Protein 5N22 (pdb70)

Secondary structure (DSSP, 8-state):
-PPPP-EEEEETTEEEEEE-TTS-HHHHHHHHHHHHHHHHHHT----TT-EEEEEEETTSBEEEEEEEEE-SEEEEB---PPPTT--EEEB-SS-EE-SEEEEEEEE-GGGTTSSHHHHHHHHHHHHSSTT----TTSEEEES--HHHHHHHHHHHTSSS-EEE----/---EEEEETTEEEEEE-TTS-HHHHHHHHHHHHHHHHHHT----SS--GGG-EEEEEEETTS-EEEEEEEEE-SEEEEEEPPPPBS---EE-SS-EE--EEEEEEEE-GGGTTSSHHHHHHHHHHHHSSTT----TTSEEEES--HHHHHHHHHHHTSSS-EEE----/-PPPP-EEEEETTEEEEEE-TTS-HHHHHHHHHHHHHHHHHHT-----TT-EEEEEEETTSBEEEEEEEEE-SEEEEB---PPP---EEEB-SS-EE-SEEEEEEEE-GGGTTSSHHHHHHHHHHHHSSTT----TTSEEEES--HHHHHHHHHHTTSSS-EEE----/---EEEEETTEEEEEE-TTS-HHHHHHHHHHHHHHHHHHT----SS--GGG-EEEEEEETTS-EEEEEEEEE-SEEEEEEPPPPBS---EE-SS-EE--EEEEEEEE-GGGTTSSHHHHHHHHHHHHSSTT----TTSEEEES--HHHHHHHHHHHTSSS-EEE---/--SS-EEE-/--S--EEE-/-/-

Structure (mmCIF, N/CA/C/O backbone):
data_5N22
#
_entry.id   5N22
#
_cell.length_a   107.236
_cell.length_b   57.768
_cell.length_c   70.954
_cell.angle_alpha   90.00
_cell.angle_beta   89.97
_cell.angle_gamma   90.00
#
_symmetry.space_group_name_H-M   'P 1 21 1'
#
loop_
_entity.id
_entity.type
_entity.pdbx_description
1 polymer XEco2
2 polymer GLY-ALA-LYS-LYX-ASP-GLN-TYR-PHE-LEU
3 non-polymer '(2~{S})-2-[2-[3-[[(2~{R})-4-[[[(2~{R},3~{S},4~{R},5~{R})-5-(6-aminopurin-9-yl)-4-oxidanyl-3-phosphonooxy-oxolan-2-yl]methoxy-oxidanyl-phosphoryl]oxy-oxidanyl-phosphoryl]oxy-3,3-dimethyl-2-oxidanyl-butanoyl]amino]propanoylamino]ethylsulfanyl]propanoic acid'
4 water water
#
loop_
_atom_site.group_PDB
_atom_site.id
_atom_site.type_symbol
_atom_site.label_atom_id
_atom_site.label_alt_id
_atom_site.label_comp_id
_atom_site.label_asym_id
_atom_site.label_entity_id
_atom_site.label_seq_id
_atom_site.pdbx_PDB_ins_code
_atom_site.Cartn_x
_atom_site.Cartn_y
_atom_site.Cartn_z
_atom_site.occupancy
_atom_site.B_iso_or_equiv
_atom_site.auth_seq_id
_atom_site.auth_comp_id
_atom_site.auth_asym_id
_atom_site.auth_atom_id
_atom_site.pdbx_PDB_model_num
ATOM 1 N N . SER A 1 2 ? 41.201 21.270 38.962 1.00 64.95 521 SER A N 1
ATOM 2 C CA . SER A 1 2 ? 42.321 21.253 38.020 1.00 65.31 521 SER A CA 1
ATOM 3 C C . SER A 1 2 ? 43.613 21.760 38.639 1.00 68.05 521 SER A C 1
ATOM 4 O O . SER A 1 2 ? 43.633 22.443 39.670 1.00 65.95 521 SER A O 1
ATOM 11 N N . MET A 1 3 ? 44.685 21.403 37.945 1.00 66.76 522 MET A N 1
ATOM 12 C CA . MET A 1 3 ? 46.021 21.888 38.242 1.00 69.20 522 MET A CA 1
ATOM 13 C C . MET A 1 3 ? 46.091 23.403 38.079 1.00 69.71 522 MET A C 1
ATOM 14 O O . MET A 1 3 ? 45.642 23.941 37.070 1.00 66.90 522 MET A O 1
ATOM 28 N N . LYS A 1 4 ? 46.687 24.091 39.055 1.00 71.45 523 LYS A N 1
ATOM 29 C CA . LYS A 1 4 ? 46.661 25.551 39.064 1.00 69.08 523 LYS A CA 1
ATOM 30 C C . LYS A 1 4 ? 47.362 26.132 37.838 1.00 68.80 523 LYS A C 1
ATOM 31 O O . LYS A 1 4 ? 48.272 25.531 37.257 1.00 59.39 523 LYS A O 1
ATOM 50 N N . LYS A 1 5 ? 46.953 27.339 37.469 1.00 75.81 524 LYS A N 1
ATOM 51 C CA . LYS A 1 5 ? 47.549 27.996 36.317 1.00 78.03 524 LYS A CA 1
ATOM 52 C C . LYS A 1 5 ? 48.950 28.509 36.642 1.00 70.51 524 LYS A C 1
ATOM 53 O O . LYS A 1 5 ? 49.303 28.793 37.791 1.00 67.21 524 LYS A O 1
ATOM 72 N N . GLU A 1 6 ? 49.726 28.671 35.588 1.00 66.70 525 GLU A N 1
ATOM 73 C CA . GLU A 1 6 ? 51.059 29.217 35.691 1.00 57.11 525 GLU A CA 1
ATOM 74 C C . GLU A 1 6 ? 50.903 30.724 35.720 1.00 58.05 525 GLU A C 1
ATOM 75 O O . GLU A 1 6 ? 50.077 31.287 34.996 1.00 58.83 525 GLU A O 1
ATOM 87 N N . ARG A 1 7 ? 51.672 31.383 36.569 1.00 50.73 526 ARG A N 1
ATOM 88 C CA . ARG A 1 7 ? 51.498 32.816 36.775 1.00 44.93 526 ARG A CA 1
ATOM 89 C C . ARG A 1 7 ? 52.515 33.576 35.915 1.00 38.03 526 ARG A C 1
ATOM 90 O O . ARG A 1 7 ? 5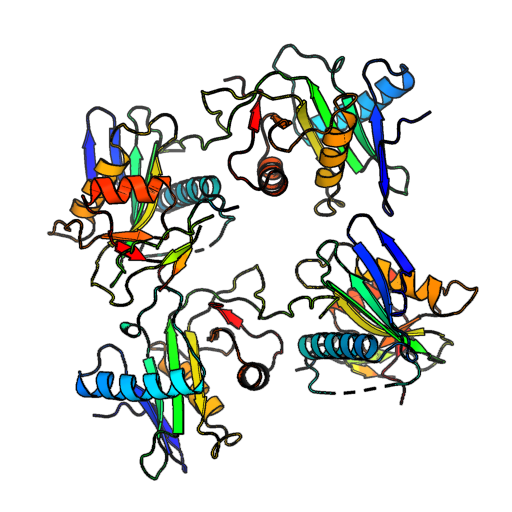3.678 33.746 36.303 1.00 30.52 526 ARG A O 1
ATOM 111 N N . VAL A 1 8 ? 52.072 34.021 34.732 1.00 39.83 527 VAL A N 1
ATOM 112 C CA . VAL A 1 8 ? 52.896 34.785 33.790 1.00 33.24 527 VAL A CA 1
ATOM 113 C C . VAL A 1 8 ? 52.783 36.261 34.112 1.00 32.14 527 VAL A C 1
ATOM 114 O O . VAL A 1 8 ? 51.680 36.806 34.169 1.00 33.37 527 VAL A O 1
ATOM 127 N N . ILE A 1 9 ? 53.920 36.917 34.314 1.00 23.22 528 ILE A N 1
ATOM 128 C CA . ILE A 1 9 ? 53.958 38.338 34.625 1.00 27.21 528 ILE A CA 1
ATOM 129 C C . ILE A 1 9 ? 54.105 39.169 33.375 1.00 33.81 528 ILE A C 1
ATOM 130 O O . ILE A 1 9 ? 53.391 40.151 33.195 1.00 29.90 528 ILE A O 1
ATOM 146 N N . THR A 1 10 ? 55.089 38.821 32.531 1.00 30.65 529 THR A N 1
ATOM 147 C CA . THR A 1 10 ? 55.346 39.522 31.284 1.00 30.26 529 THR A CA 1
ATOM 148 C C . THR A 1 10 ? 55.800 38.471 30.279 1.00 28.77 529 THR A C 1
ATOM 149 O O . THR A 1 10 ? 56.363 37.440 30.659 1.00 27.25 529 THR A O 1
ATOM 160 N N . GLU A 1 11 ? 55.502 38.706 29.005 1.00 28.25 530 GLU A N 1
ATOM 161 C CA . GLU A 1 11 ? 55.848 37.790 27.919 1.00 31.72 530 GLU A CA 1
ATOM 162 C C . GLU A 1 11 ? 56.642 38.529 26.866 1.00 31.10 530 GLU A C 1
ATOM 163 O O . GLU A 1 11 ? 56.407 39.712 26.612 1.00 31.17 530 GLU A O 1
ATOM 175 N N . PHE A 1 12 ? 57.575 37.802 26.242 1.00 28.52 531 PHE A N 1
ATOM 176 C CA . PHE A 1 12 ? 58.487 38.391 25.264 1.00 28.45 531 PHE A CA 1
ATOM 177 C C . PHE A 1 12 ? 58.679 37.441 24.089 1.00 27.12 531 PHE A C 1
ATOM 178 O O . PHE A 1 12 ? 58.308 36.271 24.138 1.00 24.07 531 PHE A O 1
ATOM 195 N N . TRP A 1 13 ? 59.346 37.929 23.045 1.00 25.96 532 TRP A N 1
ATOM 196 C CA . TRP A 1 13 ? 59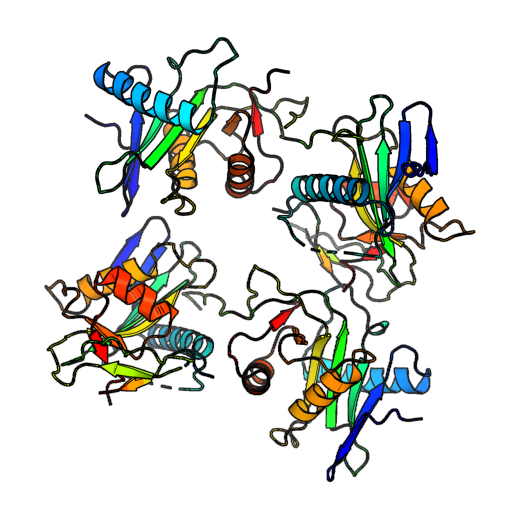.588 37.067 21.898 1.00 31.36 532 TRP A CA 1
ATOM 197 C C . TRP A 1 13 ? 60.528 35.925 22.261 1.00 31.28 532 TRP A C 1
ATOM 198 O O . TRP A 1 13 ? 60.427 34.836 21.690 1.00 26.07 532 TRP A O 1
ATOM 219 N N . ASP A 1 14 ? 61.431 36.151 23.211 1.00 27.61 533 ASP A N 1
ATOM 220 C CA . ASP A 1 14 ? 62.455 35.176 23.578 1.00 23.85 533 ASP A CA 1
ATOM 221 C C . ASP A 1 14 ? 62.192 34.514 24.941 1.00 28.37 533 ASP A C 1
ATOM 222 O O . ASP A 1 14 ? 63.060 33.800 25.463 1.00 27.47 533 ASP A O 1
ATOM 231 N N . GLY A 1 15 ? 61.009 34.669 25.499 1.00 26.54 534 GLY A N 1
ATOM 232 C CA . GLY A 1 15 ? 60.634 33.916 26.681 1.00 30.63 534 GLY A CA 1
ATOM 233 C C . GLY A 1 15 ? 59.587 34.655 27.470 1.00 27.92 534 GLY A C 1
ATOM 234 O O . GLY A 1 15 ? 59.038 35.655 27.022 1.00 27.07 534 GLY A O 1
ATOM 238 N N . LYS A 1 16 ? 59.342 34.163 28.690 1.00 22.63 535 LYS A N 1
ATOM 239 C CA . LYS A 1 16 ? 58.327 34.754 29.555 1.00 29.86 535 LYS A CA 1
ATOM 240 C C . LYS A 1 16 ? 58.810 34.730 30.988 1.00 29.79 535 LYS A C 1
ATOM 241 O O . LYS A 1 16 ? 59.633 33.895 31.368 1.00 24.44 535 LYS A O 1
ATOM 260 N N . ILE A 1 17 ? 58.323 35.677 31.774 1.00 27.59 536 ILE A N 1
ATOM 261 C CA . ILE A 1 17 ? 58.675 35.752 33.170 1.00 26.26 536 ILE A CA 1
ATOM 262 C C . ILE A 1 17 ? 57.476 35.266 33.969 1.00 29.53 536 ILE A C 1
ATOM 263 O O . ILE A 1 17 ? 56.366 35.816 33.849 1.00 29.66 536 ILE A O 1
ATOM 279 N N . ILE A 1 18 ? 57.698 34.222 34.759 1.00 24.11 537 ILE A N 1
ATOM 280 C CA . ILE A 1 18 ? 56.679 33.675 35.652 1.00 30.63 537 ILE A CA 1
ATOM 281 C C . ILE A 1 18 ? 57.092 33.945 37.087 1.00 32.61 537 ILE A C 1
ATOM 282 O O . ILE A 1 18 ? 58.221 34.350 37.376 1.00 22.44 537 ILE A O 1
ATOM 298 N N . MET A 1 19 ? 56.142 33.756 37.992 1.00 31.02 538 MET A N 1
ATOM 299 C CA . MET A 1 19 ? 56.396 33.982 39.403 1.00 32.84 538 MET A CA 1
ATOM 300 C C . MET A 1 19 ? 55.787 32.868 40.236 1.00 40.26 538 MET A C 1
ATOM 301 O O . MET A 1 19 ? 54.649 32.459 40.009 1.00 33.92 538 MET A O 1
ATOM 315 N N . VAL A 1 20 ? 56.560 32.379 41.195 1.00 35.12 539 VAL A N 1
ATOM 316 C CA . VAL A 1 20 ? 56.084 31.434 42.180 1.00 37.50 539 VAL A CA 1
ATOM 317 C C . VAL A 1 20 ? 55.931 32.189 43.498 1.00 46.93 539 VAL A C 1
ATOM 318 O O . VAL A 1 20 ? 56.820 32.956 43.898 1.00 40.82 539 VAL A O 1
ATOM 331 N N . SER A 1 21 ? 54.767 32.044 44.115 1.00 56.36 540 SER A N 1
ATOM 332 C CA . SER A 1 21 ? 54.384 32.682 45.362 1.00 51.72 540 SER A CA 1
ATOM 333 C C . SER A 1 21 ? 54.373 31.647 46.492 1.00 52.42 540 SER A C 1
ATOM 334 O O . SER A 1 21 ? 54.284 30.440 46.240 1.00 45.91 540 SER A O 1
ATOM 342 N N . PRO A 1 22 ? 54.436 32.079 47.753 1.00 55.76 541 PRO A N 1
ATOM 343 C CA . PRO A 1 22 ? 54.525 31.100 48.856 1.00 56.25 541 PRO A CA 1
ATOM 344 C C . PRO A 1 22 ? 53.353 30.117 48.943 1.00 59.07 541 PRO A C 1
ATOM 345 O O . PRO A 1 22 ? 53.532 28.978 49.391 1.00 56.84 541 PRO A O 1
ATOM 356 N N . ASP A 1 23 ? 52.158 30.526 48.549 1.00 53.39 542 ASP A N 1
ATOM 357 C CA . ASP A 1 23 ? 50.974 29.684 48.672 1.00 60.68 542 ASP A CA 1
ATOM 358 C C . ASP A 1 23 ? 50.711 28.784 47.466 1.00 61.77 542 ASP A C 1
ATOM 359 O O . ASP A 1 23 ? 49.638 28.174 47.394 1.00 62.07 542 ASP A O 1
ATOM 368 N N . ASP A 1 24 ? 51.676 28.618 46.571 1.00 58.33 543 ASP A N 1
ATOM 369 C CA . ASP A 1 24 ? 51.473 27.833 45.349 1.00 57.19 543 ASP A CA 1
ATOM 370 C C . ASP A 1 24 ? 51.607 26.342 45.629 1.00 51.33 543 ASP A C 1
ATOM 371 O O . ASP A 1 24 ? 52.123 25.928 46.667 1.00 54.74 543 ASP A O 1
ATOM 380 N N . PRO A 1 25 ? 51.199 25.509 44.685 1.00 45.34 544 PRO A N 1
ATOM 381 C CA . PRO A 1 25 ? 51.342 24.061 44.858 1.00 50.12 544 PRO A CA 1
ATOM 382 C C . PRO A 1 25 ? 52.746 23.598 45.213 1.00 49.21 544 PRO A C 1
ATOM 383 O O . PRO A 1 25 ? 53.742 24.248 44.877 1.00 46.40 544 PRO A O 1
ATOM 394 N N . LYS A 1 26 ? 52.841 22.408 45.813 1.00 51.51 545 LYS A N 1
ATOM 395 C CA . LYS A 1 26 ? 54.127 21.956 46.317 1.00 50.10 545 LYS A CA 1
ATOM 396 C C . LYS A 1 26 ? 55.113 21.672 45.193 1.00 50.56 545 LYS A C 1
ATOM 397 O O . LYS A 1 26 ? 56.319 21.855 45.384 1.00 49.77 545 LYS A O 1
ATOM 416 N N . TYR A 1 27 ? 54.646 21.213 44.025 1.00 51.53 546 TYR A N 1
ATOM 417 C CA . TYR A 1 27 ? 55.583 20.976 42.926 1.00 47.34 546 TYR A CA 1
ATOM 418 C C . TYR A 1 27 ? 56.170 22.285 42.404 1.00 45.34 546 TYR A C 1
ATOM 419 O O . TYR A 1 27 ? 57.285 22.295 41.870 1.00 40.09 546 TYR A O 1
ATOM 437 N N . ALA A 1 28 ? 55.435 23.383 42.528 1.00 41.55 547 ALA A N 1
ATOM 438 C CA . ALA A 1 28 ? 55.969 24.672 42.120 1.00 46.52 547 ALA A CA 1
ATOM 439 C C . ALA A 1 28 ? 57.004 25.165 43.129 1.00 44.88 547 ALA A C 1
ATOM 440 O O . ALA A 1 28 ? 58.132 25.502 42.756 1.00 36.88 547 ALA A O 1
ATOM 447 N N . LEU A 1 29 ? 56.639 25.195 44.415 1.00 41.25 548 LEU A N 1
ATOM 448 C CA . LEU A 1 29 ? 57.580 25.566 45.469 1.00 44.21 548 LEU A CA 1
ATOM 449 C C . LEU A 1 29 ? 58.817 24.686 45.430 1.00 42.69 548 LEU A C 1
ATOM 450 O O . LEU A 1 29 ? 59.926 25.149 45.705 1.00 43.13 548 LEU A O 1
ATOM 466 N N . LYS A 1 30 ? 58.662 23.430 45.034 1.00 41.88 549 LYS A N 1
ATOM 467 C CA . LYS A 1 30 ? 59.817 22.548 44.961 1.00 42.90 549 LYS A CA 1
ATOM 468 C C . LYS A 1 30 ? 60.696 22.915 43.766 1.00 44.09 549 LYS A C 1
ATOM 469 O O . LYS A 1 30 ? 61.931 22.838 43.842 1.00 37.70 549 LYS A O 1
ATOM 488 N N . LYS A 1 31 ? 60.078 23.338 42.654 1.00 40.13 550 LYS A N 1
ATOM 489 C CA . LYS A 1 31 ? 60.856 23.856 41.531 1.00 42.12 550 LYS A CA 1
ATOM 490 C C . LYS A 1 31 ? 61.620 25.121 41.925 1.00 37.21 550 LYS A C 1
ATOM 491 O O . LYS A 1 31 ? 62.807 25.259 41.606 1.00 36.83 550 LYS A O 1
ATOM 510 N N . ALA A 1 32 ? 60.969 26.023 42.668 1.00 32.18 551 ALA A N 1
ATOM 511 C CA . ALA A 1 32 ? 61.620 27.248 43.135 1.00 33.36 551 ALA A CA 1
ATOM 512 C C . ALA A 1 32 ? 62.818 26.953 44.032 1.00 42.91 551 ALA A C 1
ATOM 513 O O . ALA A 1 32 ? 63.857 27.634 43.950 1.00 35.79 551 ALA A O 1
ATOM 520 N N . GLU A 1 33 ? 62.679 25.959 44.912 1.00 42.47 552 GLU A N 1
ATOM 521 C CA . GLU A 1 33 ? 63.772 25.532 45.776 1.00 41.88 552 GLU A CA 1
ATOM 522 C C . GLU A 1 33 ? 64.920 25.013 44.932 1.00 37.37 552 GLU A C 1
ATOM 523 O O . GLU A 1 33 ? 66.079 25.345 45.172 1.00 43.08 552 GLU A O 1
ATOM 535 N N . GLU A 1 34 ? 64.607 24.175 43.938 1.00 30.50 553 GLU A N 1
ATOM 536 C CA . GLU A 1 34 ? 65.644 23.634 43.067 1.00 36.14 553 GLU A CA 1
ATOM 537 C C . GLU A 1 34 ? 66.448 24.757 42.429 1.00 38.21 553 GLU A C 1
ATOM 538 O O . GLU A 1 34 ? 67.687 24.700 42.366 1.00 37.66 553 GLU A O 1
ATOM 550 N N . VAL A 1 35 ? 65.755 25.784 41.945 1.00 35.43 554 VAL A N 1
ATOM 551 C CA . VAL A 1 35 ? 66.432 26.879 41.266 1.00 39.60 554 VAL A CA 1
ATOM 552 C C . VAL A 1 35 ? 67.280 27.668 42.261 1.00 30.73 554 VAL A C 1
ATOM 553 O O . VAL A 1 35 ? 68.416 28.037 41.958 1.00 29.93 554 VAL A O 1
ATOM 566 N N . ARG A 1 36 ? 66.754 27.937 43.462 1.00 27.93 555 ARG A N 1
ATOM 567 C CA . ARG A 1 36 ? 67.545 28.647 44.463 1.00 35.91 555 ARG A CA 1
ATOM 568 C C . ARG A 1 36 ? 68.803 27.879 44.824 1.00 38.24 555 ARG A C 1
ATOM 569 O O . ARG A 1 36 ? 69.869 28.475 45.014 1.00 35.19 555 ARG A O 1
ATOM 590 N N . GLU A 1 37 ? 68.707 26.557 44.925 1.00 36.53 556 GLU A N 1
ATOM 591 C CA . GLU A 1 37 ? 69.905 25.774 45.193 1.00 39.29 556 GLU A CA 1
ATOM 592 C C . GLU A 1 37 ? 70.910 25.894 44.075 1.00 35.44 556 GLU A C 1
ATOM 593 O O . GLU A 1 37 ? 72.105 26.045 44.326 1.00 32.48 556 GLU A O 1
ATOM 605 N N . LEU A 1 38 ? 70.455 25.858 42.831 1.00 30.28 557 LEU A N 1
ATOM 606 C CA . LEU A 1 38 ? 71.388 26.051 41.725 1.00 31.12 557 LEU A CA 1
ATOM 607 C C . LEU A 1 38 ? 72.100 27.394 41.838 1.00 31.95 557 LEU A C 1
ATOM 608 O O . LEU A 1 38 ? 73.328 27.478 41.710 1.00 33.46 557 LEU A O 1
ATOM 624 N N . VAL A 1 39 ? 71.348 28.455 42.126 1.00 32.41 558 VAL A N 1
ATOM 625 C CA . VAL A 1 39 ? 71.911 29.805 42.135 1.00 32.61 558 VAL A CA 1
ATOM 626 C C . VAL A 1 39 ? 72.928 29.969 43.266 1.00 34.24 558 VAL A C 1
ATOM 627 O O . VAL A 1 39 ? 74.023 30.530 43.076 1.00 31.11 558 VAL A O 1
ATOM 640 N N . ASP A 1 40 ? 72.569 29.507 44.465 1.00 32.74 559 ASP A N 1
ATOM 641 C CA . ASP A 1 40 ? 73.496 29.565 45.605 1.00 37.58 559 ASP A CA 1
ATOM 642 C C . ASP A 1 40 ? 74.762 28.776 45.332 1.00 38.91 559 ASP A C 1
ATOM 643 O O . ASP A 1 40 ? 75.859 29.204 45.695 1.00 40.05 559 ASP A O 1
ATOM 652 N N . SER A 1 41 ? 74.629 27.617 44.698 1.00 39.30 560 SER A N 1
ATOM 653 C CA . SER A 1 41 ? 75.803 26.844 44.326 1.00 40.80 560 SER A CA 1
ATOM 654 C C . SER A 1 41 ? 76.707 27.630 43.388 1.00 38.84 560 SER A C 1
ATOM 655 O O . SER A 1 41 ? 77.924 27.673 43.589 1.00 38.90 560 SER A O 1
ATOM 663 N N . GLU A 1 42 ? 76.137 28.286 42.371 1.00 30.57 561 GLU A N 1
ATOM 664 C CA . GLU A 1 42 ? 76.981 29.098 41.504 1.00 37.09 561 GLU A CA 1
ATOM 665 C C . GLU A 1 42 ? 77.578 30.271 42.281 1.00 37.10 561 GLU A C 1
ATOM 666 O O . GLU A 1 42 ? 78.709 30.681 42.012 1.00 36.26 561 GLU A O 1
ATOM 678 N N . LEU A 1 43 ? 76.875 30.790 43.281 1.00 32.79 562 LEU A N 1
ATOM 679 C CA . LEU A 1 43 ? 77.456 31.870 44.067 1.00 37.21 562 LEU A CA 1
ATOM 680 C C . LEU A 1 43 ? 78.497 31.353 45.051 1.00 43.65 562 LEU A C 1
ATOM 681 O O . LEU A 1 43 ? 79.293 32.140 45.562 1.00 48.14 562 LEU A O 1
ATOM 697 N N . GLY A 1 44 ? 78.582 30.042 45.234 1.00 44.31 563 GLY A N 1
ATOM 698 C CA . GLY A 1 44 ? 79.461 29.447 46.221 1.00 47.31 563 GLY A CA 1
ATOM 699 C C . GLY A 1 44 ? 78.954 29.383 47.642 1.00 49.32 563 GLY A C 1
ATOM 700 O O . GLY A 1 44 ? 79.763 29.415 48.572 1.00 55.12 563 GLY A O 1
ATOM 704 N N . PHE A 1 45 ? 77.641 29.309 47.841 1.00 46.44 564 PHE A N 1
ATOM 705 C CA . PHE A 1 45 ? 77.048 29.061 49.154 1.00 56.68 564 PHE A CA 1
ATOM 706 C C . PHE A 1 45 ? 76.735 27.573 49.307 1.00 64.77 564 PHE A C 1
ATOM 707 O O . PHE A 1 45 ? 76.156 26.963 48.401 1.00 62.46 564 PHE A O 1
ATOM 724 N N . GLN A 1 46 ? 77.114 26.999 50.454 1.00 78.87 565 GLN A N 1
ATOM 725 C CA . GLN A 1 46 ? 76.713 25.638 50.819 1.00 84.86 565 GLN A CA 1
ATOM 726 C C . GLN A 1 46 ? 75.190 25.511 50.868 1.00 90.07 565 GLN A C 1
ATOM 727 O O . GLN A 1 46 ? 74.582 25.062 49.892 1.00 93.51 565 GLN A O 1
ATOM 741 N N . GLN A 1 47 ? 74.564 25.888 51.983 1.00 93.75 566 GLN A N 1
ATOM 742 C CA . GLN A 1 47 ? 73.108 25.766 52.144 1.00 87.53 566 GLN A CA 1
ATOM 743 C C . GLN A 1 47 ? 72.611 26.728 53.232 1.00 91.35 566 GLN A C 1
ATOM 744 O O . GLN A 1 47 ? 71.892 26.348 54.159 1.00 91.67 566 GLN A O 1
ATOM 758 N N . PRO A 1 53 ? 61.028 32.351 53.426 1.00 91.81 572 PRO A N 1
ATOM 759 C CA . PRO A 1 53 ? 60.004 31.352 53.725 1.00 93.39 572 PRO A CA 1
ATOM 760 C C . PRO A 1 53 ? 58.644 31.841 53.206 1.00 80.25 572 PRO A C 1
ATOM 761 O O . PRO A 1 53 ? 58.456 31.959 52.008 1.00 73.85 572 PRO A O 1
ATOM 772 N N . SER A 1 54 ? 57.740 32.205 54.108 1.00 92.17 573 SER A N 1
ATOM 773 C CA . SER A 1 54 ? 56.368 32.521 53.754 1.00 93.62 573 SER A CA 1
ATOM 774 C C . SER A 1 54 ? 56.229 33.840 53.031 1.00 85.34 573 SER A C 1
ATOM 775 O O . SER A 1 54 ? 55.095 34.259 52.760 1.00 85.89 573 SER A O 1
ATOM 783 N N . GLN A 1 55 ? 57.334 34.530 52.765 1.00 79.13 574 GLN A N 1
ATOM 784 C CA . GLN A 1 55 ? 57.258 35.828 52.125 1.00 77.38 574 GLN A CA 1
ATOM 785 C C . GLN A 1 55 ? 58.081 36.014 50.845 1.00 61.53 574 GLN A C 1
ATOM 786 O O . GLN A 1 55 ? 57.922 37.053 50.196 1.00 54.04 574 GLN A O 1
ATOM 800 N N . THR A 1 56 ? 58.930 35.067 50.444 1.00 59.16 575 THR A N 1
ATOM 801 C CA . THR A 1 56 ? 59.690 35.299 49.225 1.00 56.03 575 THR A CA 1
ATOM 802 C C . THR A 1 56 ? 58.879 34.914 47.996 1.00 45.26 575 THR A C 1
ATOM 803 O O . THR A 1 56 ? 58.033 34.015 48.028 1.00 44.57 575 THR A O 1
ATOM 814 N N . ARG A 1 57 ? 59.110 35.658 46.924 1.00 44.38 576 ARG A N 1
ATOM 815 C CA . ARG A 1 57 ? 58.595 35.348 45.594 1.00 43.59 576 ARG A CA 1
ATOM 816 C C . ARG A 1 57 ? 59.751 35.035 44.651 1.00 35.99 576 ARG A C 1
ATOM 817 O O . ARG A 1 57 ? 60.772 35.733 44.655 1.00 34.52 576 ARG A O 1
ATOM 838 N N . THR A 1 58 ? 59.620 33.960 43.893 1.00 28.14 577 THR A N 1
ATOM 839 C CA . THR A 1 58 ? 60.643 33.549 42.957 1.00 33.70 577 THR A CA 1
ATOM 840 C C . THR A 1 58 ? 60.143 33.813 41.543 1.00 30.38 577 THR A C 1
ATOM 841 O O . THR A 1 58 ? 59.177 33.179 41.071 1.00 28.67 577 THR A O 1
ATOM 852 N N . TYR A 1 59 ? 60.803 34.759 40.901 1.00 25.33 578 TYR A N 1
ATOM 853 C CA . TYR A 1 59 ? 60.584 35.071 39.505 1.00 23.79 578 TYR A CA 1
ATOM 854 C C . TYR A 1 59 ? 61.553 34.289 38.636 1.00 24.50 578 TYR A C 1
ATOM 855 O O . TYR A 1 59 ? 62.744 34.226 38.906 1.00 20.79 578 TYR A O 1
ATOM 873 N N . MET A 1 60 ? 61.051 33.742 37.556 1.00 20.35 579 MET A N 1
ATOM 874 C CA . MET A 1 60 ? 61.864 32.934 36.663 1.00 22.75 579 MET A CA 1
ATOM 875 C C . MET A 1 60 ? 61.675 33.403 35.228 1.00 27.45 579 MET A C 1
ATOM 876 O O . MET A 1 60 ? 60.545 33.582 34.778 1.00 25.06 579 MET A O 1
ATOM 890 N N . PHE A 1 61 ? 62.774 33.620 34.519 1.00 26.90 580 PHE A N 1
ATOM 891 C CA . PHE A 1 61 ? 62.724 33.872 33.084 1.00 24.61 580 PHE A CA 1
ATOM 892 C C . PHE A 1 61 ? 62.826 32.530 32.371 1.00 23.76 580 PHE A C 1
ATOM 893 O O . PHE A 1 61 ? 63.841 31.826 32.490 1.00 23.66 580 PHE A O 1
ATOM 910 N N . VAL A 1 62 ? 61.788 32.165 31.640 1.00 20.77 581 VAL A N 1
ATOM 911 C CA . VAL A 1 62 ? 61.700 30.853 31.000 1.00 28.82 581 VAL A CA 1
ATOM 912 C C . VAL A 1 62 ? 61.907 31.022 29.501 1.00 31.63 581 VAL A C 1
ATOM 913 O O . VAL A 1 62 ? 61.172 31.762 28.858 1.00 25.72 581 VAL A O 1
ATOM 926 N N . SER A 1 63 ? 62.867 30.302 28.943 1.00 28.32 582 SER A N 1
ATOM 927 C CA . SER A 1 63 ? 63.200 30.409 27.526 1.00 31.62 582 SER A CA 1
ATOM 928 C C . SER A 1 63 ? 62.113 29.755 26.675 1.00 34.26 582 SER A C 1
ATOM 929 O O . SER A 1 63 ? 61.257 29.039 27.159 1.00 32.19 582 SER A O 1
ATOM 937 N N . ASN A 1 64 ? 62.156 29.973 25.374 1.00 38.02 583 ASN A N 1
ATOM 938 C CA . ASN A 1 64 ? 61.116 29.327 24.569 1.00 47.81 583 ASN A CA 1
ATOM 939 C C . ASN A 1 64 ? 61.297 27.813 24.532 1.00 46.33 583 ASN A C 1
ATOM 940 O O . ASN A 1 64 ? 60.357 27.095 24.189 1.00 43.49 583 ASN A O 1
ATOM 951 N N . GLU A 1 65 ? 62.472 27.318 24.905 1.00 38.15 584 GLU A N 1
ATOM 952 C CA . GLU A 1 65 ? 62.689 25.896 25.053 1.00 42.71 584 GLU A CA 1
ATOM 953 C C . GLU A 1 65 ? 62.280 25.386 26.432 1.00 38.93 584 GLU A C 1
ATOM 954 O O . GLU A 1 65 ? 62.633 24.259 26.800 1.00 42.72 584 GLU A O 1
ATOM 966 N N . LYS A 1 66 ? 61.567 26.194 27.206 1.00 32.34 585 LYS A N 1
ATOM 967 C CA . LYS A 1 66 ? 61.037 25.791 28.498 1.00 35.53 585 LYS A CA 1
ATOM 968 C C . LYS A 1 66 ? 62.145 25.535 29.517 1.00 38.02 585 LYS A C 1
ATOM 969 O O . LYS A 1 66 ? 61.978 24.735 30.440 1.00 32.90 585 LYS A O 1
ATOM 988 N N . LYS A 1 67 ? 63.262 26.242 29.397 1.00 32.20 586 LYS A N 1
ATOM 989 C CA . LYS A 1 67 ? 64.329 26.171 30.382 1.00 33.69 586 LYS A CA 1
ATOM 990 C C . LYS A 1 67 ? 64.356 27.453 31.206 1.00 30.73 586 LYS A C 1
ATOM 991 O O . LYS A 1 67 ? 64.180 28.554 30.677 1.00 33.99 586 LYS A O 1
ATOM 1010 N N . ILE A 1 68 ? 64.625 27.314 32.496 1.00 30.11 587 ILE A N 1
ATOM 1011 C CA . ILE A 1 68 ? 64.745 28.469 33.391 1.00 33.24 587 ILE A CA 1
ATOM 1012 C C . ILE A 1 68 ? 66.154 29.032 33.222 1.00 32.55 587 ILE A C 1
ATOM 1013 O O . ILE A 1 68 ? 67.127 28.454 33.703 1.00 35.82 587 ILE A O 1
ATOM 1029 N N . VAL A 1 69 ? 66.272 30.140 32.499 1.00 26.13 588 VAL A N 1
ATOM 1030 C CA . VAL A 1 69 ? 67.558 30.755 32.208 1.00 31.93 588 VAL A CA 1
ATOM 1031 C C . VAL A 1 69 ? 67.764 32.024 33.021 1.00 29.53 588 VAL A C 1
ATOM 1032 O O . VAL A 1 69 ? 68.835 32.643 32.944 1.00 24.34 588 VAL A O 1
ATOM 1045 N N . GLY A 1 70 ? 66.798 32.387 33.851 1.00 30.42 589 GLY A N 1
ATOM 1046 C CA . GLY A 1 70 ? 66.939 33.531 34.734 1.00 22.51 589 GLY A CA 1
ATOM 1047 C C . GLY A 1 70 ? 66.109 33.324 35.975 1.00 25.50 589 GLY A C 1
ATOM 1048 O O . GLY A 1 70 ? 65.065 32.664 35.951 1.00 21.55 589 GLY A O 1
ATOM 1052 N N . CYS A 1 71 ? 66.595 33.863 37.073 1.00 21.45 590 CYS A N 1
ATOM 1053 C CA . CYS A 1 71 ? 65.887 33.752 38.331 1.00 22.03 590 CYS A CA 1
ATOM 1054 C C . CYS A 1 71 ? 66.148 34.998 39.143 1.00 23.94 590 CYS A C 1
ATOM 1055 O O . CYS A 1 71 ? 67.244 35.546 39.077 1.00 27.87 590 CYS A O 1
ATOM 1063 N N . LEU A 1 72 ? 65.125 35.453 39.875 1.00 25.39 591 LEU A N 1
ATOM 1064 C CA . LEU A 1 72 ? 65.225 36.567 40.804 1.00 22.91 591 LEU A CA 1
ATOM 1065 C C . LEU A 1 72 ? 64.387 36.244 42.041 1.00 26.90 591 LEU A C 1
ATOM 1066 O O . LEU A 1 72 ? 63.171 36.098 41.946 1.00 30.39 591 LEU A O 1
ATOM 1082 N N . ILE A 1 73 ? 65.005 36.202 43.203 1.00 27.55 592 ILE A N 1
ATOM 1083 C CA . ILE A 1 73 ? 64.288 35.913 44.429 1.00 26.12 592 ILE A CA 1
ATOM 1084 C C . ILE A 1 73 ? 64.099 37.221 45.158 1.00 26.84 592 ILE A C 1
ATOM 1085 O O . ILE A 1 73 ? 65.062 37.918 45.478 1.00 28.45 592 ILE A O 1
ATOM 1101 N N . ALA A 1 74 ? 62.852 37.576 45.389 1.00 27.37 593 ALA A N 1
ATOM 1102 C CA . ALA A 1 74 ? 62.529 38.835 46.000 1.00 28.82 593 ALA A CA 1
ATOM 1103 C C . ALA A 1 74 ? 61.797 38.587 47.322 1.00 34.45 593 ALA A C 1
ATOM 1104 O O . ALA A 1 74 ? 61.069 37.592 47.475 1.00 29.98 593 ALA A O 1
ATOM 1111 N N . GLU A 1 75 ? 61.966 39.522 48.257 1.00 34.00 594 GLU A N 1
ATOM 1112 C CA . GLU A 1 75 ? 61.415 39.433 49.615 1.00 38.47 594 GLU A CA 1
ATOM 1113 C C . GLU A 1 75 ? 61.103 40.825 50.148 1.00 35.85 594 GLU A C 1
ATOM 1114 O O . GLU A 1 75 ? 61.796 41.785 49.799 1.00 30.37 594 GLU A O 1
ATOM 1126 N N . PRO A 1 76 ? 60.122 40.965 51.032 1.00 30.73 595 PRO A N 1
ATOM 1127 C CA . PRO A 1 76 ? 59.864 42.296 51.594 1.00 35.56 595 PRO A CA 1
ATOM 1128 C C . PRO A 1 76 ? 60.964 42.715 52.556 1.00 31.84 595 PRO A C 1
ATOM 1129 O O . PRO A 1 76 ? 61.565 41.892 53.245 1.00 33.41 595 PRO A O 1
ATOM 1140 N N . ILE A 1 77 ? 61.246 44.017 52.547 1.00 32.06 596 ILE A N 1
ATOM 1141 C CA . ILE A 1 77 ? 62.208 44.665 53.420 1.00 34.08 596 ILE A CA 1
ATOM 1142 C C . ILE A 1 77 ? 61.591 45.999 53.826 1.00 36.94 596 ILE A C 1
ATOM 1143 O O . ILE A 1 77 ? 60.548 46.406 53.311 1.00 34.60 596 ILE A O 1
ATOM 1159 N N . ARG A 1 78 ? 62.208 46.662 54.795 1.00 41.23 597 ARG A N 1
ATOM 1160 C CA . ARG A 1 78 ? 61.726 47.968 55.219 1.00 45.08 597 ARG A CA 1
ATOM 1161 C C . ARG A 1 78 ? 62.727 49.086 55.002 1.00 41.33 597 ARG A C 1
ATOM 1162 O O . ARG A 1 78 ? 62.337 50.254 54.869 1.00 45.12 597 ARG A O 1
ATOM 1183 N N . GLU A 1 79 ? 64.006 48.766 54.990 1.00 39.61 598 GLU A N 1
ATOM 1184 C CA . GLU A 1 79 ? 65.035 49.776 54.861 1.00 38.27 598 GLU A CA 1
ATOM 1185 C C . GLU A 1 79 ? 66.204 49.132 54.147 1.00 37.41 598 GLU A C 1
ATOM 1186 O O . GLU A 1 79 ? 66.310 47.905 54.056 1.00 31.97 598 GLU A O 1
ATOM 1198 N N . ALA A 1 80 ? 67.077 49.980 53.646 1.00 37.88 599 ALA A N 1
ATOM 1199 C CA . ALA A 1 80 ? 68.299 49.553 53.000 1.00 37.02 599 ALA A CA 1
ATOM 1200 C C . ALA A 1 80 ? 69.261 50.729 53.075 1.00 32.50 599 ALA A C 1
ATOM 1201 O O . ALA A 1 80 ? 68.879 51.815 53.508 1.00 38.95 599 ALA A O 1
ATOM 1208 N N . TYR A 1 81 ? 70.508 50.524 52.618 1.00 32.27 600 TYR A N 1
ATOM 1209 C CA . TYR A 1 81 ? 71.599 51.460 52.840 1.00 35.69 600 TYR A CA 1
ATOM 1210 C C . TYR A 1 81 ? 72.320 51.715 51.527 1.00 41.42 600 TYR A C 1
ATOM 1211 O O . TYR A 1 81 ? 72.602 50.780 50.770 1.00 34.54 600 TYR A O 1
ATOM 1229 N N . ARG A 1 82 ? 72.646 52.984 51.287 1.00 43.51 601 ARG A N 1
ATOM 1230 C CA . ARG A 1 82 ? 73.406 53.388 50.109 1.00 44.82 601 ARG A CA 1
ATOM 1231 C C . ARG A 1 82 ? 74.814 52.820 50.177 1.00 45.87 601 ARG A C 1
ATOM 1232 O O . ARG A 1 82 ? 75.484 52.951 51.196 1.00 47.19 601 ARG A O 1
ATOM 1253 N N . VAL A 1 83 ? 75.276 52.207 49.100 1.00 47.63 602 VAL A N 1
ATOM 1254 C CA . VAL A 1 83 ? 76.672 51.793 49.019 1.00 47.74 602 VAL A CA 1
ATOM 1255 C C . VAL A 1 83 ? 77.528 53.015 48.697 1.00 51.94 602 VAL A C 1
ATOM 1256 O O . VAL A 1 83 ? 77.177 53.832 47.828 1.00 46.08 602 VAL A O 1
ATOM 1269 N N . LEU A 1 84 ? 78.679 53.124 49.374 1.00 54.29 603 LEU A N 1
ATOM 1270 C CA . LEU A 1 84 ? 79.550 54.286 49.274 1.00 57.03 603 LEU A CA 1
ATOM 1271 C C . LEU A 1 84 ? 80.925 53.943 48.717 1.00 48.42 603 LEU A C 1
ATOM 1272 O O . LEU A 1 84 ? 81.362 52.790 48.693 1.00 52.01 603 LEU A O 1
ATOM 1288 N N . ALA A 1 85 ? 81.583 54.976 48.219 1.00 48.06 604 ALA A N 1
ATOM 1289 C CA . ALA A 1 85 ? 82.918 54.816 47.668 1.00 55.12 604 ALA A CA 1
ATOM 1290 C C . ALA A 1 85 ? 83.946 54.676 48.784 1.00 53.82 604 ALA A C 1
ATOM 1291 O O . ALA A 1 85 ? 83.844 55.308 49.842 1.00 51.44 604 ALA A O 1
ATOM 1298 N N . GLU A 1 86 ? 84.902 53.804 48.571 1.00 51.21 605 GLU A N 1
ATOM 1299 C CA . GLU A 1 86 ? 85.944 53.654 49.559 1.00 60.10 605 GLU A CA 1
ATOM 1300 C C . GLU A 1 86 ? 87.225 54.305 49.055 1.00 54.28 605 GLU A C 1
ATOM 1301 O O . GLU A 1 86 ? 87.625 54.052 47.908 1.00 44.34 605 GLU A O 1
ATOM 1313 N N . PRO A 1 87 ? 87.889 55.135 49.851 1.00 47.04 606 PRO A N 1
ATOM 1314 C CA . PRO A 1 87 ? 89.180 55.679 49.439 1.00 43.45 606 PRO A CA 1
ATOM 1315 C C . PRO A 1 87 ? 90.127 54.565 49.020 1.00 45.39 606 PRO A C 1
ATOM 1316 O O . PRO A 1 87 ? 90.387 53.634 49.792 1.00 47.25 606 PRO A O 1
ATOM 1327 N N . PRO A 1 88 ? 90.648 54.601 47.796 1.00 43.35 607 PRO A N 1
ATOM 1328 C CA . PRO A 1 88 ? 91.598 53.567 47.380 1.00 48.45 607 PRO A CA 1
ATOM 1329 C C . PRO A 1 88 ? 92.837 53.592 48.261 1.00 49.38 607 PRO A C 1
ATOM 1330 O O . PRO A 1 88 ? 93.170 54.615 48.856 1.00 46.80 607 PRO A O 1
ATOM 1341 N N . SER A 1 89 ? 93.481 52.432 48.395 1.00 53.11 608 SER A N 1
ATOM 1342 C CA . SER A 1 89 ? 94.789 52.350 49.037 1.00 52.20 608 SER A CA 1
ATOM 1343 C C . SER A 1 89 ? 95.884 52.704 48.046 1.00 50.03 608 SER A C 1
ATOM 1344 O O . SER A 1 89 ? 95.810 52.347 46.871 1.00 50.91 608 SER A O 1
ATOM 1352 N N . LEU A 1 90 ? 96.914 53.406 48.528 1.00 51.24 609 LEU A N 1
ATOM 1353 C CA . LEU A 1 90 ? 97.959 53.915 47.637 1.00 57.90 609 LEU A CA 1
ATOM 1354 C C . LEU A 1 90 ? 98.756 52.814 46.933 1.00 70.40 609 LEU A C 1
ATOM 1355 O O . LEU A 1 90 ? 99.040 52.916 45.735 1.00 69.17 609 LEU A O 1
ATOM 1371 N N . HIS A 1 91 ? 99.198 51.798 47.667 1.00 77.58 610 HIS A N 1
ATOM 1372 C CA . HIS A 1 91 ? 99.967 50.712 47.063 1.00 83.21 610 HIS A CA 1
ATOM 1373 C C . HIS A 1 91 ? 99.156 49.446 47.275 1.00 89.17 610 HIS A C 1
ATOM 1374 O O . HIS A 1 91 ? 99.660 48.450 47.803 1.00 93.79 610 HIS A O 1
ATOM 1388 N N . SER A 1 92 ? 97.880 49.518 46.882 1.00 92.53 611 SER A N 1
ATOM 1389 C CA . SER A 1 92 ? 96.885 48.457 47.057 1.00 94.29 611 SER A CA 1
ATOM 1390 C C . SER A 1 92 ? 97.107 47.669 48.352 1.00 98.38 611 SER A C 1
ATOM 1391 O O . SER A 1 92 ? 97.024 48.219 49.457 1.00 95.25 611 SER A O 1
ATOM 1399 N N . ARG A 1 102 ? 86.872 41.030 50.405 1.00 67.63 621 ARG A N 1
ATOM 1400 C CA . ARG A 1 102 ? 86.402 42.164 49.617 1.00 66.56 621 ARG A CA 1
ATOM 1401 C C . ARG A 1 102 ? 85.182 42.849 50.268 1.00 60.18 621 ARG A C 1
ATOM 1402 O O . ARG A 1 102 ? 84.063 42.352 50.186 1.00 54.16 621 ARG A O 1
ATOM 1422 N N . ALA A 1 103 ? 85.408 43.983 50.929 1.00 62.92 622 ALA A N 1
ATOM 1423 C CA . ALA A 1 103 ? 84.397 44.588 51.784 1.00 56.75 622 ALA A CA 1
ATOM 1424 C C . ALA A 1 103 ? 84.134 46.036 51.387 1.00 53.64 622 ALA A C 1
ATOM 1425 O O . ALA A 1 103 ? 85.057 46.814 51.154 1.00 50.80 622 ALA A O 1
ATOM 1432 N N . TRP A 1 104 ? 82.861 46.384 51.306 1.00 49.44 623 TRP A N 1
ATOM 1433 C CA . TRP A 1 104 ? 82.412 47.729 51.007 1.00 52.54 623 TRP A CA 1
ATOM 1434 C C . TRP A 1 104 ? 81.766 48.339 52.243 1.00 54.09 623 TRP A C 1
ATOM 1435 O O . TRP A 1 104 ? 81.292 47.629 53.141 1.00 50.89 623 TRP A O 1
ATOM 1456 N N . ARG A 1 105 ? 81.730 49.669 52.259 1.00 55.97 624 ARG A N 1
ATOM 1457 C CA . ARG A 1 105 ? 81.132 50.430 53.343 1.00 59.20 624 ARG A CA 1
ATOM 1458 C C . ARG A 1 105 ? 79.929 51.171 52.795 1.00 57.12 624 ARG A C 1
ATOM 1459 O O . ARG A 1 105 ? 79.976 51.711 51.691 1.00 58.13 624 ARG A O 1
ATOM 1480 N N . CYS A 1 106 ? 78.850 51.150 53.563 1.00 55.29 625 CYS A N 1
ATOM 1481 C CA . CYS A 1 106 ? 77.583 51.771 53.224 1.00 51.69 625 CYS A CA 1
ATOM 1482 C C . CYS A 1 106 ? 77.274 52.938 54.143 1.00 53.37 625 CYS A C 1
ATOM 1483 O O . CYS A 1 106 ? 77.802 53.047 55.250 1.00 54.94 625 CYS A O 1
ATOM 1491 N N . SER A 1 107 ? 76.339 53.765 53.697 1.00 50.76 626 SER A N 1
ATOM 1492 C CA . SER A 1 107 ? 75.812 54.809 54.554 1.00 55.98 626 SER A CA 1
ATOM 1493 C C . SER A 1 107 ? 75.195 54.241 55.817 1.00 57.00 626 SER A C 1
ATOM 1494 O O . SER A 1 107 ? 74.558 53.179 55.811 1.00 48.20 626 SER A O 1
ATOM 1502 N N . THR A 1 108 ? 75.362 54.996 56.900 1.00 60.23 627 THR A N 1
ATOM 1503 C CA . THR A 1 108 ? 74.756 54.662 58.175 1.00 62.73 627 THR A CA 1
ATOM 1504 C C . THR A 1 108 ? 73.302 55.124 58.253 1.00 65.96 627 THR A C 1
ATOM 1505 O O . THR A 1 108 ? 72.555 54.637 59.104 1.00 65.54 627 THR A O 1
ATOM 1516 N N . GLU A 1 109 ? 72.864 56.024 57.356 1.00 69.15 628 GLU A N 1
ATOM 1517 C CA . GLU A 1 109 ? 71.470 56.466 57.346 1.00 74.17 628 GLU A CA 1
ATOM 1518 C C . GLU A 1 109 ? 70.636 55.474 56.551 1.00 65.21 628 GLU A C 1
ATOM 1519 O O . GLU A 1 109 ? 70.789 55.410 55.326 1.00 61.42 628 GLU A O 1
ATOM 1531 N N . PRO A 1 110 ? 69.757 54.690 57.163 1.00 58.45 629 PRO A N 1
ATOM 1532 C CA . PRO A 1 110 ? 68.913 53.823 56.345 1.00 56.11 629 PRO A CA 1
ATOM 1533 C C . PRO A 1 110 ? 67.915 54.662 55.570 1.00 58.44 629 PRO A C 1
ATOM 1534 O O . PRO A 1 110 ? 67.500 55.734 56.019 1.00 60.02 629 PRO A O 1
ATOM 1545 N N . GLU A 1 111 ? 67.526 54.156 54.395 1.00 54.36 630 GLU A N 1
ATOM 1546 C CA . GLU A 1 111 ? 66.450 54.728 53.606 1.00 46.11 630 GLU A CA 1
ATOM 1547 C C . GLU A 1 111 ? 65.326 53.709 53.460 1.00 44.43 630 GLU A C 1
ATOM 1548 O O . GLU A 1 111 ? 65.571 52.501 53.490 1.00 42.90 630 GLU A O 1
ATOM 1560 N N . PRO A 1 112 ? 64.077 54.162 53.351 1.00 47.08 631 PRO A N 1
ATOM 1561 C CA . PRO A 1 112 ? 62.963 53.212 53.270 1.00 45.65 631 PRO A CA 1
ATOM 1562 C C . PRO A 1 112 ? 62.999 52.482 51.942 1.00 42.14 631 PRO A C 1
ATOM 1563 O O . PRO A 1 112 ? 63.386 53.040 50.916 1.00 41.21 631 PRO A O 1
ATOM 1574 N N . ALA A 1 113 ? 62.656 51.204 51.985 1.00 39.72 632 ALA A N 1
ATOM 1575 C CA . ALA A 1 113 ? 62.616 50.397 50.791 1.00 35.41 632 ALA A CA 1
ATOM 1576 C C . ALA A 1 113 ? 61.600 49.303 51.021 1.00 41.63 632 ALA A C 1
ATOM 1577 O O . ALA A 1 113 ? 61.284 48.941 52.158 1.00 43.81 632 ALA A O 1
ATOM 1584 N N . ILE A 1 114 ? 61.131 48.748 49.917 1.00 34.67 633 ILE A N 1
ATOM 1585 C CA . ILE A 1 114 ? 59.986 47.854 49.918 1.00 41.85 633 ILE A CA 1
ATOM 1586 C C . ILE A 1 114 ? 60.379 46.435 49.526 1.00 32.27 633 ILE A C 1
ATOM 1587 O O . ILE A 1 114 ? 59.873 45.468 50.099 1.00 32.35 633 ILE A O 1
ATOM 1603 N N . CYS A 1 115 ? 61.260 46.300 48.527 1.00 30.91 634 CYS A N 1
ATOM 1604 C CA . CYS A 1 115 ? 61.541 45.033 47.877 1.00 36.47 634 CYS A CA 1
ATOM 1605 C C . CYS A 1 115 ? 63.031 44.764 47.926 1.00 32.06 634 CYS A C 1
ATOM 1606 O O . CYS A 1 115 ? 63.831 45.594 47.487 1.00 31.77 634 CYS A O 1
ATOM 1614 N N . GLY A 1 116 ? 63.403 43.598 48.461 1.00 31.84 635 GLY A N 1
ATOM 1615 C CA . GLY A 1 116 ? 64.779 43.197 48.530 1.00 27.52 635 GLY A CA 1
ATOM 1616 C C . GLY A 1 116 ? 65.039 42.147 47.473 1.00 27.61 635 GLY A C 1
ATOM 1617 O O . GLY A 1 116 ? 64.396 41.106 47.453 1.00 30.79 635 GLY A O 1
ATOM 1621 N N . ILE A 1 117 ? 65.994 42.427 46.601 1.00 23.75 636 ILE A N 1
ATOM 1622 C CA . ILE A 1 117 ? 66.423 41.449 45.614 1.00 29.82 636 ILE A CA 1
ATOM 1623 C C . ILE A 1 117 ? 67.504 40.608 46.290 1.00 28.23 636 ILE A C 1
ATOM 1624 O O . ILE A 1 117 ? 68.632 41.056 46.505 1.00 27.32 636 ILE A O 1
ATOM 1640 N N . SER A 1 118 ? 67.114 39.412 46.712 1.00 26.08 637 SER A N 1
ATOM 1641 C CA . SER A 1 118 ? 67.964 38.535 47.505 1.00 30.86 637 SER A CA 1
ATOM 1642 C C . SER A 1 118 ? 68.961 37.785 46.631 1.00 28.34 637 SER A C 1
ATOM 1643 O O . SER A 1 118 ? 70.120 37.608 47.014 1.00 29.47 637 SER A O 1
ATOM 1651 N N . ARG A 1 119 ? 68.507 37.328 45.477 1.00 22.19 638 ARG A N 1
ATOM 1652 C CA . ARG A 1 119 ? 69.312 36.627 44.495 1.00 25.74 638 ARG A CA 1
ATOM 1653 C C . ARG A 1 119 ? 68.860 37.073 43.122 1.00 23.94 638 ARG A C 1
ATOM 1654 O O . ARG A 1 119 ? 67.681 37.363 42.907 1.00 20.80 638 ARG A O 1
ATOM 1675 N N . ILE A 1 120 ? 69.802 37.153 42.203 1.00 23.43 639 ILE A N 1
ATOM 1676 C CA . ILE A 1 120 ? 69.449 37.408 40.815 1.00 21.38 639 ILE A CA 1
ATOM 1677 C C . ILE A 1 120 ? 70.492 36.693 40.000 1.00 21.30 639 ILE A C 1
ATOM 1678 O O . ILE A 1 120 ? 71.685 36.767 40.317 1.00 20.96 639 ILE A O 1
ATOM 1694 N N . TRP A 1 121 ? 70.035 35.929 39.019 1.00 20.04 640 TRP A N 1
ATOM 1695 C CA . TRP A 1 121 ? 70.918 35.062 38.265 1.00 25.16 640 TRP A CA 1
ATOM 1696 C C . TRP A 1 121 ? 70.407 34.903 36.835 1.00 23.38 640 TRP A C 1
ATOM 1697 O O . TRP A 1 121 ? 69.197 34.758 36.609 1.00 24.12 640 TRP A O 1
ATOM 1718 N N . VAL A 1 122 ? 71.344 34.874 35.893 1.00 21.83 641 VAL A N 1
ATOM 1719 C CA . VAL A 1 122 ? 71.087 34.567 34.488 1.00 23.50 641 VAL A CA 1
ATOM 1720 C C . VAL A 1 122 ? 72.108 33.540 34.002 1.00 28.84 641 VAL A C 1
ATOM 1721 O O . VAL A 1 122 ? 73.300 33.618 34.325 1.00 21.83 641 VAL A O 1
ATOM 1734 N N . PHE A 1 123 ? 71.624 32.546 33.270 1.00 23.99 642 PHE A N 1
ATOM 1735 C CA . PHE A 1 123 ? 72.486 31.521 32.669 1.00 27.93 642 PHE A CA 1
ATOM 1736 C C . PHE A 1 123 ? 73.652 32.178 31.934 1.00 30.94 642 PHE A C 1
ATOM 1737 O O . PHE A 1 123 ? 73.454 33.049 31.079 1.00 26.98 642 PHE A O 1
ATOM 1754 N N . ALA A 1 124 ? 74.881 31.731 32.258 1.00 28.24 643 ALA A N 1
ATOM 1755 C CA . ALA A 1 124 ? 76.077 32.417 31.780 1.00 36.18 643 ALA A CA 1
ATOM 1756 C C . ALA A 1 124 ? 76.062 32.612 30.252 1.00 28.48 643 ALA A C 1
ATOM 1757 O O . ALA A 1 124 ? 76.441 33.665 29.740 1.00 32.54 643 ALA A O 1
ATOM 1764 N N . LEU A 1 125 ? 75.637 31.617 29.508 1.00 30.52 644 LEU A N 1
ATOM 1765 C CA . LEU A 1 125 ? 75.667 31.796 28.060 1.00 32.10 644 LEU A CA 1
ATOM 1766 C C . LEU A 1 125 ? 74.585 32.739 27.542 1.00 33.37 644 LEU A C 1
ATOM 1767 O O . LEU A 1 125 ? 74.567 33.010 26.344 1.00 39.66 644 LEU A O 1
ATOM 1783 N N . MET A 1 126 ? 73.690 33.262 28.390 1.00 33.63 645 MET A N 1
ATOM 1784 C CA . MET A 1 126 ? 72.659 34.195 27.942 1.00 28.43 645 MET A CA 1
ATOM 1785 C C . MET A 1 126 ? 72.740 35.554 28.622 1.00 29.56 645 MET A C 1
ATOM 1786 O O . MET A 1 126 ? 71.765 36.307 28.624 1.00 23.76 645 MET A O 1
ATOM 1800 N N . ARG A 1 127 ? 73.888 35.886 29.200 1.00 29.75 646 ARG A N 1
ATOM 1801 C CA . ARG A 1 127 ? 74.023 37.157 29.874 1.00 26.13 646 ARG A CA 1
ATOM 1802 C C . ARG A 1 127 ? 74.192 38.254 28.843 1.00 28.74 646 ARG A C 1
ATOM 1803 O O . ARG A 1 127 ? 74.475 37.994 27.680 1.00 31.09 646 ARG A O 1
ATOM 1824 N N . ARG A 1 128 ? 73.968 39.492 29.277 1.00 25.09 647 ARG A N 1
ATOM 1825 C CA . ARG A 1 128 ? 74.025 40.673 28.405 1.00 28.18 647 ARG A CA 1
ATOM 1826 C C . ARG A 1 128 ? 72.965 40.618 27.297 1.00 31.74 647 ARG A C 1
ATOM 1827 O O . ARG A 1 128 ? 73.150 41.190 26.209 1.00 35.78 647 ARG A O 1
ATOM 1848 N N . LYS A 1 129 ? 71.832 39.988 27.592 1.00 29.00 648 LYS A N 1
ATOM 1849 C CA . LYS A 1 129 ? 70.634 40.006 26.754 1.00 26.84 648 LYS A CA 1
ATOM 1850 C C . LYS A 1 129 ? 69.407 40.576 27.493 1.00 27.08 648 LYS A C 1
ATOM 1851 O O . LYS A 1 129 ? 68.268 40.248 27.162 1.00 23.92 648 LYS A O 1
ATOM 1870 N N . ALA A 1 130 ? 69.639 41.421 28.506 1.00 24.90 649 ALA A N 1
ATOM 1871 C CA . ALA A 1 130 ? 68.625 42.136 29.274 1.00 27.78 649 ALA A CA 1
ATOM 1872 C C . ALA A 1 130 ? 67.638 41.200 29.972 1.00 23.67 649 ALA A C 1
ATOM 1873 O O . ALA A 1 130 ? 66.539 41.619 30.347 1.00 23.11 649 ALA A O 1
ATOM 1880 N N . ILE A 1 131 ? 68.031 39.958 30.249 1.00 26.05 650 ILE A N 1
ATOM 1881 C CA . ILE A 1 131 ? 67.164 39.099 31.054 1.00 22.68 650 ILE A CA 1
ATOM 1882 C C . ILE A 1 131 ? 67.067 39.629 32.494 1.00 20.28 650 ILE A C 1
ATOM 1883 O O . ILE A 1 131 ? 65.974 39.777 33.044 1.00 17.81 650 ILE A O 1
ATOM 1899 N N . ALA A 1 132 ? 68.193 39.955 33.114 1.00 22.24 651 ALA A N 1
ATOM 1900 C CA . ALA A 1 132 ? 68.153 40.479 34.480 1.00 15.57 651 ALA A CA 1
ATOM 1901 C C . ALA A 1 132 ? 67.376 41.779 34.563 1.00 22.76 651 ALA A C 1
ATOM 1902 O O . ALA A 1 132 ? 66.524 41.927 35.440 1.00 19.72 651 ALA A O 1
ATOM 1909 N N . SER A 1 133 ? 67.611 42.708 33.619 1.00 20.42 652 SER A N 1
ATOM 1910 C CA . SER A 1 133 ? 66.878 43.970 33.605 1.00 20.75 652 SER A CA 1
ATOM 1911 C C . SER A 1 133 ? 65.383 43.753 33.480 1.00 25.67 652 SER A C 1
ATOM 1912 O O . SER A 1 133 ? 64.584 44.434 34.145 1.00 21.97 652 SER A O 1
ATOM 1920 N N . ARG A 1 134 ? 64.977 42.832 32.618 1.00 22.50 653 ARG A N 1
ATOM 1921 C CA . ARG A 1 134 ? 63.542 42.609 32.473 1.00 21.06 653 ARG A CA 1
ATOM 1922 C C . ARG A 1 134 ? 62.981 41.917 33.711 1.00 24.72 653 ARG A C 1
ATOM 1923 O O . ARG A 1 134 ? 61.828 42.132 34.079 1.00 20.11 653 ARG A O 1
ATOM 1944 N N . MET A 1 135 ? 63.772 41.086 34.376 1.00 21.28 654 MET A N 1
ATOM 1945 C CA . MET A 1 135 ? 63.265 40.470 35.597 1.00 21.77 654 MET A CA 1
ATOM 1946 C C . MET A 1 135 ? 63.069 41.518 36.674 1.00 21.54 654 MET A C 1
ATOM 1947 O O . MET A 1 135 ? 62.042 41.516 37.357 1.00 25.61 654 MET A O 1
ATOM 1961 N N . VAL A 1 136 ? 64.001 42.458 36.802 1.00 24.81 655 VAL A N 1
ATOM 1962 C CA . VAL A 1 136 ? 63.817 43.515 37.786 1.00 22.10 655 VAL A CA 1
ATOM 1963 C C . VAL A 1 136 ? 62.622 44.386 37.408 1.00 30.55 655 VAL A C 1
ATOM 1964 O O . VAL A 1 136 ? 61.874 44.802 38.285 1.00 17.92 655 VAL A O 1
ATOM 1977 N N . ASP A 1 137 ? 62.406 44.659 36.104 1.00 25.54 656 ASP A N 1
ATOM 1978 C CA . ASP A 1 137 ? 61.187 45.363 35.693 1.00 23.43 656 ASP A CA 1
ATOM 1979 C C . ASP A 1 137 ? 59.947 44.615 36.130 1.00 27.16 656 ASP A C 1
ATOM 1980 O O . ASP A 1 137 ? 58.984 45.219 36.625 1.00 22.58 656 ASP A O 1
ATOM 1989 N N . ALA A 1 138 ? 59.920 43.300 35.886 1.00 21.03 657 ALA A N 1
ATOM 1990 C CA . ALA A 1 138 ? 58.760 42.511 36.279 1.00 22.03 657 ALA A CA 1
ATOM 1991 C C . ALA A 1 138 ? 58.527 42.555 37.782 1.00 23.52 657 ALA A C 1
ATOM 1992 O O . ALA A 1 138 ? 57.388 42.655 38.224 1.00 20.02 657 ALA A O 1
ATOM 1999 N N . VAL A 1 139 ? 59.588 42.451 38.588 1.00 21.97 658 VAL A N 1
ATOM 2000 C CA . VAL A 1 139 ? 59.428 42.561 40.043 1.00 22.32 658 VAL A CA 1
ATOM 2001 C C . VAL A 1 139 ? 58.818 43.913 40.417 1.00 25.55 658 VAL A C 1
ATOM 2002 O O . VAL A 1 139 ? 57.890 43.996 41.240 1.00 25.83 658 VAL A O 1
ATOM 2015 N N . ARG A 1 140 ? 59.360 44.995 39.851 1.00 24.72 659 ARG A N 1
ATOM 2016 C CA . ARG A 1 140 ? 58.866 46.329 40.181 1.00 28.56 659 ARG A CA 1
ATOM 2017 C C . ARG A 1 140 ? 57.404 46.483 39.851 1.00 25.82 659 ARG A C 1
ATOM 2018 O O . ARG A 1 140 ? 56.720 47.298 40.479 1.00 28.97 659 ARG A O 1
ATOM 2039 N N . SER A 1 141 ? 56.947 45.806 38.791 1.00 27.36 660 SER A N 1
ATOM 2040 C CA . SER A 1 141 ? 55.576 45.923 38.295 1.00 33.19 660 SER A CA 1
ATOM 2041 C C . SER A 1 141 ? 54.583 45.038 39.039 1.00 32.80 660 SER A C 1
ATOM 2042 O O . SER A 1 141 ? 53.384 45.158 38.817 1.00 30.50 660 SER A O 1
ATOM 2050 N N . SER A 1 142 ? 55.044 44.062 39.793 1.00 27.23 661 SER A N 1
ATOM 2051 C CA . SER A 1 142 ? 54.152 43.045 40.327 1.00 30.82 661 SER A CA 1
ATOM 2052 C C . SER A 1 142 ? 54.340 42.775 41.821 1.00 32.76 661 SER A C 1
ATOM 2053 O O . SER A 1 142 ? 53.573 41.996 42.392 1.00 34.99 661 SER A O 1
ATOM 2061 N N . PHE A 1 143 ? 55.338 43.360 42.463 1.00 26.88 662 PHE A N 1
ATOM 2062 C CA . PHE A 1 143 ? 55.623 42.982 43.851 1.00 37.84 662 PHE A CA 1
ATOM 2063 C C . PHE A 1 143 ? 54.552 43.515 44.779 1.00 34.92 662 PHE A C 1
ATOM 2064 O O . PHE A 1 143 ? 54.130 42.826 45.701 1.00 34.90 662 PHE A O 1
ATOM 2081 N N . MET A 1 144 ? 54.115 44.741 44.532 1.00 37.82 663 MET A N 1
ATOM 2082 C CA . MET A 1 144 ? 53.153 45.459 45.354 1.00 47.88 663 MET A CA 1
ATOM 2083 C C . MET A 1 144 ? 51.908 45.715 44.514 1.00 43.51 663 MET A C 1
ATOM 2084 O O . MET A 1 144 ? 51.931 46.520 43.569 1.00 38.65 663 MET A O 1
ATOM 2098 N N . TYR A 1 145 ? 50.822 45.068 44.894 1.00 48.74 664 TYR A N 1
ATOM 2099 C CA . TYR A 1 145 ? 49.565 45.197 44.173 1.00 58.56 664 TYR A CA 1
ATOM 2100 C C . TYR A 1 145 ? 49.221 46.667 43.930 1.00 54.43 664 TYR A C 1
ATOM 2101 O O . TYR A 1 145 ? 49.349 47.509 44.823 1.00 55.53 664 TYR A O 1
ATOM 2119 N N . GLY A 1 146 ? 48.867 46.974 42.685 1.00 47.84 665 GLY A N 1
ATOM 2120 C CA . GLY A 1 146 ? 48.389 48.274 42.257 1.00 48.27 665 GLY A CA 1
ATOM 2121 C C . GLY A 1 146 ? 49.429 49.354 42.095 1.00 47.11 665 GLY A C 1
ATOM 2122 O O . GLY A 1 146 ? 49.068 50.486 41.759 1.00 43.85 665 GLY A O 1
ATOM 2126 N N . SER A 1 147 ? 50.711 49.019 42.185 1.00 51.61 666 SER A N 1
ATOM 2127 C CA . SER A 1 147 ? 51.760 50.024 42.168 1.00 50.63 666 SER A CA 1
ATOM 2128 C C . SER A 1 147 ? 52.932 49.528 41.340 1.00 45.91 666 SER A C 1
ATOM 2129 O O . SER A 1 147 ? 53.112 48.325 41.127 1.00 38.01 666 SER A O 1
ATOM 2137 N N . VAL A 1 148 ? 53.747 50.483 40.898 1.00 40.35 667 VAL A N 1
ATOM 2138 C CA . VAL A 1 148 ? 55.013 50.200 40.249 1.00 37.47 667 VAL A CA 1
ATOM 2139 C C . VAL A 1 148 ? 56.115 50.822 41.092 1.00 40.34 667 VAL A C 1
ATOM 2140 O O . VAL A 1 148 ? 56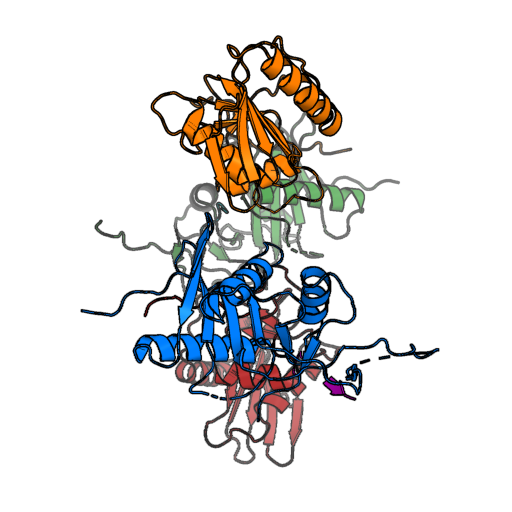.183 52.053 41.231 1.00 38.03 667 VAL A O 1
ATOM 2153 N N . LEU A 1 149 ? 56.968 49.966 41.656 1.00 38.33 668 LEU A N 1
ATOM 2154 C CA . LEU A 1 149 ? 58.069 50.410 42.505 1.00 33.46 668 LEU A CA 1
ATOM 2155 C C . LEU A 1 149 ? 59.091 51.167 41.694 1.00 34.59 668 LEU A C 1
ATOM 2156 O O . LEU A 1 149 ? 59.461 50.744 40.606 1.00 33.92 668 LEU A O 1
ATOM 2172 N N . THR A 1 150 ? 59.615 52.244 42.270 1.00 36.91 669 THR A N 1
ATOM 2173 C CA . THR A 1 150 ? 60.728 52.969 41.671 1.00 42.46 669 THR A CA 1
ATOM 2174 C C . THR A 1 150 ? 62.052 52.261 41.948 1.00 40.07 669 THR A C 1
ATOM 2175 O O . THR A 1 150 ? 62.153 51.388 42.821 1.00 39.63 669 THR A O 1
ATOM 2186 N N . THR A 1 151 ? 63.098 52.698 41.248 1.00 37.23 670 THR A N 1
ATOM 2187 C CA . THR A 1 151 ? 64.416 52.130 41.518 1.00 45.50 670 THR A CA 1
ATOM 2188 C C . THR A 1 151 ? 64.972 52.506 42.888 1.00 44.51 670 THR A C 1
ATOM 2189 O O . THR A 1 151 ? 65.975 51.916 43.302 1.00 41.74 670 THR A O 1
ATOM 2200 N N . GLU A 1 152 ? 64.375 53.469 43.585 1.00 41.36 671 GLU A N 1
ATOM 2201 C CA . GLU A 1 152 ? 64.760 53.802 44.953 1.00 46.15 671 GLU A CA 1
ATOM 2202 C C . GLU A 1 152 ? 63.946 53.035 45.991 1.00 47.41 671 GLU A C 1
ATOM 2203 O O . GLU A 1 152 ? 64.147 53.228 47.199 1.00 49.66 671 GLU A O 1
ATOM 2215 N N . GLU A 1 153 ? 63.029 52.174 45.563 1.00 32.83 672 GLU A N 1
ATOM 2216 C CA . GLU A 1 153 ? 62.302 51.330 46.479 1.00 38.11 672 GLU A CA 1
ATOM 2217 C C . GLU A 1 153 ? 62.785 49.891 46.416 1.00 34.86 672 GLU A C 1
ATOM 2218 O O . GLU A 1 153 ? 62.242 49.042 47.127 1.00 31.84 672 GLU A O 1
ATOM 2230 N N . ILE A 1 154 ? 63.817 49.601 45.623 1.00 30.52 673 ILE A N 1
ATOM 2231 C CA . ILE A 1 154 ? 64.383 48.263 45.584 1.00 33.50 673 ILE A CA 1
ATOM 2232 C C . ILE A 1 154 ? 65.814 48.344 46.117 1.00 35.03 673 ILE A C 1
ATOM 2233 O O . ILE A 1 154 ? 66.464 49.389 46.068 1.00 27.04 673 ILE A O 1
ATOM 2249 N N . ALA A 1 155 ? 66.295 47.232 46.656 1.00 33.53 674 ALA A N 1
ATOM 2250 C CA . ALA A 1 155 ? 67.657 47.141 47.150 1.00 28.65 674 ALA A CA 1
ATOM 2251 C C . ALA A 1 155 ? 68.133 45.744 46.815 1.00 27.03 674 ALA A C 1
ATOM 2252 O O . ALA A 1 155 ? 67.319 44.840 46.585 1.00 26.85 674 ALA A O 1
ATOM 2259 N N . PHE A 1 156 ? 69.453 45.572 46.800 1.00 30.21 675 PHE A N 1
ATOM 2260 C CA . PHE A 1 156 ? 70.097 44.317 46.430 1.00 34.78 675 PHE A CA 1
ATOM 2261 C C . PHE A 1 156 ? 70.879 43.769 47.617 1.00 31.25 675 PHE A C 1
ATOM 2262 O O . PHE A 1 156 ? 71.556 44.528 48.311 1.00 26.91 675 PHE A O 1
ATOM 2279 N N . SER A 1 157 ? 70.837 42.464 47.843 1.00 27.28 676 SER A N 1
ATOM 2280 C CA . SER A 1 157 ? 71.602 41.933 48.971 1.00 31.46 676 SER A CA 1
ATOM 2281 C C . SER A 1 157 ? 73.045 41.707 48.557 1.00 35.50 676 SER A C 1
ATOM 2282 O O . SER A 1 157 ? 73.322 41.251 47.434 1.00 29.50 676 SER A O 1
ATOM 2290 N N . ASP A 1 158 ? 73.966 42.116 49.439 1.00 30.93 677 ASP A N 1
ATOM 2291 C CA . ASP A 1 158 ? 75.414 41.911 49.283 1.00 33.17 677 ASP A CA 1
ATOM 2292 C C . ASP A 1 158 ? 75.823 41.569 47.857 1.00 29.24 677 ASP A C 1
ATOM 2293 O O . ASP A 1 158 ? 76.080 40.399 47.569 1.00 29.27 677 ASP A O 1
ATOM 2302 N N . PRO A 1 159 ? 75.899 42.520 46.938 1.00 32.87 678 PRO A N 1
ATOM 2303 C CA . PRO A 1 159 ? 76.148 42.158 45.543 1.00 28.50 678 PRO A CA 1
ATOM 2304 C C . PRO A 1 159 ? 77.503 41.527 45.253 1.00 34.53 678 PRO A C 1
ATOM 2305 O O . PRO A 1 159 ? 78.533 41.891 45.815 1.00 29.98 678 PRO A O 1
ATOM 2316 N N . THR A 1 160 ? 77.481 40.553 44.379 1.00 26.82 679 THR A N 1
ATOM 2317 C CA . THR A 1 160 ? 78.704 40.105 43.745 1.00 29.46 679 THR A CA 1
ATOM 2318 C C . THR A 1 160 ? 79.281 41.234 42.887 1.00 30.89 679 THR A C 1
ATOM 2319 O O . THR A 1 160 ? 78.611 42.242 42.645 1.00 28.47 679 THR A O 1
ATOM 2330 N N . PRO A 1 161 ? 80.505 41.110 42.376 1.00 30.57 680 PRO A N 1
ATOM 2331 C CA . PRO A 1 161 ? 80.965 42.135 41.416 1.00 27.76 680 PRO A CA 1
ATOM 2332 C C . PRO A 1 161 ? 80.065 42.247 40.199 1.00 28.95 680 PRO A C 1
ATOM 2333 O O . PRO A 1 161 ? 79.751 43.375 39.799 1.00 28.83 680 PRO A O 1
ATOM 2344 N N . ASP A 1 162 ? 79.672 41.119 39.572 1.00 29.04 681 ASP A N 1
ATOM 2345 C CA . ASP A 1 162 ? 78.681 41.150 38.477 1.00 27.66 681 ASP A CA 1
ATOM 2346 C C . ASP A 1 162 ? 77.430 41.956 38.891 1.00 29.20 681 ASP A C 1
ATOM 2347 O O . ASP A 1 162 ? 76.912 42.788 38.133 1.00 28.33 681 ASP A O 1
ATOM 2356 N N . GLY A 1 163 ? 76.915 41.681 40.097 1.00 26.72 682 GLY A N 1
ATOM 2357 C CA . GLY A 1 163 ? 75.690 42.313 40.559 1.00 28.88 682 GLY A CA 1
ATOM 2358 C C . GLY A 1 163 ? 75.834 43.810 40.781 1.00 30.49 682 GLY A C 1
ATOM 2359 O O . GLY A 1 163 ? 74.899 44.591 40.543 1.00 23.19 682 GLY A O 1
ATOM 2363 N N . LYS A 1 164 ? 76.995 44.232 41.261 1.00 29.40 683 LYS A N 1
ATOM 2364 C CA . LYS A 1 164 ? 77.217 45.651 41.467 1.00 30.35 683 LYS A CA 1
ATOM 2365 C C . LYS A 1 164 ? 77.243 46.360 40.123 1.00 27.40 683 LYS A C 1
ATOM 2366 O O . LYS A 1 164 ? 76.682 47.445 39.974 1.00 29.06 683 LYS A O 1
ATOM 2385 N N . LEU A 1 165 ? 77.871 45.752 39.125 1.00 30.50 684 LEU A N 1
ATOM 2386 C CA . LEU A 1 165 ? 77.871 46.360 37.793 1.00 35.84 684 LEU A CA 1
ATOM 2387 C C . LEU A 1 165 ? 76.466 46.409 37.223 1.00 34.08 684 LEU A C 1
ATOM 2388 O O . LEU A 1 165 ? 76.083 47.383 36.563 1.00 31.23 684 LEU A O 1
ATOM 2404 N N . PHE A 1 166 ? 75.693 45.350 37.445 1.00 28.56 685 PHE A N 1
ATOM 2405 C CA . PHE A 1 166 ? 74.338 45.343 36.916 1.00 31.07 685 PHE A CA 1
ATOM 2406 C C . PHE A 1 166 ? 73.489 46.377 37.638 1.00 30.47 685 PHE A C 1
ATOM 2407 O O . PHE A 1 166 ? 72.834 47.201 37.005 1.00 34.42 685 PHE A O 1
ATOM 2424 N N . ALA A 1 167 ? 73.552 46.390 38.970 1.00 29.10 686 ALA A N 1
ATOM 2425 C CA . ALA A 1 167 ? 72.673 47.235 39.755 1.00 30.16 686 ALA A CA 1
ATOM 2426 C C . ALA A 1 167 ? 72.938 48.712 39.498 1.00 30.22 686 ALA A C 1
ATOM 2427 O O . ALA A 1 167 ? 72.006 49.517 39.476 1.00 32.16 686 ALA A O 1
ATOM 2434 N N . SER A 1 168 ? 74.203 49.097 39.377 1.00 30.09 687 SER A N 1
ATOM 2435 C CA . SER A 1 168 ? 74.502 50.509 39.172 1.00 34.68 687 SER A CA 1
ATOM 2436 C C . SER A 1 168 ? 74.029 50.942 37.797 1.00 32.31 687 SER A C 1
ATOM 2437 O O . SER A 1 168 ? 73.405 51.994 37.657 1.00 32.17 687 SER A O 1
ATOM 2445 N N . THR A 1 169 ? 74.205 50.092 36.799 1.00 33.31 688 THR A N 1
ATOM 2446 C CA . THR A 1 169 ? 73.668 50.424 35.489 1.00 28.63 688 THR A CA 1
ATOM 2447 C C . THR A 1 169 ? 72.147 50.503 35.531 1.00 36.41 688 THR A C 1
ATOM 2448 O O . THR A 1 169 ? 71.556 51.400 34.925 1.00 29.05 688 THR A O 1
ATOM 2459 N N . TYR A 1 170 ? 71.489 49.530 36.180 1.00 33.82 689 TYR A N 1
ATOM 2460 C CA . TYR A 1 170 ? 70.022 49.466 36.133 1.00 29.87 689 TYR A CA 1
ATOM 2461 C C . TYR A 1 170 ? 69.401 50.633 36.884 1.00 35.23 689 TYR A C 1
ATOM 2462 O O . TYR A 1 170 ? 68.453 51.264 36.406 1.00 34.26 689 TYR A O 1
ATOM 2480 N N . CYS A 1 171 ? 69.902 50.910 38.086 1.00 33.80 690 CYS A N 1
ATOM 2481 C CA . CYS A 1 171 ? 69.395 52.009 38.889 1.00 35.53 690 CYS A CA 1
ATOM 2482 C C . CYS A 1 171 ? 69.973 53.353 38.475 1.00 38.78 690 CYS A C 1
ATOM 2483 O O . CYS A 1 171 ? 69.559 54.376 39.029 1.00 39.24 690 CYS A O 1
ATOM 2491 N N . LYS A 1 172 ? 70.943 53.347 37.559 1.00 38.36 691 LYS A N 1
ATOM 2492 C CA . LYS A 1 172 ? 71.543 54.537 36.970 1.00 42.55 691 LYS A CA 1
ATOM 2493 C C . LYS A 1 172 ? 72.339 55.363 37.979 1.00 42.62 691 LYS A C 1
ATOM 2494 O O . LYS A 1 172 ? 72.593 56.542 37.756 1.00 40.53 691 LYS A O 1
ATOM 2513 N N . VAL A 1 173 ? 72.743 54.777 39.101 1.00 38.39 692 VAL A N 1
ATOM 2514 C CA . VAL A 1 173 ? 73.589 55.484 40.061 1.00 36.61 692 VAL A CA 1
ATOM 2515 C C . VAL A 1 173 ? 74.590 54.519 40.656 1.00 40.19 692 VAL A C 1
ATOM 2516 O O . VAL A 1 173 ? 74.341 53.306 40.760 1.00 41.61 692 VAL A O 1
ATOM 2529 N N . PRO A 1 174 ? 75.758 55.033 41.062 1.00 39.85 693 PRO A N 1
ATOM 2530 C CA . PRO A 1 174 ? 76.738 54.156 41.726 1.00 34.26 693 PRO A CA 1
ATOM 2531 C C . PRO A 1 174 ? 76.334 53.780 43.131 1.00 36.32 693 PRO A C 1
ATOM 2532 O O . PRO A 1 174 ? 76.739 52.719 43.619 1.00 39.41 693 PRO A O 1
ATOM 2543 N N . ASP A 1 175 ? 75.599 54.646 43.824 1.00 38.43 694 ASP A N 1
ATOM 2544 C CA . ASP A 1 175 ? 75.224 54.401 45.217 1.00 35.46 694 ASP A CA 1
ATOM 2545 C C . ASP A 1 175 ? 73.784 53.889 45.310 1.00 45.44 694 ASP A C 1
ATOM 2546 O O . ASP A 1 175 ? 72.900 54.524 45.890 1.00 40.42 694 ASP A O 1
ATOM 2555 N N . PHE A 1 176 ? 73.560 52.690 44.765 1.00 41.48 695 PHE A N 1
ATOM 2556 C CA . PHE A 1 176 ? 72.251 52.071 44.865 1.00 36.84 695 PHE A CA 1
ATOM 2557 C C . PHE A 1 176 ? 72.085 51.440 46.253 1.00 38.03 695 PHE A C 1
ATOM 2558 O O . PHE A 1 176 ? 73.009 51.393 47.066 1.00 35.98 695 PHE A O 1
ATOM 2575 N N . LEU A 1 177 ? 70.887 50.946 46.529 1.00 30.53 696 LEU A N 1
ATOM 2576 C CA . LEU A 1 177 ? 70.559 50.455 47.856 1.00 38.90 696 LEU A CA 1
ATOM 2577 C C . LEU A 1 177 ? 70.949 49.000 48.020 1.00 37.58 696 LEU A C 1
ATOM 2578 O O . LEU A 1 177 ? 70.725 48.163 47.137 1.00 31.01 696 LEU A O 1
ATOM 2594 N N . VAL A 1 178 ? 71.471 48.701 49.196 1.00 36.96 697 VAL A N 1
ATOM 2595 C CA . VAL A 1 178 ? 71.976 47.378 49.533 1.00 35.11 697 VAL A CA 1
ATOM 2596 C C . VAL A 1 178 ? 71.463 47.022 50.921 1.00 34.74 697 VAL A C 1
ATOM 2597 O O . VAL A 1 178 ? 71.158 47.896 51.729 1.00 33.48 697 VAL A O 1
ATOM 2610 N N . TYR A 1 179 ? 71.369 45.715 51.181 1.00 31.69 698 TYR A N 1
ATOM 2611 C CA . TYR A 1 179 ? 71.039 45.167 52.491 1.00 33.25 698 TYR A CA 1
ATOM 2612 C C . TYR A 1 179 ? 71.762 43.827 52.595 1.00 34.57 698 TYR A C 1
A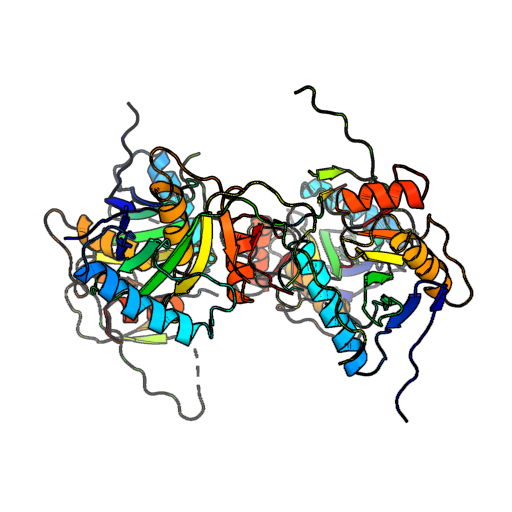TOM 2613 O O . TYR A 1 179 ? 72.278 43.303 51.600 1.00 30.82 698 TYR A O 1
ATOM 2631 N N . ASN A 1 180 ? 71.833 43.272 53.804 1.00 38.05 699 ASN A N 1
ATOM 2632 C CA . ASN A 1 180 ? 72.593 42.028 53.976 1.00 44.61 699 ASN A CA 1
ATOM 2633 C C . ASN A 1 180 ? 71.688 40.809 53.821 1.00 47.75 699 ASN A C 1
ATOM 2634 O O . ASN A 1 180 ? 71.977 39.913 53.024 1.00 49.35 699 ASN A O 1
ATOM 2645 N N . PHE A 1 181 ? 70.639 40.734 54.659 1.00 57.80 700 PHE A N 1
ATOM 2646 C CA . PHE A 1 181 ? 69.614 39.683 54.645 1.00 73.14 700 PHE A CA 1
ATOM 2647 C C . PHE A 1 181 ? 68.586 39.920 55.750 1.00 71.70 700 PHE A C 1
ATOM 2648 O O . PHE A 1 181 ? 68.908 40.545 56.769 1.00 69.47 700 PHE A O 1
ATOM 2665 N N . VAL A 1 182 ? 67.337 39.529 55.504 1.00 69.92 701 VAL A N 1
ATOM 2666 C CA . VAL A 1 182 ? 66.265 39.651 56.489 1.00 83.26 701 VAL A CA 1
ATOM 2667 C C . VAL A 1 182 ? 66.420 38.504 57.492 1.00 90.65 701 VAL A C 1
ATOM 2668 O O . VAL A 1 182 ? 66.301 37.330 57.119 1.00 85.85 701 VAL A O 1
ATOM 2681 N N . SER A 1 183 ? 66.678 38.831 58.763 1.00 91.37 702 SER A N 1
ATOM 2682 C CA . SER A 1 183 ? 66.717 37.799 59.812 1.00 80.49 702 SER A CA 1
ATOM 2683 C C . SER A 1 183 ? 65.540 37.976 60.772 1.00 84.17 702 SER A C 1
ATOM 2684 O O . SER A 1 183 ? 64.383 38.074 60.350 1.00 88.41 702 SER A O 1
ATOM 2692 N N . LYS B 1 5 ? 52.573 57.397 7.361 1.00 66.56 524 LYS B N 1
ATOM 2693 C CA . LYS B 1 5 ? 52.215 56.114 7.943 1.00 67.72 524 LYS B CA 1
ATOM 2694 C C . LYS B 1 5 ? 53.356 55.108 7.782 1.00 73.57 524 LYS B C 1
ATOM 2695 O O . LYS B 1 5 ? 54.263 55.295 6.963 1.00 69.39 524 LYS B O 1
ATOM 2713 N N . GLU B 1 6 ? 53.275 54.021 8.548 1.00 69.51 525 GLU B N 1
ATOM 2714 C CA . GLU B 1 6 ? 54.317 53.011 8.610 1.00 61.51 525 GLU B CA 1
ATOM 2715 C C . GLU B 1 6 ? 53.765 51.608 8.439 1.00 55.64 525 GLU B C 1
ATOM 2716 O O . GLU B 1 6 ? 52.635 51.303 8.842 1.00 52.85 525 GLU B O 1
ATOM 2728 N N . ARG B 1 7 ? 54.574 50.773 7.797 1.00 45.89 526 ARG B N 1
ATOM 2729 C CA . ARG B 1 7 ? 54.295 49.355 7.646 1.00 38.59 526 ARG B CA 1
ATOM 2730 C C . ARG B 1 7 ? 55.093 48.602 8.729 1.00 45.37 526 ARG B C 1
ATOM 2731 O O . ARG B 1 7 ? 56.268 48.273 8.525 1.00 31.24 526 ARG B O 1
ATOM 2752 N N . VAL B 1 8 ? 54.435 48.287 9.867 1.00 37.28 527 VAL B N 1
ATOM 2753 C CA . VAL B 1 8 ? 55.072 47.590 10.981 1.00 31.31 527 VAL B CA 1
ATOM 2754 C C . VAL B 1 8 ? 54.938 46.097 10.753 1.00 30.53 527 VAL B C 1
ATOM 2755 O O . VAL B 1 8 ? 53.840 45.579 10.528 1.00 29.32 527 VAL B O 1
ATOM 2768 N N . ILE B 1 9 ? 56.067 45.400 10.764 1.00 24.67 528 ILE B N 1
ATOM 2769 C CA . ILE B 1 9 ? 56.030 43.954 10.542 1.00 33.08 528 ILE B CA 1
ATOM 2770 C C . ILE B 1 9 ? 55.906 43.193 11.851 1.00 30.47 528 ILE B C 1
ATOM 2771 O O . ILE B 1 9 ? 55.116 42.249 11.957 1.00 29.30 528 ILE B O 1
ATOM 2787 N N . THR B 1 10 ? 56.739 43.537 12.826 1.00 28.03 529 THR B N 1
ATOM 2788 C CA . THR B 1 10 ? 56.736 42.877 14.123 1.00 27.53 529 THR B CA 1
ATOM 2789 C C . THR B 1 10 ? 57.154 43.911 15.134 1.00 26.26 529 THR B C 1
ATOM 2790 O O . THR B 1 10 ? 57.876 44.835 14.780 1.00 24.58 529 THR B O 1
ATOM 2801 N N . GLU B 1 11 ? 56.651 43.784 16.376 1.00 29.79 530 GLU B N 1
ATOM 2802 C CA . GLU B 1 11 ? 56.977 44.691 17.473 1.00 29.34 530 GLU B CA 1
ATOM 2803 C C . GLU B 1 11 ? 57.466 43.892 18.657 1.00 19.87 530 GLU B C 1
ATOM 2804 O O . GLU B 1 11 ? 56.982 42.792 18.920 1.00 27.42 530 GLU B O 1
ATOM 2816 N N . PHE B 1 12 ? 58.415 44.474 19.375 1.00 23.12 531 PHE B N 1
ATOM 2817 C CA . PHE B 1 12 ? 59.091 43.822 20.481 1.00 20.14 531 PHE B CA 1
ATOM 2818 C C . PHE B 1 12 ? 59.171 44.802 21.622 1.00 28.70 531 PHE B C 1
ATOM 2819 O O . PHE B 1 12 ? 58.961 45.999 21.446 1.00 24.70 531 PHE B O 1
ATOM 2836 N N . TRP B 1 13 ? 59.616 44.278 22.777 1.00 25.05 532 TRP B N 1
ATOM 2837 C CA . TRP B 1 13 ? 59.806 45.112 23.951 1.00 26.52 532 TRP B CA 1
ATOM 2838 C C . TRP B 1 13 ? 60.854 46.186 23.711 1.00 28.96 532 TRP B C 1
ATOM 2839 O O . TRP B 1 13 ? 60.782 47.266 24.308 1.00 30.19 532 TRP B O 1
ATOM 2860 N N . ASP B 1 14 ? 61.817 45.927 22.831 1.00 24.76 533 ASP B N 1
ATOM 2861 C CA . ASP B 1 14 ? 62.948 46.809 22.627 1.00 30.46 533 ASP B CA 1
ATOM 2862 C C . ASP B 1 14 ? 62.941 47.509 21.271 1.00 25.94 533 ASP B C 1
ATOM 2863 O O . ASP B 1 14 ? 63.977 48.046 20.882 1.00 27.37 533 ASP B O 1
ATOM 2872 N N . GLY B 1 15 ? 61.836 47.479 20.536 1.00 30.41 534 GLY B N 1
ATOM 2873 C CA . GLY B 1 15 ? 61.709 48.206 19.285 1.00 24.58 534 GLY B CA 1
ATOM 2874 C C . GLY B 1 15 ? 60.745 47.513 18.340 1.00 27.25 534 GLY B C 1
ATOM 2875 O O . GLY B 1 15 ? 60.002 46.626 18.713 1.00 24.44 534 GLY B O 1
ATOM 2879 N N . LYS B 1 16 ? 60.765 47.948 17.086 1.00 26.93 535 LYS B N 1
ATOM 2880 C CA . LYS B 1 16 ? 59.886 47.381 16.097 1.00 27.15 535 LYS B CA 1
ATOM 2881 C C . LYS B 1 16 ? 60.618 47.298 14.766 1.00 26.08 535 LYS B C 1
ATOM 2882 O O . LYS B 1 16 ? 61.594 47.998 14.510 1.00 22.70 535 LYS B O 1
ATOM 2901 N N . ILE B 1 17 ? 60.140 46.412 13.925 1.00 23.10 536 ILE B N 1
ATOM 2902 C CA . ILE B 1 17 ? 60.655 46.290 12.575 1.00 24.65 536 ILE B CA 1
ATOM 2903 C C . ILE B 1 17 ? 59.605 46.826 11.597 1.00 25.97 536 ILE B C 1
ATOM 2904 O O . ILE B 1 17 ? 58.474 46.336 11.544 1.00 28.94 536 ILE B O 1
ATOM 2920 N N . ILE B 1 18 ? 60.004 47.801 10.811 1.00 27.26 537 ILE B N 1
ATOM 2921 C CA . ILE B 1 18 ? 59.199 48.362 9.750 1.00 29.92 537 ILE B CA 1
ATOM 2922 C C . ILE B 1 18 ? 59.840 48.016 8.416 1.00 32.60 537 ILE B C 1
ATOM 2923 O O . ILE B 1 18 ? 61.008 47.611 8.321 1.00 25.87 537 ILE B O 1
ATOM 2939 N N . MET B 1 19 ? 59.062 48.190 7.365 1.00 35.53 538 MET B N 1
ATOM 2940 C CA . MET B 1 19 ? 59.519 47.868 6.025 1.00 31.28 538 MET B CA 1
ATOM 2941 C C . MET B 1 19 ? 59.033 48.924 5.054 1.00 38.97 538 MET B C 1
ATOM 2942 O O . MET B 1 19 ? 57.844 49.254 5.085 1.00 30.77 538 MET B O 1
ATOM 2956 N N . VAL B 1 20 ? 59.931 49.387 4.165 1.00 40.63 539 VAL B N 1
ATOM 2957 C CA . VAL B 1 20 ? 59.602 50.273 3.046 1.00 34.61 539 VAL B CA 1
ATOM 2958 C C . VAL B 1 20 ? 59.628 49.457 1.758 1.00 46.69 539 VAL B C 1
ATOM 2959 O O . VAL B 1 20 ? 60.606 48.746 1.469 1.00 40.59 539 VAL B O 1
ATOM 2972 N N . SER B 1 21 ? 58.565 49.565 0.984 1.00 52.44 540 SER B N 1
ATOM 2973 C CA . SER B 1 21 ? 58.346 48.813 -0.241 1.00 54.62 540 SER B CA 1
ATOM 2974 C C . SER B 1 21 ? 58.622 49.690 -1.451 1.00 52.90 540 SER B C 1
ATOM 2975 O O . SER B 1 21 ? 58.667 50.916 -1.338 1.00 49.58 540 SER B O 1
ATOM 2983 N N . PRO B 1 22 ? 58.869 49.101 -2.625 1.00 56.12 541 PRO B N 1
ATOM 2984 C CA . PRO B 1 22 ? 59.218 49.959 -3.773 1.00 59.56 541 PRO B CA 1
ATOM 2985 C C . PRO B 1 22 ? 58.105 50.921 -4.157 1.00 59.93 541 PRO B C 1
ATOM 2986 O O . PRO B 1 22 ? 58.376 52.091 -4.460 1.00 56.78 541 PRO B O 1
ATOM 2997 N N . ASP B 1 23 ? 56.848 50.472 -4.072 1.00 61.83 542 ASP B N 1
ATOM 2998 C CA . ASP B 1 23 ? 55.684 51.249 -4.472 1.00 67.58 542 ASP B CA 1
ATOM 2999 C C . ASP B 1 23 ? 55.125 52.120 -3.343 1.00 63.97 542 ASP B C 1
ATOM 3000 O O . ASP B 1 23 ? 54.010 52.627 -3.466 1.00 67.79 542 ASP B O 1
ATOM 3009 N N . ASP B 1 24 ? 55.877 52.333 -2.268 1.00 58.87 543 ASP B N 1
ATOM 3010 C CA . ASP B 1 24 ? 55.421 53.191 -1.185 1.00 55.54 543 ASP B CA 1
ATOM 3011 C C . ASP B 1 24 ? 55.564 54.629 -1.620 1.00 56.92 543 ASP B C 1
ATOM 3012 O O . ASP B 1 24 ? 56.135 54.906 -2.672 1.00 53.84 543 ASP B O 1
ATOM 3021 N N . PRO B 1 25 ? 54.988 55.561 -0.863 1.00 61.40 544 PRO B N 1
ATOM 3022 C CA . PRO B 1 25 ? 55.161 56.979 -1.180 1.00 64.80 544 PRO B CA 1
ATOM 3023 C C . PRO B 1 25 ? 56.623 57.380 -1.230 1.00 60.90 544 PRO B C 1
ATOM 3024 O O . PRO B 1 25 ? 57.506 56.654 -0.785 1.00 58.28 544 PRO B O 1
ATOM 3035 N N . LYS B 1 26 ? 56.855 58.558 -1.823 1.00 69.16 545 LYS B N 1
ATOM 3036 C CA . LYS B 1 26 ? 58.196 59.110 -1.986 1.00 69.79 545 LYS B CA 1
ATOM 3037 C C . LYS B 1 26 ? 58.826 59.477 -0.650 1.00 63.02 545 LYS B C 1
ATOM 3038 O O . LYS B 1 26 ? 60.051 59.408 -0.508 1.00 65.12 545 LYS B O 1
ATOM 3057 N N . TYR B 1 27 ? 58.036 59.905 0.330 1.00 55.68 546 TYR B N 1
ATOM 3058 C CA . TYR B 1 27 ? 58.657 60.294 1.595 1.00 64.78 546 TYR B CA 1
ATOM 3059 C C . TYR B 1 27 ? 59.252 59.083 2.293 1.00 58.63 546 TYR B C 1
ATOM 3060 O O . TYR B 1 27 ? 60.277 59.195 2.977 1.00 49.51 546 TYR B O 1
ATOM 3078 N N . ALA B 1 28 ? 58.654 57.914 2.078 1.00 58.23 547 ALA B N 1
ATOM 3079 C CA . ALA B 1 28 ? 59.196 56.680 2.630 1.00 59.36 547 ALA B CA 1
ATOM 3080 C C . ALA B 1 28 ? 60.453 56.276 1.874 1.00 54.70 547 ALA B C 1
ATOM 3081 O O . ALA B 1 28 ? 61.509 56.025 2.477 1.00 49.65 547 ALA B O 1
ATOM 3088 N N . LEU B 1 29 ? 60.345 56.235 0.542 1.00 51.65 548 LEU B N 1
ATOM 3089 C CA . LEU B 1 29 ? 61.462 55.879 -0.319 1.00 50.80 548 LEU B CA 1
ATOM 3090 C C . LEU B 1 29 ? 62.672 56.776 -0.079 1.00 53.53 548 LEU B C 1
ATOM 3091 O O . LEU B 1 29 ? 63.816 56.317 -0.194 1.00 54.45 548 LEU B O 1
ATOM 3107 N N . LYS B 1 30 ? 62.459 58.042 0.272 1.00 51.70 549 LYS B N 1
ATOM 3108 C CA . LYS B 1 30 ? 63.611 58.886 0.565 1.00 57.62 549 LYS B CA 1
ATOM 3109 C C . LYS B 1 30 ? 64.219 58.578 1.921 1.00 53.36 549 LYS B C 1
ATOM 3110 O O . LYS B 1 30 ? 65.431 58.737 2.110 1.00 61.15 549 LYS B O 1
ATOM 3129 N N . LYS B 1 31 ? 63.405 58.218 2.906 1.00 56.75 550 LYS B N 1
ATOM 3130 C CA . LYS B 1 31 ? 63.995 57.810 4.175 1.00 57.69 550 LYS B CA 1
ATOM 3131 C C . LYS B 1 31 ? 64.804 56.535 3.989 1.00 47.50 550 LYS B C 1
ATOM 3132 O O . LYS B 1 31 ? 65.874 56.373 4.577 1.00 36.47 550 LYS B O 1
ATOM 3151 N N . ALA B 1 32 ? 64.300 55.617 3.168 1.00 47.56 551 ALA B N 1
ATOM 3152 C CA . ALA B 1 32 ? 65.061 54.415 2.866 1.00 52.84 551 ALA B CA 1
ATOM 3153 C C . ALA B 1 32 ? 66.429 54.764 2.277 1.00 56.28 551 ALA B C 1
ATOM 3154 O O . ALA B 1 32 ? 67.438 54.151 2.650 1.00 42.78 551 ALA B O 1
ATOM 3161 N N . GLU B 1 33 ? 66.495 55.785 1.401 1.00 56.68 552 GLU B N 1
ATOM 3162 C CA . GLU B 1 33 ? 67.779 56.186 0.817 1.00 53.41 552 GLU B CA 1
ATOM 3163 C C . GLU B 1 33 ? 68.766 56.641 1.877 1.00 49.45 552 GLU B C 1
ATOM 3164 O O . GLU B 1 33 ? 69.939 56.243 1.854 1.00 49.06 552 GLU B O 1
ATOM 3176 N N . GLU B 1 34 ? 68.335 57.504 2.797 1.00 49.55 553 GLU B N 1
ATOM 3177 C CA . GLU B 1 34 ? 69.266 57.937 3.832 1.00 45.64 553 GLU B CA 1
ATOM 3178 C C . GLU B 1 34 ? 69.828 56.731 4.557 1.00 48.95 553 GLU B C 1
ATOM 3179 O O . GLU B 1 34 ? 71.035 56.647 4.813 1.00 41.84 553 GLU B O 1
ATOM 3191 N N . VAL B 1 35 ? 68.968 55.769 4.887 1.00 41.75 554 VAL B N 1
ATOM 3192 C CA . VAL B 1 35 ? 69.471 54.631 5.629 1.00 46.75 554 VAL B CA 1
ATOM 3193 C C . VAL B 1 35 ? 70.422 53.817 4.764 1.00 39.75 554 VAL B C 1
ATOM 3194 O O . VAL B 1 35 ? 71.492 53.415 5.215 1.00 33.76 554 VAL B O 1
ATOM 3207 N N . ARG B 1 36 ? 70.040 53.587 3.505 1.00 38.57 555 ARG B N 1
ATOM 3208 C CA . ARG B 1 36 ? 70.844 52.805 2.582 1.00 42.11 555 ARG B CA 1
ATOM 3209 C C . ARG B 1 36 ? 72.191 53.466 2.329 1.00 41.15 555 ARG B C 1
ATOM 3210 O O . ARG B 1 36 ? 73.224 52.788 2.323 1.00 41.18 555 ARG B O 1
ATOM 3231 N N . GLU B 1 37 ? 72.215 54.797 2.187 1.00 41.81 556 GLU B N 1
ATOM 3232 C CA . GLU B 1 37 ? 73.488 55.481 1.983 1.00 41.52 556 GLU B CA 1
ATOM 3233 C C . GLU B 1 37 ? 74.382 55.317 3.195 1.00 37.82 556 GLU B C 1
ATOM 3234 O O . GLU B 1 37 ? 75.594 55.097 3.075 1.00 38.48 556 GLU B O 1
ATOM 3246 N N . LEU B 1 38 ? 73.796 55.405 4.382 1.00 38.70 557 LEU B N 1
ATOM 3247 C CA . LEU B 1 38 ? 74.560 55.215 5.599 1.00 35.05 557 LEU B CA 1
ATOM 3248 C C . LEU B 1 38 ? 75.097 53.795 5.679 1.00 39.35 557 LEU B C 1
ATOM 3249 O O . LEU B 1 38 ? 76.267 53.568 6.038 1.00 38.21 557 LEU B O 1
ATOM 3265 N N . VAL B 1 39 ? 74.230 52.817 5.393 1.00 37.20 558 VAL B N 1
ATOM 3266 C CA . VAL B 1 39 ? 74.628 51.412 5.506 1.00 41.40 558 VAL B CA 1
ATOM 3267 C C . VAL B 1 39 ? 75.737 51.100 4.513 1.00 36.60 558 VAL B C 1
ATOM 3268 O O . VAL B 1 39 ? 76.725 50.445 4.852 1.00 30.92 558 VAL B O 1
ATOM 3281 N N . ASP B 1 40 ? 75.563 51.521 3.257 1.00 38.63 559 ASP B N 1
ATOM 3282 C CA . ASP B 1 40 ? 76.555 51.205 2.244 1.00 38.25 559 ASP B CA 1
ATOM 3283 C C . ASP B 1 40 ? 77.885 51.826 2.616 1.00 39.20 559 ASP B C 1
ATOM 3284 O O . ASP B 1 40 ? 78.937 51.182 2.502 1.00 38.72 559 ASP B O 1
ATOM 3293 N N . SER B 1 41 ? 77.854 53.066 3.115 1.00 37.24 560 SER B N 1
ATOM 3294 C CA . SER B 1 41 ? 79.090 53.676 3.588 1.00 33.51 560 SER B CA 1
ATOM 3295 C C . SER B 1 41 ? 79.685 52.903 4.759 1.00 38.57 560 SER B C 1
ATOM 3296 O O . SER B 1 41 ? 80.897 52.699 4.815 1.00 37.26 560 SER B O 1
ATOM 3304 N N . GLU B 1 42 ? 78.857 52.474 5.719 1.00 43.10 561 GLU B N 1
ATOM 3305 C CA . GLU B 1 42 ? 79.367 51.651 6.809 1.00 36.31 561 GLU B CA 1
ATOM 3306 C C . GLU B 1 42 ? 79.880 50.312 6.316 1.00 38.56 561 GLU B C 1
ATOM 3307 O O . GLU B 1 42 ? 80.862 49.781 6.840 1.00 37.73 561 GLU B O 1
ATOM 3319 N N . LEU B 1 43 ? 79.211 49.718 5.334 1.00 40.16 562 LEU B N 1
ATOM 3320 C CA . LEU B 1 43 ? 79.722 48.450 4.830 1.00 35.80 562 LEU B CA 1
ATOM 3321 C C . LEU B 1 43 ? 80.853 48.595 3.817 1.00 38.87 562 LEU B C 1
ATOM 3322 O O . LEU B 1 43 ? 81.492 47.584 3.510 1.00 32.61 562 LEU B O 1
ATOM 3338 N N . GLY B 1 44 ? 81.095 49.788 3.266 1.00 33.36 563 GLY B N 1
ATOM 3339 C CA . GLY B 1 44 ? 82.000 49.829 2.137 1.00 39.79 563 GLY B CA 1
ATOM 3340 C C . GLY B 1 44 ? 81.367 49.157 0.928 1.00 39.23 563 GLY B C 1
ATOM 3341 O O . GLY B 1 44 ? 82.080 48.570 0.101 1.00 42.46 563 GLY B O 1
ATOM 3345 N N . PHE B 1 45 ? 80.037 49.221 0.817 1.00 39.12 564 PHE B N 1
ATOM 3346 C CA . PHE B 1 45 ? 79.295 48.540 -0.236 1.00 37.11 564 PHE B CA 1
ATOM 3347 C C . PHE B 1 45 ? 79.255 49.434 -1.471 1.00 35.71 564 PHE B C 1
ATOM 3348 O O . PHE B 1 45 ? 78.915 50.619 -1.398 1.00 38.09 564 PHE B O 1
ATOM 3365 N N . GLN B 1 46 ? 79.628 48.870 -2.598 1.00 36.26 565 GLN B N 1
ATOM 3366 C CA . GLN B 1 46 ? 79.480 49.560 -3.865 1.00 49.16 565 GLN B CA 1
ATOM 3367 C C . GLN B 1 46 ? 78.787 48.622 -4.833 1.00 40.37 565 GLN B C 1
ATOM 3368 O O . GLN B 1 46 ? 79.232 47.485 -5.033 1.00 36.18 565 GLN B O 1
ATOM 3382 N N . GLN B 1 47 ? 77.784 49.141 -5.509 1.00 43.50 566 GLN B N 1
ATOM 3383 C CA . GLN B 1 47 ? 77.007 48.348 -6.446 1.00 52.67 566 GLN B CA 1
ATOM 3384 C C . GLN B 1 47 ? 77.778 48.298 -7.754 1.00 48.27 566 GLN B C 1
ATOM 3385 O O . GLN B 1 47 ? 78.055 49.344 -8.346 1.00 42.86 566 GLN B O 1
ATOM 3399 N N . VAL B 1 48 ? 78.150 47.089 -8.165 1.00 54.54 567 VAL B N 1
ATOM 3400 C CA . VAL B 1 48 ? 78.876 46.863 -9.413 1.00 65.65 567 VAL B CA 1
ATOM 3401 C C . VAL B 1 48 ? 77.967 46.325 -10.511 1.00 55.76 567 VAL B C 1
ATOM 3402 O O . VAL B 1 48 ? 78.085 46.737 -11.661 1.00 50.73 567 VAL B O 1
ATOM 3415 N N . SER B 1 49 ? 77.081 45.387 -10.189 1.00 60.54 568 SER B N 1
ATOM 3416 C CA . SER B 1 49 ? 76.169 44.856 -11.186 1.00 55.79 568 SER B CA 1
ATOM 3417 C C . SER B 1 49 ? 75.082 45.887 -11.490 1.00 53.01 568 SER B C 1
ATOM 3418 O O . SER B 1 49 ? 74.855 46.820 -10.718 1.00 50.96 568 SER B O 1
ATOM 3426 N N . LEU B 1 50 ? 74.416 45.722 -12.642 1.00 54.22 569 LEU B N 1
ATOM 3427 C CA . LEU B 1 50 ? 73.398 46.679 -13.117 1.00 50.02 569 LEU B CA 1
ATOM 3428 C C . LEU B 1 50 ? 72.097 46.447 -12.351 1.00 43.81 569 LEU B C 1
ATOM 3429 O O . LEU B 1 50 ? 71.163 45.784 -12.800 1.00 41.59 569 LEU B O 1
ATOM 3445 N N . ARG B 1 51 ? 72.059 46.984 -11.148 1.00 40.76 570 ARG B N 1
ATOM 3446 C CA . ARG B 1 51 ? 70.873 46.946 -10.318 1.00 40.67 570 ARG B CA 1
ATOM 3447 C C . ARG B 1 51 ? 70.655 48.355 -9.799 1.00 40.22 570 ARG B C 1
ATOM 3448 O O . ARG B 1 51 ? 71.574 49.168 -9.779 1.00 41.44 570 ARG B O 1
ATOM 3469 N N . CYS B 1 52 ? 69.433 48.644 -9.394 1.00 37.01 571 CYS B N 1
ATOM 3470 C CA . CYS B 1 52 ? 69.111 49.909 -8.760 1.00 37.70 571 CYS B CA 1
ATOM 3471 C C . CYS B 1 52 ? 68.258 49.574 -7.553 1.00 44.61 571 CYS B C 1
ATOM 3472 O O . CYS B 1 52 ? 67.666 48.492 -7.482 1.00 40.84 571 CYS B O 1
ATOM 3480 N N . PRO B 1 53 ? 68.157 50.450 -6.627 1.00 42.59 572 PRO B N 1
ATOM 3481 C CA . PRO B 1 53 ? 67.394 50.106 -5.424 1.00 52.29 572 PRO B CA 1
ATOM 3482 C C . PRO B 1 53 ? 65.882 50.093 -5.624 1.00 45.72 572 PRO B C 1
ATOM 3483 O O . PRO B 1 53 ? 65.152 49.973 -4.633 1.00 42.03 572 PRO B O 1
ATOM 3494 N N . SER B 1 54 ? 65.395 50.144 -6.877 1.00 43.95 573 SER B N 1
ATOM 3495 C CA . SER B 1 54 ? 63.956 50.294 -7.106 1.00 52.66 573 SER B CA 1
ATOM 3496 C C . SER B 1 54 ? 63.177 49.006 -6.857 1.00 45.50 573 SER B C 1
ATOM 3497 O O . SER B 1 54 ? 61.970 49.067 -6.665 1.00 48.66 573 SER B O 1
ATOM 3505 N N . GLN B 1 55 ? 63.815 47.850 -6.759 1.00 47.38 574 GLN B N 1
ATOM 3506 C CA . GLN B 1 55 ? 63.035 46.641 -6.485 1.00 58.27 574 GLN B CA 1
ATOM 3507 C C . GLN B 1 55 ? 63.392 46.065 -5.119 1.00 48.10 574 GLN B C 1
ATOM 3508 O O . GLN B 1 55 ? 62.795 45.069 -4.696 1.00 44.80 574 GLN B O 1
ATOM 3522 N N . THR B 1 56 ? 64.273 46.729 -4.385 1.00 34.07 575 THR B N 1
ATOM 3523 C CA . THR B 1 56 ? 64.611 46.316 -3.032 1.00 45.64 575 THR B CA 1
ATOM 3524 C C . THR B 1 56 ? 63.511 46.723 -2.049 1.00 46.36 575 THR B C 1
ATOM 3525 O O . THR B 1 56 ? 62.773 47.688 -2.272 1.00 43.67 575 THR B O 1
ATOM 3536 N N . ARG B 1 57 ? 63.382 45.938 -0.972 1.00 41.42 576 ARG B N 1
ATOM 3537 C CA . ARG B 1 57 ? 62.576 46.293 0.183 1.00 38.32 576 ARG B CA 1
ATOM 3538 C C . ARG B 1 57 ? 63.553 46.607 1.315 1.00 34.48 576 ARG B C 1
ATOM 3539 O O . ARG B 1 57 ? 64.542 45.905 1.499 1.00 33.67 576 ARG B O 1
ATOM 3560 N N . THR B 1 58 ? 63.318 47.669 2.046 1.00 30.00 577 THR B N 1
ATOM 3561 C CA . THR B 1 58 ? 64.202 48.062 3.121 1.00 29.86 577 THR B CA 1
ATOM 3562 C C . THR B 1 58 ? 63.495 47.798 4.451 1.00 32.05 577 THR B C 1
ATOM 3563 O O . THR B 1 58 ? 62.463 48.417 4.757 1.00 26.57 577 THR B O 1
ATOM 3574 N N . TYR B 1 59 ? 64.028 46.850 5.212 1.00 32.65 578 TYR B N 1
ATOM 3575 C CA . TYR B 1 59 ? 63.585 46.583 6.581 1.00 20.53 578 TYR B CA 1
ATOM 3576 C C . TYR B 1 59 ? 64.460 47.342 7.548 1.00 26.00 578 TYR B C 1
ATOM 3577 O O . TYR B 1 59 ? 65.680 47.420 7.356 1.00 24.01 578 TYR B O 1
ATOM 3595 N N . MET B 1 60 ? 63.836 47.913 8.587 1.00 20.70 579 MET B N 1
ATOM 3596 C CA . MET B 1 60 ? 64.530 48.709 9.585 1.00 22.39 579 MET B CA 1
ATOM 3597 C C . MET B 1 60 ? 64.086 48.306 10.978 1.00 29.43 579 MET B C 1
ATOM 3598 O O . MET B 1 60 ? 62.885 48.231 11.262 1.00 23.39 579 MET B O 1
ATOM 3612 N N . PHE B 1 61 ? 65.056 48.063 11.838 1.00 22.13 580 PHE B N 1
ATOM 3613 C CA . PHE B 1 61 ? 64.799 47.886 13.252 1.00 22.36 580 PHE B CA 1
ATOM 3614 C C . PHE B 1 61 ? 64.849 49.265 13.907 1.00 26.26 580 PHE B C 1
ATOM 3615 O O . PHE B 1 61 ? 65.899 49.944 13.888 1.00 21.45 580 PHE B O 1
ATOM 3632 N N . VAL B 1 62 ? 63.708 49.686 14.466 1.00 28.35 581 VAL B N 1
ATOM 3633 C CA . VAL B 1 62 ? 63.558 50.991 15.101 1.00 25.33 581 VAL B CA 1
ATOM 3634 C C . VAL B 1 62 ? 63.576 50.798 16.611 1.00 30.04 581 VAL B C 1
ATOM 3635 O O . VAL B 1 62 ? 62.722 50.084 17.160 1.00 25.10 581 VAL B O 1
ATOM 3648 N N . SER B 1 63 ? 64.515 51.459 17.291 1.00 26.40 582 SER B N 1
ATOM 3649 C CA . SER B 1 63 ? 64.627 51.350 18.736 1.00 36.81 582 SER B CA 1
ATOM 3650 C C . SER B 1 63 ? 63.489 52.112 19.408 1.00 37.42 582 SER B C 1
ATOM 3651 O O . SER B 1 63 ? 62.736 52.850 18.773 1.00 27.86 582 SER B O 1
ATOM 3659 N N . ASN B 1 64 ? 63.378 51.930 20.710 1.00 33.99 583 ASN B N 1
ATOM 3660 C CA . ASN B 1 64 ? 62.359 52.650 21.447 1.00 41.37 583 ASN B CA 1
ATOM 3661 C C . ASN B 1 64 ? 62.643 54.146 21.509 1.00 46.73 583 ASN B C 1
ATOM 3662 O O . ASN B 1 64 ? 61.724 54.927 21.754 1.00 45.32 583 ASN B O 1
ATOM 3673 N N . GLU B 1 65 ? 63.878 54.566 21.280 1.00 47.25 584 GLU B N 1
ATOM 3674 C CA . GLU B 1 65 ? 64.177 55.980 21.136 1.00 42.35 584 GLU B CA 1
ATOM 3675 C C . GLU B 1 65 ? 63.966 56.470 19.732 1.00 38.45 584 GLU B C 1
ATOM 3676 O O . GLU B 1 65 ? 64.436 57.558 19.404 1.00 40.88 584 GLU B O 1
ATOM 3688 N N . LYS B 1 66 ? 63.301 55.678 18.889 1.00 38.71 585 LYS B N 1
ATOM 3689 C CA . LYS B 1 66 ? 62.924 56.073 17.525 1.00 44.18 585 LYS B CA 1
ATOM 3690 C C . LYS B 1 66 ? 64.131 56.269 16.610 1.00 44.94 585 LYS B C 1
ATOM 3691 O O . LYS B 1 66 ? 64.059 57.027 15.626 1.00 41.49 585 LYS B O 1
ATOM 3710 N N . LYS B 1 67 ? 65.200 55.525 16.878 1.00 38.88 586 LYS B N 1
ATOM 3711 C CA . LYS B 1 67 ? 66.422 55.535 16.082 1.00 42.50 586 LYS B CA 1
ATOM 3712 C C . LYS B 1 67 ? 66.529 54.245 15.264 1.00 39.92 586 LYS B C 1
ATOM 3713 O O . LYS B 1 67 ? 66.202 53.154 15.755 1.00 34.96 586 LYS B O 1
ATOM 3732 N N . ILE B 1 68 ? 67.025 54.355 14.033 1.00 35.10 587 ILE B N 1
ATOM 3733 C CA . ILE B 1 68 ? 67.171 53.198 13.156 1.00 33.49 587 ILE B CA 1
ATOM 3734 C C . ILE B 1 68 ? 68.510 52.530 13.456 1.00 36.55 587 ILE B C 1
ATOM 3735 O O . ILE B 1 68 ? 69.568 52.962 12.990 1.00 33.86 587 ILE B O 1
ATOM 3751 N N . VAL B 1 69 ? 68.446 51.421 14.200 1.00 23.41 588 VAL B N 1
ATOM 3752 C CA . VAL B 1 69 ? 69.613 50.720 14.701 1.00 24.82 588 VAL B CA 1
ATOM 3753 C C . VAL B 1 69 ? 69.867 49.419 13.956 1.00 29.77 588 VAL B C 1
ATOM 3754 O O . VAL B 1 69 ? 70.813 48.683 14.291 1.00 25.38 588 VAL B O 1
ATOM 3767 N N . GLY B 1 70 ? 69.060 49.119 12.955 1.00 29.02 589 GLY B N 1
ATOM 3768 C CA . GLY B 1 70 ? 69.235 47.926 12.173 1.00 22.69 589 GLY B CA 1
ATOM 3769 C C . GLY B 1 70 ? 68.635 48.161 10.827 1.00 26.21 589 GLY B C 1
ATOM 3770 O O . GLY B 1 70 ? 67.590 48.822 10.681 1.00 24.67 589 GLY B O 1
ATOM 3774 N N . CYS B 1 71 ? 69.296 47.610 9.838 1.00 22.72 590 CYS B N 1
ATOM 3775 C CA . CYS B 1 71 ? 68.816 47.703 8.472 1.00 20.46 590 CYS B CA 1
ATOM 3776 C C . CYS B 1 71 ? 69.148 46.421 7.730 1.00 21.22 590 CYS B C 1
ATOM 3777 O O . CYS B 1 71 ? 70.252 45.871 7.864 1.00 21.46 590 CYS B O 1
ATOM 3785 N N . LEU B 1 72 ? 68.187 45.986 6.912 1.00 17.52 591 LEU B N 1
ATOM 3786 C CA . LEU B 1 72 ? 68.300 44.824 6.059 1.00 21.63 591 LEU B CA 1
ATOM 3787 C C . LEU B 1 72 ? 67.665 45.195 4.718 1.00 28.98 591 LEU B C 1
ATOM 3788 O O . LEU B 1 72 ? 66.496 45.601 4.661 1.00 23.38 591 LEU B O 1
ATOM 3804 N N . ILE B 1 73 ? 68.454 45.129 3.653 1.00 20.55 592 ILE B N 1
ATOM 3805 C CA . ILE B 1 73 ? 67.968 45.431 2.305 1.00 27.86 592 ILE B CA 1
ATOM 3806 C C . ILE B 1 73 ? 67.825 44.113 1.567 1.00 25.63 592 ILE B C 1
ATOM 3807 O O . ILE B 1 73 ? 68.805 43.384 1.383 1.00 25.95 592 ILE B O 1
ATOM 3823 N N . ALA B 1 74 ? 66.623 43.826 1.115 1.00 18.56 593 ALA B N 1
ATOM 3824 C CA . ALA B 1 74 ? 66.316 42.569 0.439 1.00 29.57 593 ALA B CA 1
ATOM 3825 C C . ALA B 1 74 ? 65.807 42.841 -0.971 1.00 36.80 593 ALA B C 1
ATOM 3826 O O . ALA B 1 74 ? 65.225 43.893 -1.239 1.00 33.77 593 ALA B O 1
ATOM 3833 N N . GLU B 1 75 ? 66.043 41.883 -1.864 1.00 32.27 594 GLU B N 1
ATOM 3834 C CA . GLU B 1 75 ? 65.685 42.001 -3.282 1.00 36.35 594 GLU B CA 1
ATOM 3835 C C . GLU B 1 75 ? 65.306 40.625 -3.804 1.00 27.62 594 GLU B C 1
ATOM 3836 O O . GLU B 1 75 ? 65.832 39.614 -3.326 1.00 31.20 594 GLU B O 1
ATOM 3848 N N . PRO B 1 76 ? 64.422 40.546 -4.780 1.00 32.04 595 PRO B N 1
ATOM 3849 C CA . PRO B 1 76 ? 64.056 39.231 -5.317 1.00 39.53 595 PRO B CA 1
ATOM 3850 C C . PRO B 1 76 ? 65.189 38.634 -6.136 1.00 37.83 595 PRO B C 1
ATOM 3851 O O . PRO B 1 76 ? 65.970 39.344 -6.768 1.00 31.45 595 PRO B O 1
ATOM 3862 N N . ILE B 1 77 ? 65.310 37.316 -6.054 1.00 34.86 596 ILE B N 1
ATOM 3863 C CA . ILE B 1 77 ? 66.279 36.547 -6.818 1.00 45.84 596 ILE B CA 1
ATOM 3864 C C . ILE B 1 77 ? 65.582 35.264 -7.230 1.00 42.89 596 ILE B C 1
ATOM 3865 O O . ILE B 1 77 ? 64.532 34.907 -6.697 1.00 40.07 596 ILE B O 1
ATOM 3881 N N . ARG B 1 78 ? 66.225 34.532 -8.135 1.00 50.86 597 ARG B N 1
ATOM 3882 C CA . ARG B 1 78 ? 65.715 33.256 -8.611 1.00 43.93 597 ARG B CA 1
ATOM 3883 C C . ARG B 1 78 ? 66.562 32.080 -8.189 1.00 43.08 597 ARG B C 1
ATOM 3884 O O . ARG B 1 78 ? 66.044 30.973 -8.111 1.00 42.71 597 ARG B O 1
ATOM 3905 N N . GLU B 1 79 ? 67.857 32.282 -7.948 1.00 39.26 598 GLU B N 1
ATOM 3906 C CA . GLU B 1 79 ? 68.725 31.172 -7.614 1.00 44.21 598 GLU B CA 1
ATOM 3907 C C . GLU B 1 79 ? 69.898 31.662 -6.773 1.00 43.89 598 GLU B C 1
ATOM 3908 O O . GLU B 1 79 ? 70.228 32.846 -6.765 1.00 36.41 598 GLU B O 1
ATOM 3920 N N . ALA B 1 80 ? 70.567 30.723 -6.109 1.00 46.41 599 ALA B N 1
ATOM 3921 C CA . ALA B 1 80 ? 71.740 31.038 -5.303 1.00 44.96 599 ALA B CA 1
ATOM 3922 C C . ALA B 1 80 ? 72.600 29.787 -5.184 1.00 42.92 599 ALA B C 1
ATOM 3923 O O . ALA B 1 80 ? 72.256 28.717 -5.687 1.00 42.38 599 ALA B O 1
ATOM 3930 N N . TYR B 1 81 ? 73.718 29.928 -4.490 1.00 41.82 600 TYR B N 1
ATOM 3931 C CA . TYR B 1 81 ? 74.778 28.933 -4.540 1.00 40.50 600 TYR B CA 1
ATOM 3932 C C . TYR B 1 81 ? 75.305 28.643 -3.156 1.00 40.39 600 TYR B C 1
ATOM 3933 O O . TYR B 1 81 ? 75.402 29.552 -2.326 1.00 35.35 600 TYR B O 1
ATOM 3951 N N . ARG B 1 82 ? 75.640 27.380 -2.900 1.00 40.64 601 ARG B N 1
ATOM 3952 C CA . ARG B 1 82 ? 76.254 27.057 -1.624 1.00 39.39 601 ARG B CA 1
ATOM 3953 C C . ARG B 1 82 ? 77.573 27.800 -1.532 1.00 43.85 601 ARG B C 1
ATOM 3954 O O . ARG B 1 82 ? 78.353 27.826 -2.486 1.00 48.28 601 ARG B O 1
ATOM 3975 N N . VAL B 1 83 ? 77.799 28.466 -0.402 1.00 37.77 602 VAL B N 1
ATOM 3976 C CA . VAL B 1 83 ? 79.074 29.131 -0.202 1.00 42.99 602 VAL B CA 1
ATOM 3977 C C . VAL B 1 83 ? 80.116 28.059 0.094 1.00 46.54 602 VAL B C 1
ATOM 3978 O O . VAL B 1 83 ? 79.858 27.104 0.835 1.00 41.71 602 VAL B O 1
ATOM 3991 N N . LEU B 1 84 ? 81.258 28.151 -0.562 1.00 52.25 603 LEU B N 1
ATOM 3992 C CA . LEU B 1 84 ? 82.297 27.158 -0.369 1.00 50.26 603 LEU B CA 1
ATOM 3993 C C . LEU B 1 84 ? 83.617 27.883 -0.169 1.00 46.08 603 LEU B C 1
ATOM 3994 O O . LEU B 1 84 ? 83.760 29.063 -0.503 1.00 44.87 603 LEU B O 1
ATOM 4010 N N . ALA B 1 85 ? 84.584 27.175 0.395 1.00 59.41 604 ALA B N 1
ATOM 4011 C CA . ALA B 1 85 ? 85.874 27.797 0.674 1.00 67.43 604 ALA B CA 1
ATOM 4012 C C . ALA B 1 85 ? 86.647 28.064 -0.620 1.00 59.39 604 ALA B C 1
ATOM 4013 O O . ALA B 1 85 ? 86.709 27.211 -1.505 1.00 57.35 604 ALA B O 1
ATOM 4020 N N . GLU B 1 86 ? 87.301 29.254 -0.694 1.00 58.20 605 GLU B N 1
ATOM 4021 C CA . GLU B 1 86 ? 88.147 29.628 -1.832 1.00 59.51 605 GLU B CA 1
ATOM 4022 C C . GLU B 1 86 ? 89.582 29.175 -1.564 1.00 51.66 605 GLU B C 1
ATOM 4023 O O . GLU B 1 86 ? 90.132 29.503 -0.504 1.00 44.85 605 GLU B O 1
ATOM 4035 N N . PRO B 1 87 ? 90.202 28.428 -2.485 1.00 41.51 606 PRO B N 1
ATOM 4036 C CA . PRO B 1 87 ? 91.593 27.971 -2.283 1.00 43.75 606 PRO B CA 1
ATOM 4037 C C . PRO B 1 87 ? 92.532 29.133 -2.027 1.00 35.49 606 PRO B C 1
ATOM 4038 O O . PRO B 1 87 ? 92.646 30.044 -2.854 1.00 41.15 606 PRO B O 1
ATOM 4049 N N . PRO B 1 88 ? 93.185 29.162 -0.885 1.00 35.59 607 PRO B N 1
ATOM 4050 C CA . PRO B 1 88 ? 94.179 30.208 -0.643 1.00 38.85 607 PRO B CA 1
ATOM 4051 C C . PRO B 1 88 ? 95.381 30.090 -1.573 1.00 45.26 607 PRO B C 1
ATOM 4052 O O . PRO B 1 88 ? 95.761 29.002 -2.026 1.00 35.36 607 PRO B O 1
ATOM 4063 N N . SER B 1 89 ? 96.022 31.231 -1.794 1.00 44.43 608 SER B N 1
ATOM 4064 C CA . SER B 1 89 ? 97.292 31.242 -2.489 1.00 41.44 608 SER B CA 1
ATOM 4065 C C . SER B 1 89 ? 98.356 30.641 -1.601 1.00 41.18 608 SER B C 1
ATOM 4066 O O . SER B 1 89 ? 98.325 30.798 -0.379 1.00 41.21 608 SER B O 1
ATOM 4074 N N . LEU B 1 90 ? 99.269 29.886 -2.221 1.00 38.99 609 LEU B N 1
ATOM 4075 C CA . LEU B 1 90 ? 100.363 29.309 -1.459 1.00 40.82 609 LEU B CA 1
ATOM 4076 C C . LEU B 1 90 ? 101.202 30.404 -0.813 1.00 39.74 609 LEU B C 1
ATOM 4077 O O . LEU B 1 90 ? 101.692 30.242 0.309 1.00 36.96 609 LEU B O 1
ATOM 4093 N N . HIS B 1 91 ? 101.434 31.486 -1.552 1.00 41.67 610 HIS B N 1
ATOM 4094 C CA . HIS B 1 91 ? 102.313 32.586 -1.175 1.00 51.07 610 HIS B CA 1
ATOM 4095 C C . HIS B 1 91 ? 101.531 33.891 -1.118 1.00 59.81 610 HIS B C 1
ATOM 4096 O O . HIS B 1 91 ? 100.717 34.173 -2.006 1.00 54.59 610 HIS B O 1
ATOM 4110 N N . SER B 1 92 ? 101.833 34.719 -0.124 1.00 65.99 611 SER B N 1
ATOM 4111 C CA . SER B 1 92 ? 101.268 36.067 -0.082 1.00 71.46 611 SER B CA 1
ATOM 4112 C C . SER B 1 92 ? 101.902 36.829 1.065 1.00 68.22 611 SER B C 1
ATOM 4113 O O . SER B 1 92 ? 103.105 36.707 1.295 1.00 66.10 611 SER B O 1
ATOM 4121 N N . TRP B 1 104 ? 83.082 34.007 -0.142 1.00 80.41 623 TRP B N 1
ATOM 4122 C CA . TRP B 1 104 ? 84.342 33.903 -0.883 1.00 85.47 623 TRP B CA 1
ATOM 4123 C C . TRP B 1 104 ? 84.118 33.421 -2.313 1.00 82.43 623 TRP B C 1
ATOM 4124 O O . TRP B 1 104 ? 84.368 34.139 -3.286 1.00 84.14 623 TRP B O 1
ATOM 4144 N N . ARG B 1 105 ? 83.687 32.163 -2.400 1.00 76.38 624 ARG B N 1
ATOM 4145 C CA . ARG B 1 105 ? 83.422 31.452 -3.641 1.00 72.31 624 ARG B CA 1
ATOM 4146 C C . ARG B 1 105 ? 82.044 30.786 -3.630 1.00 72.28 624 ARG B C 1
ATOM 4147 O O . ARG B 1 105 ? 81.533 30.407 -2.573 1.00 64.97 624 ARG B O 1
ATOM 4168 N N . CYS B 1 106 ? 81.440 30.661 -4.819 1.00 77.43 625 CYS B N 1
ATOM 4169 C CA . CYS B 1 106 ? 80.144 30.023 -5.002 1.00 74.86 625 CYS B CA 1
ATOM 4170 C C . CYS B 1 106 ? 80.317 28.603 -5.526 1.00 79.11 625 CYS B C 1
ATOM 4171 O O . CYS B 1 106 ? 81.273 28.299 -6.241 1.00 89.68 625 CYS B O 1
ATOM 4179 N N . SER B 1 107 ? 79.356 27.745 -5.193 1.00 72.88 626 SER B N 1
ATOM 4180 C CA . SER B 1 107 ? 79.215 26.459 -5.860 1.00 71.51 626 SER B CA 1
ATOM 4181 C C . SER B 1 107 ? 78.746 26.706 -7.294 1.00 73.11 626 SER B C 1
ATOM 4182 O O . SER B 1 107 ? 78.068 27.692 -7.585 1.00 75.41 626 SER B O 1
ATOM 4190 N N . THR B 1 108 ? 79.163 25.847 -8.214 1.00 79.77 627 THR B N 1
ATOM 4191 C CA . THR B 1 108 ? 78.721 26.043 -9.586 1.00 71.94 627 THR B CA 1
ATOM 4192 C C . THR B 1 108 ? 77.322 25.492 -9.827 1.00 71.96 627 THR B C 1
ATOM 4193 O O . THR B 1 108 ? 76.729 25.807 -10.863 1.00 72.51 627 THR B O 1
ATOM 4204 N N . GLU B 1 109 ? 76.799 24.656 -8.917 1.00 73.44 628 GLU B N 1
ATOM 4205 C CA . GLU B 1 109 ? 75.439 24.134 -9.024 1.00 73.22 628 GLU B CA 1
ATOM 4206 C C . GLU B 1 109 ? 74.454 25.102 -8.376 1.00 72.10 628 GLU B C 1
ATOM 4207 O O . GLU B 1 109 ? 74.365 25.136 -7.140 1.00 70.58 628 GLU B O 1
ATOM 4219 N N . PRO B 1 110 ? 73.659 25.846 -9.146 1.00 66.97 629 PRO B N 1
ATOM 4220 C CA . PRO B 1 110 ? 72.691 26.765 -8.538 1.00 61.96 629 PRO B CA 1
ATOM 4221 C C . PRO B 1 110 ? 71.541 26.004 -7.918 1.00 67.45 629 PRO B C 1
ATOM 4222 O O . PRO B 1 110 ? 71.198 24.899 -8.347 1.00 68.61 629 PRO B O 1
ATOM 4233 N N . GLU B 1 111 ? 70.945 26.614 -6.894 1.00 63.00 630 GLU B N 1
ATOM 4234 C CA . GLU B 1 111 ? 69.750 26.123 -6.232 1.00 54.87 630 GLU B CA 1
ATOM 4235 C C . GLU B 1 111 ? 68.651 27.179 -6.285 1.00 56.93 630 GLU B C 1
ATOM 4236 O O . GLU B 1 111 ? 68.928 28.378 -6.417 1.00 52.41 630 GLU B O 1
ATOM 4248 N N . PRO B 1 112 ? 67.393 26.766 -6.225 1.00 55.81 631 PRO B N 1
ATOM 4249 C CA . PRO B 1 112 ? 66.320 27.755 -6.262 1.00 52.32 631 PRO B CA 1
ATOM 4250 C C . PRO B 1 112 ? 66.407 28.634 -5.033 1.00 48.82 631 PRO B C 1
ATOM 4251 O O . PRO B 1 112 ? 66.725 28.172 -3.930 1.00 52.46 631 PRO B O 1
ATOM 4262 N N . ALA B 1 113 ? 66.127 29.916 -5.227 1.00 45.34 632 ALA B N 1
ATOM 4263 C CA . ALA B 1 113 ? 66.097 30.837 -4.103 1.00 47.12 632 ALA B CA 1
ATOM 4264 C C . ALA B 1 113 ? 65.127 31.947 -4.432 1.00 44.13 632 ALA B C 1
ATOM 4265 O O . ALA B 1 113 ? 64.879 32.259 -5.605 1.00 40.24 632 ALA B O 1
ATOM 4272 N N . ILE B 1 114 ? 64.619 32.579 -3.384 1.00 28.67 633 ILE B N 1
ATOM 4273 C CA . ILE B 1 114 ? 63.542 33.563 -3.514 1.00 40.76 633 ILE B CA 1
ATOM 4274 C C . ILE B 1 114 ? 63.996 34.964 -3.130 1.00 36.80 633 ILE B C 1
ATOM 4275 O O . ILE B 1 114 ? 63.703 35.930 -3.829 1.00 33.59 633 ILE B O 1
ATOM 4291 N N . CYS B 1 115 ? 64.679 35.098 -1.996 1.00 35.99 634 CYS B N 1
ATOM 4292 C CA . CYS B 1 115 ? 64.936 36.392 -1.381 1.00 30.62 634 CYS B CA 1
ATOM 4293 C C . CYS B 1 115 ? 66.433 36.565 -1.168 1.00 30.12 634 CYS B C 1
ATOM 4294 O O . CYS B 1 115 ? 67.062 35.720 -0.524 1.00 27.99 634 CYS B O 1
ATOM 4302 N N . GLY B 1 116 ? 66.987 37.642 -1.726 1.00 31.66 635 GLY B N 1
ATOM 4303 C CA . GLY B 1 116 ? 68.396 37.970 -1.582 1.00 33.27 635 GLY B CA 1
ATOM 4304 C C . GLY B 1 116 ? 68.613 39.084 -0.574 1.00 31.82 635 GLY B C 1
ATOM 4305 O O . GLY B 1 116 ? 68.059 40.181 -0.700 1.00 25.33 635 GLY B O 1
ATOM 4309 N N . ILE B 1 117 ? 69.407 38.789 0.439 1.00 27.31 636 ILE B N 1
ATOM 4310 C CA . ILE B 1 117 ? 69.762 39.779 1.437 1.00 28.24 636 ILE B CA 1
ATOM 4311 C C . ILE B 1 117 ? 70.979 40.502 0.888 1.00 26.50 636 ILE B C 1
ATOM 4312 O O . ILE B 1 117 ? 72.096 39.985 0.903 1.00 25.84 636 ILE B O 1
ATOM 4328 N N . SER B 1 118 ? 70.740 41.694 0.387 1.00 26.70 637 SER B N 1
ATOM 4329 C CA . SER B 1 118 ? 71.765 42.474 -0.288 1.00 30.96 637 SER B CA 1
ATOM 4330 C C . SER B 1 118 ? 72.678 43.191 0.692 1.00 31.16 637 SER B C 1
ATOM 4331 O O . SER B 1 118 ? 73.890 43.279 0.457 1.00 27.37 637 SER B O 1
ATOM 4339 N N . ARG B 1 119 ? 72.114 43.770 1.755 1.00 28.83 638 ARG B N 1
ATOM 4340 C CA . ARG B 1 119 ? 72.912 44.325 2.843 1.00 28.04 638 ARG B CA 1
ATOM 4341 C C . ARG B 1 119 ? 72.215 44.056 4.162 1.00 27.22 638 ARG B C 1
ATOM 4342 O O . ARG B 1 119 ? 70.984 44.018 4.238 1.00 17.93 638 ARG B O 1
ATOM 4363 N N . ILE B 1 120 ? 73.018 43.871 5.201 1.00 18.13 639 ILE B N 1
ATOM 4364 C CA . ILE B 1 120 ? 72.482 43.752 6.546 1.00 22.42 639 ILE B CA 1
ATOM 4365 C C . ILE B 1 120 ? 73.483 44.373 7.505 1.00 21.97 639 ILE B C 1
ATOM 4366 O O . ILE B 1 120 ? 74.699 44.173 7.380 1.00 21.25 639 ILE B O 1
ATOM 4382 N N . TRP B 1 121 ? 72.961 45.212 8.401 1.00 23.54 640 TRP B N 1
ATOM 4383 C CA . TRP B 1 121 ? 73.780 46.046 9.248 1.00 26.36 640 TRP B CA 1
ATOM 4384 C C . TRP B 1 121 ? 73.050 46.308 10.551 1.00 27.93 640 TRP B C 1
ATOM 4385 O O . TRP B 1 121 ? 71.835 46.547 10.570 1.00 25.46 640 TRP B O 1
ATOM 4406 N N . VAL B 1 122 ? 73.807 46.272 11.623 1.00 24.53 641 VAL B N 1
ATOM 4407 C CA . VAL B 1 122 ? 73.318 46.609 12.948 1.00 24.86 641 VAL B CA 1
ATOM 4408 C C . VAL B 1 122 ? 74.325 47.547 13.587 1.00 34.41 641 VAL B C 1
ATOM 4409 O O . VAL B 1 122 ? 75.544 47.300 13.533 1.00 26.62 641 VAL B O 1
ATOM 4422 N N . PHE B 1 123 ? 73.800 48.620 14.173 1.00 30.46 642 PHE B N 1
ATOM 4423 C CA . PHE B 1 123 ? 74.574 49.595 14.927 1.00 31.89 642 PHE B CA 1
ATOM 4424 C C . PHE B 1 123 ? 75.487 48.871 15.898 1.00 32.57 642 PHE B C 1
ATOM 4425 O O . PHE B 1 123 ? 75.048 47.984 16.624 1.00 29.90 642 PHE B O 1
ATOM 4442 N N . ALA B 1 124 ? 76.774 49.237 15.884 1.00 33.96 643 ALA B N 1
ATOM 4443 C CA . ALA B 1 124 ? 77.805 48.469 16.586 1.00 36.46 643 ALA B CA 1
ATOM 4444 C C . ALA B 1 124 ? 77.496 48.275 18.067 1.00 36.83 643 ALA B C 1
ATOM 4445 O O . ALA B 1 124 ? 77.667 47.171 18.605 1.00 32.84 643 ALA B O 1
ATOM 4452 N N . LEU B 1 125 ? 77.029 49.321 18.741 1.00 39.59 644 LEU B N 1
ATOM 4453 C CA . LEU B 1 125 ? 76.762 49.228 20.178 1.00 38.99 644 LEU B CA 1
ATOM 4454 C C . LEU B 1 125 ? 75.557 48.368 20.524 1.00 41.43 644 LEU B C 1
ATOM 4455 O O . LEU B 1 125 ? 75.288 48.143 21.711 1.00 44.92 644 LEU B O 1
ATOM 4471 N N . MET B 1 126 ? 74.832 47.873 19.523 1.00 37.83 645 MET B N 1
ATOM 4472 C CA . MET B 1 126 ? 73.635 47.077 19.727 1.00 34.36 645 MET B CA 1
ATOM 4473 C C . MET B 1 126 ? 73.755 45.698 19.075 1.00 36.32 645 MET B C 1
ATOM 4474 O O . MET B 1 126 ? 72.750 44.990 18.873 1.00 27.60 645 MET B O 1
ATOM 4488 N N . ARG B 1 127 ? 74.976 45.296 18.738 1.00 36.30 646 ARG B N 1
ATOM 4489 C CA . ARG B 1 127 ? 75.155 43.994 18.122 1.00 31.55 646 ARG B CA 1
ATOM 4490 C C . ARG B 1 127 ? 75.059 42.923 19.178 1.00 28.72 646 ARG B C 1
ATOM 4491 O O . ARG B 1 127 ? 75.118 43.188 20.383 1.00 36.22 646 ARG B O 1
ATOM 4512 N N . ARG B 1 128 ? 74.819 41.704 18.724 1.00 29.12 647 ARG B N 1
ATOM 4513 C CA . ARG B 1 128 ? 74.637 40.575 19.630 1.00 29.21 647 ARG B CA 1
ATOM 4514 C C . ARG B 1 128 ? 73.411 40.764 20.545 1.00 37.92 647 ARG B C 1
ATOM 4515 O O . ARG B 1 128 ? 73.389 40.292 21.683 1.00 34.10 647 ARG B O 1
ATOM 4536 N N . LYS B 1 129 ? 72.366 41.444 20.042 1.00 34.99 648 LYS B N 1
ATOM 4537 C CA . LYS B 1 129 ? 71.069 41.537 20.698 1.00 28.19 648 LYS B CA 1
ATOM 4538 C C . LYS B 1 129 ? 69.941 41.023 19.809 1.00 31.08 648 LYS B C 1
ATOM 4539 O O . LYS B 1 129 ? 68.784 41.440 19.945 1.00 30.44 648 LYS B O 1
ATOM 4558 N N . ALA B 1 130 ? 70.278 40.123 18.879 1.00 29.12 649 ALA B N 1
ATOM 4559 C CA . ALA B 1 130 ? 69.319 39.444 17.995 1.00 27.06 649 ALA B CA 1
ATOM 4560 C C . ALA B 1 130 ? 68.538 40.411 17.090 1.00 20.52 649 ALA B C 1
ATOM 45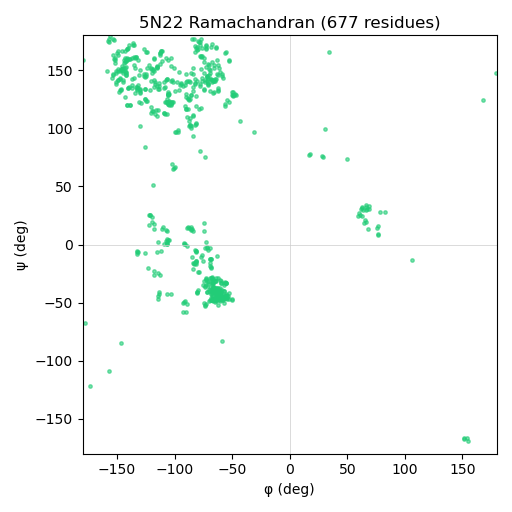61 O O . ALA B 1 130 ? 67.437 40.076 16.614 1.00 24.07 649 ALA B O 1
ATOM 4568 N N . ILE B 1 131 ? 69.103 41.584 16.796 1.00 23.72 650 ILE B N 1
ATOM 4569 C CA . ILE B 1 131 ? 68.469 42.505 15.857 1.00 22.08 650 ILE B CA 1
ATOM 4570 C C . ILE B 1 131 ? 68.523 41.953 14.429 1.00 21.60 650 ILE B C 1
ATOM 4571 O O . ILE B 1 131 ? 67.499 41.866 13.722 1.00 20.46 650 ILE B O 1
ATOM 4587 N N . ALA B 1 132 ? 69.698 41.484 14.009 1.00 20.73 651 ALA B N 1
ATOM 4588 C CA . ALA B 1 132 ? 69.816 40.900 12.674 1.00 22.26 651 ALA B CA 1
ATOM 4589 C C . ALA B 1 132 ? 68.949 39.652 12.528 1.00 21.14 651 ALA B C 1
ATOM 4590 O O . ALA B 1 132 ? 68.299 39.450 11.482 1.00 20.83 651 ALA B O 1
ATOM 4597 N N . SER B 1 133 ? 68.902 38.811 13.566 1.00 18.80 652 SER B N 1
ATOM 4598 C CA . SER B 1 133 ? 68.112 37.595 13.470 1.00 21.97 652 SER B CA 1
ATOM 4599 C C . SER B 1 133 ? 66.619 37.932 13.320 1.00 21.40 652 SER B C 1
ATOM 4600 O O . SER B 1 133 ? 65.883 37.290 12.551 1.00 22.69 652 SER B O 1
ATOM 4608 N N . ARG B 1 134 ? 66.143 38.914 14.087 1.00 23.21 653 ARG B N 1
ATOM 4609 C CA . ARG B 1 134 ? 64.726 39.272 14.008 1.00 21.97 653 ARG B CA 1
ATOM 4610 C C . ARG B 1 134 ? 64.418 39.956 12.696 1.00 22.40 653 ARG B C 1
ATOM 4611 O O . ARG B 1 134 ? 63.312 39.794 12.166 1.00 18.79 653 ARG B O 1
ATOM 4632 N N . MET B 1 135 ? 65.369 40.713 12.142 1.00 18.18 654 MET B N 1
ATOM 4633 C CA . MET B 1 135 ? 65.134 41.299 10.824 1.00 26.54 654 MET B CA 1
ATOM 4634 C C . MET B 1 135 ? 65.039 40.216 9.758 1.00 24.88 654 MET B C 1
ATOM 4635 O O . MET B 1 135 ? 64.199 40.301 8.860 1.00 22.58 654 MET B O 1
ATOM 4649 N N . VAL B 1 136 ? 65.879 39.187 9.822 1.00 18.12 655 VAL B N 1
ATOM 4650 C CA . VAL B 1 136 ? 65.715 38.115 8.832 1.00 24.61 655 VAL B CA 1
ATOM 4651 C C . VAL B 1 136 ? 64.384 37.361 9.043 1.00 20.85 655 VAL B C 1
ATOM 4652 O O . VAL B 1 136 ? 63.685 37.047 8.072 1.00 25.14 655 VAL B O 1
ATOM 4665 N N . ASP B 1 137 ? 63.970 37.116 10.298 1.00 26.03 656 ASP B N 1
ATOM 4666 C CA . ASP B 1 137 ? 62.631 36.551 10.546 1.00 26.23 656 ASP B CA 1
ATOM 4667 C C . ASP B 1 137 ? 61.555 37.418 9.871 1.00 25.97 656 ASP B C 1
ATOM 4668 O O . ASP B 1 137 ? 60.632 36.916 9.233 1.00 24.91 656 ASP B O 1
ATOM 4677 N N . ALA B 1 138 ? 61.650 38.738 10.051 1.00 24.48 657 ALA B N 1
ATOM 4678 C CA . ALA B 1 138 ? 60.655 39.643 9.495 1.00 25.61 657 ALA B CA 1
ATOM 4679 C C . ALA B 1 138 ? 60.600 39.525 7.975 1.00 25.61 657 ALA B C 1
ATOM 4680 O O . ALA B 1 138 ? 59.509 39.431 7.382 1.00 27.79 657 ALA B O 1
ATOM 4687 N N . VAL B 1 139 ? 61.769 39.431 7.336 1.00 24.62 658 VAL B N 1
ATOM 4688 C CA . VAL B 1 139 ? 61.833 39.237 5.881 1.00 26.12 658 VAL B CA 1
ATOM 4689 C C . VAL B 1 139 ? 61.186 37.928 5.471 1.00 27.88 658 VAL B C 1
ATOM 4690 O O . VAL B 1 139 ? 60.368 37.878 4.543 1.00 23.51 658 VAL B O 1
ATOM 4703 N N . ARG B 1 140 ? 61.589 36.832 6.106 1.00 22.87 659 ARG B N 1
ATOM 4704 C CA . ARG B 1 140 ? 60.992 35.551 5.776 1.00 30.04 659 ARG B CA 1
ATOM 4705 C C . ARG B 1 140 ? 59.469 35.573 5.920 1.00 31.55 659 ARG B C 1
ATOM 4706 O O . ARG B 1 140 ? 58.787 34.889 5.159 1.00 30.47 659 ARG B O 1
ATOM 4727 N N . SER B 1 141 ? 58.930 36.345 6.878 1.00 31.24 660 SER B N 1
ATOM 4728 C CA . SER B 1 141 ? 57.500 36.382 7.139 1.00 30.85 660 SER B CA 1
ATOM 4729 C C . SER B 1 141 ? 56.720 37.239 6.169 1.00 31.82 660 SER B C 1
ATOM 4730 O O . SER B 1 141 ? 55.526 36.987 6.001 1.00 32.05 660 SER B O 1
ATOM 4738 N N . SER B 1 142 ? 57.369 38.215 5.518 1.00 28.22 661 SER B N 1
ATOM 4739 C CA . SER B 1 142 ? 56.667 39.293 4.854 1.00 25.56 661 SER B CA 1
ATOM 4740 C C . SER B 1 142 ? 57.165 39.561 3.457 1.00 36.10 661 SER B C 1
ATOM 4741 O O . SER B 1 142 ? 56.539 40.354 2.749 1.00 33.02 661 SER B O 1
ATOM 4749 N N . PHE B 1 143 ? 58.266 38.942 3.032 1.00 32.88 662 PHE B N 1
ATOM 4750 C CA . PHE B 1 143 ? 58.831 39.313 1.742 1.00 34.84 662 PHE B CA 1
ATOM 4751 C C . PHE B 1 143 ? 57.928 38.848 0.615 1.00 36.28 662 PHE B C 1
ATOM 4752 O O . PHE B 1 143 ? 57.778 39.548 -0.389 1.00 34.34 662 PHE B O 1
ATOM 4769 N N . MET B 1 144 ? 57.334 37.669 0.760 1.00 35.22 663 MET B N 1
ATOM 4770 C CA . MET B 1 144 ? 56.504 37.082 -0.283 1.00 42.41 663 MET B CA 1
ATOM 4771 C C . MET B 1 144 ? 55.075 36.971 0.227 1.00 47.47 663 MET B C 1
ATOM 4772 O O . MET B 1 144 ? 54.808 36.269 1.216 1.00 40.94 663 MET B O 1
ATOM 4786 N N . TYR B 1 145 ? 54.168 37.701 -0.425 1.00 57.18 664 TYR B N 1
ATOM 4787 C CA . TYR B 1 145 ? 52.762 37.663 -0.047 1.00 68.57 664 TYR B CA 1
ATOM 4788 C C . TYR B 1 145 ? 52.287 36.223 0.061 1.00 60.00 664 TYR B C 1
ATOM 4789 O O . TYR B 1 145 ? 52.510 35.413 -0.843 1.00 57.58 664 TYR B O 1
ATOM 4807 N N . GLY B 1 146 ? 51.661 35.902 1.186 1.00 56.13 665 GLY B N 1
ATOM 4808 C CA . GLY B 1 146 ? 51.059 34.604 1.327 1.00 66.04 665 GLY B CA 1
ATOM 4809 C C . GLY B 1 146 ? 52.025 33.477 1.568 1.00 66.78 665 GLY B C 1
ATOM 4810 O O . GLY B 1 146 ? 51.649 32.315 1.373 1.00 61.81 665 GLY B O 1
ATOM 4814 N N . SER B 1 147 ? 53.276 33.770 1.919 1.00 65.43 666 SER B N 1
ATOM 4815 C CA . SER B 1 147 ? 54.238 32.709 2.163 1.00 54.65 666 SER B CA 1
ATOM 4816 C C . SER B 1 147 ? 55.132 33.080 3.328 1.00 48.85 666 SER B C 1
ATOM 4817 O O . SER B 1 147 ? 55.303 34.253 3.677 1.00 46.11 666 SER B O 1
ATOM 4825 N N . VAL B 1 148 ? 55.710 32.052 3.922 1.00 46.96 667 VAL B N 1
ATOM 4826 C CA . VAL B 1 148 ? 56.781 32.206 4.879 1.00 44.03 667 VAL B CA 1
ATOM 4827 C C . VAL B 1 148 ? 57.985 31.458 4.352 1.00 41.44 667 VAL B C 1
ATOM 4828 O O . VAL B 1 148 ? 57.972 30.225 4.288 1.00 42.37 667 VAL B O 1
ATOM 4841 N N . LEU B 1 149 ? 59.034 32.202 4.007 1.00 40.28 668 LEU B N 1
ATOM 4842 C CA . LEU B 1 149 ? 60.256 31.607 3.486 1.00 37.76 668 LEU B CA 1
ATOM 4843 C C . LEU B 1 149 ? 60.945 30.775 4.549 1.00 40.36 668 LEU B C 1
ATOM 4844 O O . LEU B 1 149 ? 60.946 31.129 5.729 1.00 34.83 668 LEU B O 1
ATOM 4860 N N . THR B 1 150 ? 61.497 29.638 4.129 1.00 42.30 669 THR B N 1
ATOM 4861 C CA . THR B 1 150 ? 62.404 28.870 4.959 1.00 42.04 669 THR B CA 1
ATOM 4862 C C . THR B 1 150 ? 63.801 29.462 4.863 1.00 38.27 669 THR B C 1
ATOM 4863 O O . THR B 1 150 ? 64.082 30.318 4.021 1.00 34.66 669 THR B O 1
ATOM 4874 N N . THR B 1 151 ? 64.701 28.972 5.721 1.00 41.74 670 THR B N 1
ATOM 4875 C CA . THR B 1 151 ? 66.097 29.389 5.653 1.00 44.88 670 THR B CA 1
ATOM 4876 C C . THR B 1 151 ? 66.819 28.888 4.392 1.00 46.30 670 THR B C 1
ATOM 4877 O O . THR B 1 151 ? 67.918 29.367 4.103 1.00 46.37 670 THR B O 1
ATOM 4888 N N . GLU B 1 152 ? 66.247 27.949 3.636 1.00 42.33 671 GLU B N 1
ATOM 4889 C CA . GLU B 1 152 ? 66.835 27.527 2.370 1.00 42.89 671 GLU B CA 1
ATOM 4890 C C . GLU B 1 152 ? 66.310 28.315 1.169 1.00 42.12 671 GLU B C 1
ATOM 4891 O O . GLU B 1 152 ? 66.707 28.045 0.032 1.00 46.26 671 GLU B O 1
ATOM 4903 N N . GLU B 1 153 ? 65.433 29.284 1.380 1.00 37.87 672 GLU B N 1
ATOM 4904 C CA . GLU B 1 153 ? 64.923 30.106 0.302 1.00 41.28 672 GLU B CA 1
ATOM 4905 C C . GLU B 1 153 ? 65.482 31.515 0.325 1.00 39.62 672 GLU B C 1
ATOM 4906 O O . GLU B 1 153 ? 65.077 32.335 -0.510 1.00 34.25 672 GLU B O 1
ATOM 4918 N N . ILE B 1 154 ? 66.398 31.813 1.257 1.00 32.22 673 ILE B N 1
ATOM 4919 C CA . ILE B 1 154 ? 67.087 33.095 1.350 1.00 30.80 673 ILE B CA 1
ATOM 4920 C C . ILE B 1 154 ? 68.566 32.875 1.083 1.00 32.16 673 ILE B C 1
ATOM 4921 O O . ILE B 1 154 ? 69.116 31.810 1.381 1.00 36.50 673 ILE B O 1
ATOM 4937 N N . ALA B 1 155 ? 69.219 33.924 0.585 1.00 27.78 674 ALA B N 1
ATOM 4938 C CA . ALA B 1 155 ? 70.653 33.915 0.314 1.00 32.88 674 ALA B CA 1
ATOM 4939 C C . ALA B 1 155 ? 71.254 35.262 0.676 1.00 29.58 674 ALA B C 1
ATOM 4940 O O . ALA B 1 155 ? 70.569 36.285 0.725 1.00 25.81 674 ALA B O 1
ATOM 4947 N N . PHE B 1 156 ? 72.562 35.274 0.871 1.00 26.55 675 PHE B N 1
ATOM 4948 C CA . PHE B 1 156 ? 73.271 36.484 1.271 1.00 29.19 675 PHE B CA 1
ATOM 4949 C C . PHE B 1 156 ? 74.224 36.965 0.183 1.00 32.62 675 PHE B C 1
ATOM 4950 O O . PHE B 1 156 ? 74.961 36.168 -0.404 1.00 28.54 675 PHE B O 1
ATOM 4967 N N . SER B 1 157 ? 74.258 38.283 -0.023 1.00 31.06 676 SER B N 1
ATOM 4968 C CA . SER B 1 157 ? 75.132 38.871 -1.017 1.00 36.82 676 SER B CA 1
ATOM 4969 C C . SER B 1 157 ? 76.532 39.016 -0.434 1.00 41.83 676 SER B C 1
ATOM 4970 O O . SER B 1 157 ? 76.700 39.643 0.609 1.00 42.33 676 SER B O 1
ATOM 4978 N N . ASP B 1 158 ? 77.550 38.501 -1.147 1.00 44.45 677 ASP B N 1
ATOM 4979 C CA . ASP B 1 158 ? 78.940 38.730 -0.763 1.00 50.17 677 ASP B CA 1
ATOM 4980 C C . ASP B 1 158 ? 79.140 38.969 0.737 1.00 40.80 677 ASP B C 1
ATOM 4981 O O . ASP B 1 158 ? 79.311 40.104 1.169 1.00 34.77 677 ASP B O 1
ATOM 4990 N N . PRO B 1 159 ? 79.090 37.940 1.561 1.00 44.37 678 PRO B N 1
ATOM 4991 C CA . PRO B 1 159 ? 79.145 38.161 3.013 1.00 37.30 678 PRO B CA 1
ATOM 4992 C C . PRO B 1 159 ? 80.510 38.609 3.550 1.00 43.02 678 PRO B C 1
ATOM 4993 O O . PRO B 1 159 ? 81.554 38.069 3.197 1.00 38.09 678 PRO B O 1
ATOM 5004 N N . THR B 1 160 ? 80.485 39.585 4.454 1.00 39.71 679 THR B N 1
ATOM 5005 C CA . THR B 1 160 ? 81.640 39.940 5.261 1.00 34.00 679 THR B CA 1
ATOM 5006 C C . THR B 1 160 ? 81.967 38.830 6.244 1.00 33.55 679 THR B C 1
ATOM 5007 O O . THR B 1 160 ? 81.190 37.896 6.459 1.00 32.60 679 THR B O 1
ATOM 5018 N N . PRO B 1 161 ? 83.106 38.927 6.906 1.00 33.23 680 PRO B N 1
ATOM 5019 C CA . PRO B 1 161 ? 83.377 37.966 7.973 1.00 32.02 680 PRO B CA 1
ATOM 5020 C C . PRO B 1 161 ? 82.301 37.978 9.048 1.00 31.81 680 PRO B C 1
ATOM 5021 O O . PRO B 1 161 ? 81.874 36.905 9.507 1.00 28.95 680 PRO B O 1
ATOM 5032 N N . ASP B 1 162 ? 81.886 39.164 9.512 1.00 31.71 681 ASP B N 1
ATOM 5033 C CA . ASP B 1 162 ? 80.742 39.233 10.424 1.00 33.20 681 ASP B CA 1
ATOM 5034 C C . ASP B 1 162 ? 79.517 38.555 9.810 1.00 27.96 681 ASP B C 1
ATOM 5035 O O . ASP B 1 162 ? 78.844 37.740 10.449 1.00 27.36 681 ASP B O 1
ATOM 5044 N N . GLY B 1 163 ? 79.234 38.847 8.545 1.00 31.97 682 GLY B N 1
ATOM 5045 C CA . GLY B 1 163 ? 78.010 38.343 7.964 1.00 25.30 682 GLY B CA 1
ATOM 5046 C C . GLY B 1 163 ? 77.996 36.836 7.879 1.00 33.60 682 GLY B C 1
ATOM 5047 O O . GLY B 1 163 ? 76.963 36.193 8.099 1.00 28.97 682 GLY B O 1
ATOM 5051 N N . LYS B 1 164 ? 79.147 36.252 7.554 1.00 32.99 683 LYS B N 1
ATOM 5052 C CA . LYS B 1 164 ? 79.273 34.805 7.459 1.00 28.31 683 LYS B CA 1
ATOM 5053 C C . LYS B 1 164 ? 79.056 34.139 8.818 1.00 30.89 683 LYS B C 1
ATOM 5054 O O . LYS B 1 164 ? 78.430 33.084 8.907 1.00 31.12 683 LYS B O 1
ATOM 5073 N N . LEU B 1 165 ? 79.594 34.722 9.889 1.00 28.20 684 LEU B N 1
ATOM 5074 C CA . LEU B 1 165 ? 79.335 34.174 11.210 1.00 29.10 684 LEU B CA 1
ATOM 5075 C C . LEU B 1 165 ? 77.859 34.272 11.563 1.00 31.94 684 LEU B C 1
ATOM 5076 O O . LEU B 1 165 ? 77.290 33.355 12.182 1.00 32.93 684 LEU B O 1
ATOM 5092 N N . PHE B 1 166 ? 77.228 35.393 11.219 1.00 30.51 685 PHE B N 1
ATOM 5093 C CA . PHE B 1 166 ? 75.795 35.505 11.479 1.00 24.79 685 PHE B CA 1
ATOM 5094 C C . PHE B 1 166 ? 74.998 34.519 10.617 1.00 26.60 685 PHE B C 1
ATOM 5095 O O . PHE B 1 166 ? 74.135 33.797 11.113 1.00 23.05 685 PHE B O 1
ATOM 5112 N N . ALA B 1 167 ? 75.297 34.457 9.317 1.00 22.87 686 ALA B N 1
ATOM 5113 C CA . ALA B 1 167 ? 74.497 33.637 8.418 1.00 29.97 686 ALA B CA 1
ATOM 5114 C C . ALA B 1 167 ? 74.623 32.173 8.768 1.00 32.67 686 ALA B C 1
ATOM 5115 O O . ALA B 1 167 ? 73.630 31.450 8.759 1.00 26.04 686 ALA B O 1
ATOM 5122 N N . SER B 1 168 ? 75.840 31.721 9.089 1.00 28.45 687 SER B N 1
ATOM 5123 C CA . SER B 1 168 ? 76.016 30.319 9.427 1.00 36.95 687 SER B CA 1
ATOM 5124 C C . SER B 1 168 ? 75.269 29.981 10.701 1.00 31.34 687 SER B C 1
ATOM 5125 O O . SER B 1 168 ? 74.615 28.946 10.769 1.00 36.40 687 SER B O 1
ATOM 5133 N N . THR B 1 169 ? 75.291 30.859 11.705 1.00 33.26 688 THR B N 1
ATOM 5134 C CA . THR B 1 169 ? 74.470 30.580 12.879 1.00 31.70 688 THR B CA 1
ATOM 5135 C C . THR B 1 169 ? 73.002 30.592 12.508 1.00 35.65 688 THR B C 1
ATOM 5136 O O . THR B 1 169 ? 72.280 29.642 12.790 1.00 35.53 688 THR B O 1
ATOM 5147 N N . TYR B 1 170 ? 72.564 31.629 11.788 1.00 29.61 689 TYR B N 1
ATOM 5148 C CA . TYR B 1 170 ? 71.148 31.789 11.515 1.00 30.75 689 TYR B CA 1
ATOM 5149 C C . TYR B 1 170 ? 70.616 30.634 10.678 1.00 38.85 689 TYR B C 1
ATOM 5150 O O . TYR B 1 170 ? 69.528 30.093 10.948 1.00 41.21 689 TYR B O 1
ATOM 5168 N N . CYS B 1 171 ? 71.337 30.267 9.626 1.00 33.96 690 CYS B N 1
ATOM 5169 C CA . CYS B 1 171 ? 70.869 29.165 8.813 1.00 38.43 690 CYS B CA 1
ATOM 5170 C C . CYS B 1 171 ? 71.232 27.813 9.419 1.00 37.08 690 CYS B C 1
ATOM 5171 O O . CYS B 1 171 ? 70.752 26.788 8.952 1.00 36.62 690 CYS B O 1
ATOM 5179 N N . LYS B 1 172 ? 71.999 27.793 10.496 1.00 38.53 691 LYS B N 1
ATOM 5180 C CA . LYS B 1 172 ? 72.357 26.559 11.190 1.00 44.10 691 LYS B CA 1
ATOM 5181 C C . LYS B 1 172 ? 73.278 25.660 10.355 1.00 45.43 691 LYS B C 1
ATOM 5182 O O . LYS B 1 172 ? 73.501 24.518 10.735 1.00 45.91 691 LYS B O 1
ATOM 5201 N N . VAL B 1 173 ? 73.872 26.167 9.271 1.00 42.09 692 VAL B N 1
ATOM 5202 C CA . VAL B 1 173 ? 74.796 25.377 8.453 1.00 41.42 692 VAL B CA 1
ATOM 5203 C C . VAL B 1 173 ? 75.918 26.263 7.979 1.00 41.85 692 VAL B C 1
ATOM 5204 O O . VAL B 1 173 ? 75.730 27.455 7.711 1.00 38.86 692 VAL B O 1
ATOM 5217 N N . PRO B 1 174 ? 77.109 25.681 7.808 1.00 40.35 693 PRO B N 1
ATOM 5218 C CA . PRO B 1 174 ? 78.229 26.478 7.293 1.00 41.74 693 PRO B CA 1
ATOM 5219 C C . PRO B 1 174 ? 78.097 26.805 5.816 1.00 40.70 693 PRO B C 1
ATOM 5220 O O . PRO B 1 174 ? 78.595 27.848 5.369 1.00 41.55 693 PRO B O 1
ATOM 5231 N N . ASP B 1 175 ? 77.431 25.957 5.041 1.00 45.96 694 ASP B N 1
ATOM 5232 C CA . ASP B 1 175 ? 77.306 26.170 3.605 1.00 42.47 694 ASP B CA 1
ATOM 5233 C C . ASP B 1 175 ? 75.929 26.743 3.258 1.00 42.49 694 ASP B C 1
ATOM 5234 O O . ASP B 1 175 ? 75.135 26.142 2.538 1.00 40.98 694 ASP B O 1
ATOM 5243 N N . PHE B 1 176 ? 75.679 27.965 3.732 1.00 43.02 695 PHE B N 1
ATOM 5244 C CA . PHE B 1 176 ? 74.419 28.653 3.436 1.00 37.75 695 PHE B CA 1
ATOM 5245 C C . PHE B 1 176 ? 74.478 29.218 2.025 1.00 36.19 695 PHE B C 1
ATOM 5246 O O . PHE B 1 176 ? 75.517 29.164 1.371 1.00 33.40 695 PHE B O 1
ATOM 5263 N N . LEU B 1 177 ? 73.357 29.785 1.549 1.00 31.63 696 LEU B N 1
ATOM 5264 C CA . LEU B 1 177 ? 73.258 30.281 0.180 1.00 29.37 696 LEU B CA 1
ATOM 5265 C C . LEU B 1 177 ? 73.742 31.724 0.068 1.00 34.26 696 LEU B C 1
ATOM 5266 O O . LEU B 1 177 ? 73.489 32.552 0.947 1.00 29.87 696 LEU B O 1
ATOM 5282 N N . VAL B 1 178 ? 74.441 32.003 -1.032 1.00 26.24 697 VAL B N 1
ATOM 5283 C CA . VAL B 1 178 ? 75.041 33.292 -1.355 1.00 33.24 697 VAL B CA 1
ATOM 5284 C C . VAL B 1 178 ? 74.764 33.579 -2.828 1.00 34.84 697 VAL B C 1
ATOM 5285 O O . VAL B 1 178 ? 74.451 32.680 -3.611 1.00 32.37 697 VAL B O 1
ATOM 5298 N N . TYR B 1 179 ? 74.868 34.848 -3.199 1.00 30.38 698 TYR B N 1
ATOM 5299 C CA . TYR B 1 179 ? 74.694 35.246 -4.587 1.00 39.54 698 TYR B CA 1
ATOM 5300 C C . TYR B 1 179 ? 75.492 36.517 -4.834 1.00 34.66 698 TYR B C 1
ATOM 5301 O O . TYR B 1 179 ? 76.073 37.101 -3.919 1.00 37.98 698 TYR B O 1
ATOM 5319 N N . ASN B 1 180 ? 75.494 36.948 -6.091 1.00 48.65 699 ASN B N 1
ATOM 5320 C CA . ASN B 1 180 ? 76.205 38.144 -6.560 1.00 63.15 699 ASN B CA 1
ATOM 5321 C C . ASN B 1 180 ? 77.662 38.147 -6.082 1.00 81.80 699 ASN B C 1
ATOM 5322 O O . ASN B 1 180 ? 78.100 38.909 -5.210 1.00 73.53 699 ASN B O 1
ATOM 5333 N N . PHE B 1 181 ? 78.411 37.273 -6.744 1.00 86.00 700 PHE B N 1
ATOM 5334 C CA . PHE B 1 181 ? 79.857 37.154 -6.611 1.00 87.92 700 PHE B CA 1
ATOM 5335 C C . PHE B 1 181 ? 80.295 37.281 -8.060 1.00 95.67 700 PHE B C 1
ATOM 5336 O O . PHE B 1 181 ? 80.419 36.288 -8.779 1.00 97.06 700 PHE B O 1
ATOM 5353 N N . VAL B 1 182 ? 80.425 38.528 -8.501 1.00 97.66 701 VAL B N 1
ATOM 5354 C CA . VAL B 1 182 ? 80.707 38.850 -9.897 1.00 102.38 701 VAL B CA 1
ATOM 5355 C C . VAL B 1 182 ? 82.218 38.752 -10.106 1.00 107.60 701 VAL B C 1
ATOM 5356 O O . VAL B 1 182 ? 82.955 39.721 -9.907 1.00 108.53 701 VAL B O 1
ATOM 5369 N N . SER B 1 183 ? 82.684 37.577 -10.541 1.00 105.96 702 SER B N 1
ATOM 5370 C CA . SER B 1 183 ? 84.113 37.306 -10.779 1.00 95.83 702 SER B CA 1
ATOM 5371 C C . SER B 1 183 ? 84.894 38.518 -11.289 1.00 93.97 702 SER B C 1
ATOM 5372 O O . SER B 1 183 ? 86.125 38.543 -11.243 1.00 96.58 702 SER B O 1
ATOM 5380 N N . SER C 1 2 ? 119.890 32.549 3.579 1.00 65.47 521 SER C N 1
ATOM 5381 C CA . SER C 1 2 ? 118.777 32.723 2.641 1.00 71.69 521 SER C CA 1
ATOM 5382 C C . SER C 1 2 ? 117.509 31.982 3.077 1.00 71.62 521 SER C C 1
ATOM 5383 O O . SER C 1 2 ? 117.526 31.104 3.951 1.00 63.98 521 SER C O 1
ATOM 5390 N N . MET C 1 3 ? 116.420 32.377 2.422 1.00 74.53 522 MET C N 1
ATOM 5391 C CA . MET C 1 3 ? 115.079 31.898 2.729 1.00 74.91 522 MET C CA 1
ATOM 5392 C C . MET C 1 3 ? 114.980 30.384 2.593 1.00 72.04 522 MET C C 1
ATOM 5393 O O . MET C 1 3 ? 115.584 29.778 1.712 1.00 74.68 522 MET C O 1
ATOM 5407 N N . LYS C 1 4 ? 114.151 29.782 3.432 1.00 69.04 523 LYS C N 1
ATOM 5408 C CA . LYS C 1 4 ? 114.117 28.336 3.537 1.00 66.78 523 LYS C CA 1
ATOM 5409 C C . LYS C 1 4 ? 113.424 27.687 2.343 1.00 66.99 523 LYS C C 1
ATOM 5410 O O . LYS C 1 4 ? 112.474 28.223 1.761 1.00 60.06 523 LYS C O 1
ATOM 5429 N N . LYS C 1 5 ? 113.897 26.493 2.010 1.00 66.48 524 LYS C N 1
ATOM 5430 C CA . LYS C 1 5 ? 113.301 25.698 0.947 1.00 70.20 524 LYS C CA 1
ATOM 5431 C C . LYS C 1 5 ? 111.865 25.308 1.293 1.00 65.97 524 LYS C C 1
ATOM 5432 O O . LYS C 1 5 ? 111.452 25.262 2.457 1.00 69.21 524 LYS C O 1
ATOM 5451 N N . GLU C 1 6 ? 111.123 24.987 0.246 1.00 62.66 525 GLU C N 1
ATOM 5452 C CA . GLU C 1 6 ? 109.771 24.477 0.340 1.00 55.37 525 GLU C CA 1
ATOM 5453 C C . GLU C 1 6 ? 109.931 22.972 0.311 1.00 53.63 525 GLU C C 1
ATOM 5454 O O . GLU C 1 6 ? 110.740 22.444 -0.454 1.00 60.14 525 GLU C O 1
ATOM 5466 N N . ARG C 1 7 ? 109.190 22.275 1.143 1.00 49.66 526 ARG C N 1
ATOM 5467 C CA . ARG C 1 7 ? 109.394 20.838 1.287 1.00 43.07 526 ARG C CA 1
ATOM 5468 C C . ARG C 1 7 ? 108.386 20.106 0.404 1.00 36.15 526 ARG C C 1
ATOM 5469 O O . ARG C 1 7 ? 107.205 19.975 0.747 1.00 32.99 526 ARG C O 1
ATOM 5490 N N . VAL C 1 8 ? 108.837 19.686 -0.769 1.00 36.52 527 VAL C N 1
ATOM 5491 C CA . VAL C 1 8 ? 107.999 18.941 -1.704 1.00 36.08 527 VAL C CA 1
ATOM 5492 C C . VAL C 1 8 ? 108.093 17.469 -1.343 1.00 33.47 527 VAL C C 1
ATOM 5493 O O . VAL C 1 8 ? 109.181 16.917 -1.232 1.00 31.65 527 VAL C O 1
ATOM 5506 N N . ILE C 1 9 ? 106.952 16.845 -1.109 1.00 27.42 528 ILE C N 1
ATOM 5507 C CA . ILE C 1 9 ? 106.881 15.421 -0.827 1.00 24.65 528 ILE C CA 1
ATOM 5508 C C . ILE C 1 9 ? 106.729 14.625 -2.113 1.00 35.07 528 ILE C C 1
ATOM 5509 O O . ILE C 1 9 ? 107.497 13.706 -2.367 1.00 27.54 528 ILE C O 1
ATOM 5525 N N . THR C 1 10 ? 105.762 14.994 -2.960 1.00 31.11 529 THR C N 1
ATOM 5526 C CA . THR C 1 10 ? 105.507 14.294 -4.208 1.00 33.98 529 THR C CA 1
ATOM 5527 C C . THR C 1 10 ? 105.065 15.306 -5.252 1.00 31.52 529 THR C C 1
ATOM 5528 O O . THR C 1 10 ? 104.488 16.347 -4.924 1.00 32.23 529 THR C O 1
ATOM 5539 N N . GLU C 1 11 ? 105.356 15.002 -6.507 1.00 29.57 530 GLU C N 1
ATOM 5540 C CA . GLU C 1 11 ? 104.996 15.885 -7.613 1.00 33.27 530 GLU C CA 1
ATOM 5541 C C . GLU C 1 11 ? 104.198 15.125 -8.653 1.00 31.36 530 GLU C C 1
ATOM 5542 O O . GLU C 1 11 ? 104.469 13.954 -8.926 1.00 30.73 530 GLU C O 1
ATOM 5554 N N . PHE C 1 12 ? 103.243 15.824 -9.253 1.00 33.43 531 PHE C N 1
ATOM 5555 C CA . PHE C 1 12 ? 102.333 15.250 -10.240 1.00 29.39 531 PHE C CA 1
ATOM 5556 C C . PHE C 1 12 ? 102.190 16.229 -11.395 1.00 31.59 531 PHE C C 1
ATOM 5557 O O . PHE C 1 12 ? 102.706 17.337 -11.355 1.00 28.74 531 PHE C O 1
ATOM 5574 N N . TRP C 1 13 ? 101.495 15.796 -12.445 1.00 25.43 532 TRP C N 1
ATOM 5575 C CA . TRP C 1 13 ? 101.238 16.666 -13.584 1.00 34.42 532 TRP C CA 1
ATOM 5576 C C . TRP C 1 13 ? 100.283 17.792 -13.211 1.00 30.33 532 TRP C C 1
ATOM 5577 O O . TRP C 1 13 ? 100.343 18.880 -13.784 1.00 24.92 532 TRP C O 1
ATOM 5598 N N . ASP C 1 14 ? 99.405 17.554 -12.256 1.00 25.14 533 ASP C N 1
ATOM 5599 C CA . ASP C 1 14 ? 98.373 18.506 -11.899 1.00 29.12 533 ASP C CA 1
ATOM 5600 C C . ASP C 1 14 ? 98.641 19.200 -10.564 1.00 27.32 533 ASP C C 1
ATOM 5601 O O . ASP C 1 14 ? 97.768 19.918 -10.065 1.00 28.25 533 ASP C O 1
ATOM 5610 N N . GLY C 1 15 ? 99.840 19.071 -10.008 1.00 28.39 534 GLY C N 1
ATOM 5611 C CA . GLY C 1 15 ? 100.202 19.837 -8.832 1.00 32.95 534 GLY C CA 1
ATOM 5612 C C . GLY C 1 15 ? 101.256 19.113 -8.045 1.00 27.65 534 GLY C C 1
ATOM 5613 O O . GLY C 1 15 ? 101.879 18.177 -8.528 1.00 25.36 534 GLY C O 1
ATOM 5617 N N . LYS C 1 16 ? 101.468 19.577 -6.813 1.00 25.79 535 LYS C N 1
ATOM 5618 C CA . LYS C 1 16 ? 102.488 18.958 -5.983 1.00 29.18 535 LYS C CA 1
ATOM 5619 C C . LYS C 1 16 ? 102.025 18.991 -4.539 1.00 29.06 535 LYS C C 1
ATOM 5620 O O . LYS C 1 16 ? 101.192 19.823 -4.167 1.00 27.53 535 LYS C O 1
ATOM 5639 N N . ILE C 1 17 ? 102.523 18.048 -3.751 1.00 24.38 536 ILE C N 1
ATOM 5640 C CA . ILE C 1 17 ? 102.179 17.953 -2.351 1.00 22.83 536 ILE C CA 1
ATOM 5641 C C . ILE C 1 17 ? 103.372 18.462 -1.542 1.00 29.88 536 ILE C C 1
ATOM 5642 O O . ILE C 1 17 ? 104.487 17.916 -1.639 1.00 25.43 536 ILE C O 1
ATOM 5658 N N . ILE C 1 18 ? 103.142 19.518 -0.758 1.00 27.16 537 ILE C N 1
ATOM 5659 C CA . ILE C 1 18 ? 104.166 20.060 0.125 1.00 27.94 537 ILE C CA 1
ATOM 5660 C C . ILE C 1 18 ? 103.767 19.797 1.567 1.00 32.45 537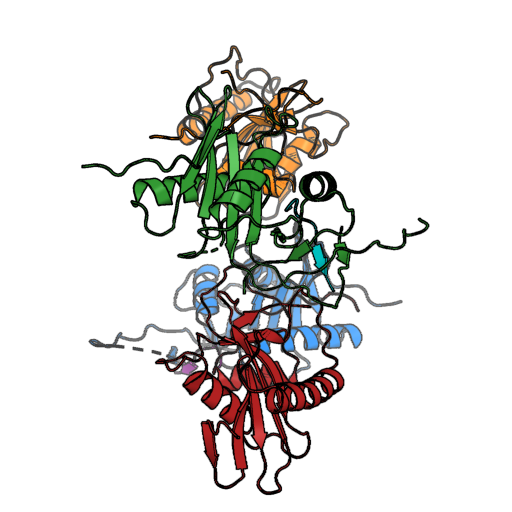 ILE C C 1
ATOM 5661 O O . ILE C 1 18 ? 102.624 19.426 1.880 1.00 26.75 537 ILE C O 1
ATOM 5677 N N . MET C 1 19 ? 104.734 19.982 2.467 1.00 32.40 538 MET C N 1
ATOM 5678 C CA . MET C 1 19 ? 104.444 19.774 3.863 1.00 29.72 538 MET C CA 1
ATOM 5679 C C . MET C 1 19 ? 105.057 20.881 4.718 1.00 37.08 538 MET C C 1
ATOM 5680 O O . MET C 1 19 ? 106.184 21.320 4.488 1.00 36.98 538 MET C O 1
ATOM 5694 N N . VAL C 1 20 ? 104.290 21.355 5.689 1.00 32.88 539 VAL C N 1
ATOM 5695 C CA . VAL C 1 20 ? 104.784 22.302 6.677 1.00 39.14 539 VAL C CA 1
ATOM 5696 C C . VAL C 1 20 ? 104.966 21.554 7.994 1.00 44.53 539 VAL C C 1
ATOM 5697 O O . VAL C 1 20 ? 104.086 20.788 8.422 1.00 37.33 539 VAL C O 1
ATOM 5710 N N . SER C 1 21 ? 106.141 21.712 8.588 1.00 51.28 540 SER C N 1
ATOM 5711 C CA . SER C 1 21 ? 106.529 21.088 9.843 1.00 49.18 540 SER C CA 1
ATOM 5712 C C . SER C 1 21 ? 106.522 22.131 10.963 1.00 50.10 540 SER C C 1
ATOM 5713 O O . SER C 1 21 ? 106.594 23.338 10.704 1.00 45.42 540 SER C O 1
ATOM 5721 N N . PRO C 1 22 ? 106.431 21.707 12.220 1.00 51.23 541 PRO C N 1
ATOM 5722 C CA . PRO C 1 22 ? 106.359 22.692 13.319 1.00 52.43 541 PRO C CA 1
ATOM 5723 C C . PRO C 1 22 ? 107.570 23.628 13.425 1.00 54.81 541 PRO C C 1
ATOM 5724 O O . PRO C 1 22 ? 107.426 24.776 13.870 1.00 46.70 541 PRO C O 1
ATOM 5735 N N . ASP C 1 23 ? 108.755 23.174 13.038 1.00 50.15 542 ASP C N 1
ATOM 5736 C CA . ASP C 1 23 ? 109.972 23.965 13.157 1.00 59.55 542 ASP C CA 1
ATOM 5737 C C . ASP C 1 23 ? 110.245 24.872 11.953 1.00 59.96 542 ASP C C 1
ATOM 5738 O O . ASP C 1 23 ? 111.359 25.389 11.827 1.00 62.81 542 ASP C O 1
ATOM 5747 N N . ASP C 1 24 ? 109.270 25.080 11.076 1.00 54.36 543 ASP C N 1
ATOM 5748 C CA . ASP C 1 24 ? 109.446 25.893 9.878 1.00 52.75 543 ASP C CA 1
ATOM 5749 C C . ASP C 1 24 ? 109.286 27.379 10.181 1.00 48.39 543 ASP C C 1
ATOM 5750 O O . ASP C 1 24 ? 108.653 27.764 11.159 1.00 47.30 543 ASP C O 1
ATOM 5759 N N . PRO C 1 25 ? 109.704 28.237 9.266 1.00 47.33 544 PRO C N 1
ATOM 5760 C CA . PRO C 1 25 ? 109.528 29.679 9.463 1.00 52.97 544 PRO C CA 1
ATOM 5761 C C . PRO C 1 25 ? 108.108 30.126 9.786 1.00 51.17 544 PRO C C 1
ATOM 5762 O O . PRO C 1 25 ? 107.118 29.492 9.414 1.00 45.07 544 PRO C O 1
ATOM 5773 N N . LYS C 1 26 ? 108.008 31.312 10.382 1.00 50.52 545 LYS C N 1
ATOM 5774 C CA . LYS C 1 26 ? 106.722 31.782 10.852 1.00 52.56 545 LYS C CA 1
ATOM 5775 C C . LYS C 1 26 ? 105.768 32.052 9.701 1.00 51.34 545 LYS C C 1
ATOM 5776 O O . LYS C 1 26 ? 104.558 31.845 9.844 1.00 50.20 545 LYS C O 1
ATOM 5795 N N . TYR C 1 27 ? 106.272 32.493 8.550 1.00 49.37 546 TYR C N 1
ATOM 5796 C CA . TYR C 1 27 ? 105.355 32.746 7.441 1.00 47.86 546 TYR C CA 1
ATOM 5797 C C . TYR C 1 27 ? 104.745 31.445 6.923 1.00 44.72 546 TYR C C 1
ATOM 5798 O O . TYR C 1 27 ? 103.612 31.442 6.429 1.00 47.08 546 TYR C O 1
ATOM 5816 N N . ALA C 1 28 ? 105.458 30.333 7.058 1.00 46.04 547 ALA C N 1
ATOM 5817 C CA . ALA C 1 28 ? 104.905 29.040 6.674 1.00 48.12 547 ALA C CA 1
ATOM 5818 C C . ALA C 1 28 ? 103.864 28.560 7.691 1.00 46.49 547 ALA C C 1
ATOM 5819 O O . ALA C 1 28 ? 102.762 28.144 7.318 1.00 41.33 547 ALA C O 1
ATOM 5826 N N . LEU C 1 29 ? 104.214 28.578 8.980 1.00 45.78 548 LEU C N 1
ATOM 5827 C CA . LEU C 1 29 ? 103.281 28.176 10.031 1.00 43.10 548 LEU C CA 1
ATOM 5828 C C . LEU C 1 29 ? 102.003 28.990 9.995 1.00 44.11 548 LEU C C 1
ATOM 5829 O O . LEU C 1 29 ? 100.940 28.479 10.345 1.00 44.23 548 LEU C O 1
ATOM 5845 N N . LYS C 1 30 ? 102.094 30.263 9.611 1.00 44.70 549 LYS C N 1
ATOM 5846 C CA . LYS C 1 30 ? 100.900 31.091 9.479 1.00 49.83 549 LYS C CA 1
ATOM 5847 C C . LYS C 1 30 ? 100.085 30.692 8.259 1.00 44.45 549 LYS C C 1
ATOM 5848 O O . LYS C 1 30 ? 98.849 30.790 8.275 1.00 41.77 549 LYS C O 1
ATOM 5867 N N . LYS C 1 31 ? 100.755 30.286 7.172 1.00 40.22 550 LYS C N 1
ATOM 5868 C CA . LYS C 1 31 ? 100.017 29.775 6.024 1.00 43.05 550 LYS C CA 1
ATOM 5869 C C . LYS C 1 31 ? 99.272 28.498 6.394 1.00 39.50 550 LYS C C 1
ATOM 5870 O O . LYS C 1 31 ? 98.099 28.348 6.048 1.00 35.93 550 LYS C O 1
ATOM 5889 N N . ALA C 1 32 ? 99.913 27.609 7.170 1.00 32.51 551 ALA C N 1
ATOM 5890 C CA . ALA C 1 32 ? 99.241 26.408 7.655 1.00 36.08 551 ALA C CA 1
ATOM 5891 C C . ALA C 1 32 ? 98.057 26.745 8.551 1.00 43.43 551 ALA C C 1
ATOM 5892 O O . ALA C 1 32 ? 97.003 26.098 8.472 1.00 36.86 551 ALA C O 1
ATOM 5899 N N . GLU C 1 33 ? 98.226 27.737 9.433 1.00 46.57 552 GLU C N 1
ATOM 5900 C CA . GLU C 1 33 ? 97.142 28.174 10.303 1.00 37.59 552 GLU C CA 1
ATOM 5901 C C . GLU C 1 33 ? 95.972 28.676 9.476 1.00 36.80 552 GLU C C 1
ATOM 5902 O O . GLU C 1 33 ? 94.819 28.346 9.757 1.00 39.44 552 GLU C O 1
ATOM 5914 N N . GLU C 1 34 ? 96.257 29.514 8.475 1.00 32.71 553 GLU C N 1
ATOM 5915 C CA . GLU C 1 34 ? 95.220 30.041 7.592 1.00 37.34 553 GLU C CA 1
ATOM 5916 C C . GLU C 1 34 ? 94.430 28.918 6.929 1.00 36.97 553 GLU C C 1
ATOM 5917 O O . GLU C 1 34 ? 93.193 28.979 6.825 1.00 38.62 553 GLU C O 1
ATOM 5929 N N . VAL C 1 35 ? 95.127 27.896 6.446 1.00 33.47 554 VAL C N 1
ATOM 5930 C CA . VAL C 1 35 ? 94.446 26.791 5.780 1.00 37.50 554 VAL C CA 1
ATOM 5931 C C . VAL C 1 35 ? 93.613 26.001 6.783 1.00 32.05 554 VAL C C 1
ATOM 5932 O O . VAL C 1 35 ? 92.503 25.569 6.473 1.00 27.73 554 VAL C O 1
ATOM 5945 N N . ARG C 1 36 ? 94.146 25.757 7.985 1.00 32.30 555 ARG C N 1
ATOM 5946 C CA . ARG C 1 36 ? 93.363 25.042 8.980 1.00 33.43 555 ARG C CA 1
ATOM 5947 C C . ARG C 1 36 ? 92.102 25.811 9.350 1.00 37.82 555 ARG C C 1
ATOM 5948 O O . ARG C 1 36 ? 91.054 25.216 9.612 1.00 35.67 555 ARG C O 1
ATOM 5969 N N . GLU C 1 37 ? 92.196 27.126 9.443 1.00 37.78 556 GLU C N 1
ATOM 5970 C CA . GLU C 1 37 ? 91.006 27.908 9.738 1.00 37.84 556 GLU C CA 1
ATOM 5971 C C . GLU C 1 37 ? 90.006 27.809 8.609 1.00 37.36 556 GLU C C 1
ATOM 5972 O O . GLU C 1 37 ? 88.792 27.741 8.835 1.00 29.23 556 GLU C O 1
ATOM 5984 N N . LEU C 1 38 ? 90.487 27.835 7.377 1.00 32.47 557 LEU C N 1
ATOM 5985 C CA . LEU C 1 38 ? 89.565 27.663 6.257 1.00 33.74 557 LEU C CA 1
ATOM 5986 C C . LEU C 1 38 ? 88.828 26.324 6.341 1.00 35.90 557 LEU C C 1
ATOM 5987 O O . LEU C 1 38 ? 87.616 26.250 6.087 1.00 30.53 557 LEU C O 1
ATOM 6003 N N . VAL C 1 39 ? 89.554 25.245 6.648 1.00 33.30 558 VAL C N 1
ATOM 6004 C CA . VAL C 1 39 ? 88.958 23.914 6.650 1.00 34.12 558 VAL C CA 1
ATOM 6005 C C . VAL C 1 39 ? 87.939 23.772 7.784 1.00 38.16 558 VAL C C 1
ATOM 6006 O O . VAL C 1 39 ? 86.825 23.267 7.580 1.00 32.83 558 VAL C O 1
ATOM 6019 N N . ASP C 1 40 ? 88.315 24.189 9.000 1.00 33.16 559 ASP C N 1
ATOM 6020 C CA . ASP C 1 40 ? 87.388 24.110 10.134 1.00 37.78 559 ASP C CA 1
ATOM 6021 C C . ASP C 1 40 ? 86.118 24.906 9.875 1.00 40.12 559 ASP C C 1
ATOM 6022 O O . ASP C 1 40 ? 85.028 24.473 10.242 1.00 43.27 559 ASP C O 1
ATOM 6031 N N . SER C 1 41 ? 86.240 26.070 9.245 1.00 38.43 560 SER C N 1
ATOM 6032 C CA . SER C 1 41 ? 85.064 26.847 8.886 1.00 36.41 560 SER C CA 1
ATOM 6033 C C . SER C 1 41 ? 84.156 26.084 7.930 1.00 36.86 560 SER C C 1
ATOM 6034 O O . SER C 1 41 ? 82.928 26.108 8.085 1.00 39.41 560 SER C O 1
ATOM 6042 N N . GLU C 1 42 ? 84.724 25.414 6.924 1.00 32.45 561 GLU C N 1
ATOM 6043 C CA . GLU C 1 42 ? 83.874 24.618 6.041 1.00 38.00 561 GLU C CA 1
ATOM 6044 C C . GLU C 1 42 ? 83.231 23.457 6.786 1.00 39.41 561 GLU C C 1
ATOM 6045 O O . GLU C 1 42 ? 82.101 23.054 6.465 1.00 28.97 561 GLU C O 1
ATOM 6057 N N . LEU C 1 43 ? 83.916 22.933 7.790 1.00 31.48 562 LEU C N 1
ATOM 6058 C CA . LEU C 1 43 ? 83.365 21.881 8.624 1.00 38.76 562 LEU C CA 1
ATOM 6059 C C . LEU C 1 43 ? 82.348 22.420 9.628 1.00 45.24 562 LEU C C 1
ATOM 6060 O O . LEU C 1 43 ? 81.656 21.635 10.278 1.00 45.06 562 LEU C O 1
ATOM 6076 N N . GLY C 1 44 ? 82.234 23.739 9.755 1.00 44.06 563 GLY C N 1
ATOM 6077 C CA . GLY C 1 44 ? 81.385 24.350 10.756 1.00 42.64 563 GLY C CA 1
ATOM 6078 C C . GLY C 1 44 ? 81.920 24.402 12.169 1.00 50.71 563 GLY C C 1
ATOM 6079 O O . GLY C 1 44 ? 81.126 24.380 13.108 1.00 54.41 563 GLY C O 1
ATOM 6083 N N . PHE C 1 45 ? 83.238 24.441 12.353 1.00 46.75 564 PHE C N 1
ATOM 6084 C CA . PHE C 1 45 ? 83.849 24.680 13.658 1.00 55.53 564 PHE C CA 1
ATOM 6085 C C . PHE C 1 45 ? 84.226 26.156 13.776 1.00 64.02 564 PHE C C 1
ATOM 6086 O O . PHE C 1 45 ? 84.669 26.767 12.796 1.00 59.65 564 PHE C O 1
ATOM 6103 N N . GLN C 1 46 ? 84.004 26.730 14.963 1.00 83.61 565 GLN C N 1
ATOM 6104 C CA . GLN C 1 46 ? 84.453 28.076 15.313 1.00 96.97 565 GLN C CA 1
ATOM 6105 C C . GLN C 1 46 ? 85.848 27.983 15.930 1.00 99.72 565 GLN C C 1
ATOM 6106 O O . GLN C 1 46 ? 86.188 26.993 16.585 1.00 105.84 565 GLN C O 1
ATOM 6120 N N . GLN C 1 47 ? 86.664 29.012 15.694 1.00 99.95 566 GLN C N 1
ATOM 6121 C CA . GLN C 1 47 ? 88.075 28.990 16.082 1.00 99.83 566 GLN C CA 1
ATOM 6122 C C . GLN C 1 47 ? 88.350 28.419 17.472 1.00 94.46 566 GLN C C 1
ATOM 6123 O O . GLN C 1 47 ? 88.073 29.057 18.492 1.00 93.37 566 GLN C O 1
ATOM 6137 N N . VAL C 1 48 ? 88.886 27.195 17.493 1.00 95.51 567 VAL C N 1
ATOM 6138 C CA . VAL C 1 48 ? 89.566 26.581 18.643 1.00 101.62 567 VAL C CA 1
ATOM 6139 C C . VAL C 1 48 ? 89.755 25.087 18.336 1.00 95.94 567 VAL C C 1
ATOM 6140 O O . VAL C 1 48 ? 90.830 24.649 17.902 1.00 87.79 567 VAL C O 1
ATOM 6153 N N . PRO C 1 53 ? 100.356 21.578 18.957 1.00 94.07 572 PRO C N 1
ATOM 6154 C CA . PRO C 1 53 ? 101.204 22.615 18.361 1.00 91.58 572 PRO C CA 1
ATOM 6155 C C . PRO C 1 53 ? 102.416 21.999 17.648 1.00 81.74 572 PRO C C 1
ATOM 6156 O O . PRO C 1 53 ? 102.320 21.694 16.461 1.00 69.19 572 PRO C O 1
ATOM 6167 N N . SER C 1 54 ? 103.490 21.718 18.391 1.00 93.86 573 SER C N 1
ATOM 6168 C CA . SER C 1 54 ? 104.765 21.268 17.837 1.00 97.32 573 SER C CA 1
ATOM 6169 C C . SER C 1 54 ? 104.730 19.821 17.363 1.00 88.04 573 SER C C 1
ATOM 6170 O O . SER C 1 54 ? 105.794 19.191 17.278 1.00 87.86 573 SER C O 1
ATOM 6178 N N . GLN C 1 55 ? 103.545 19.247 17.136 1.00 78.11 574 GLN C N 1
ATOM 6179 C CA . GLN C 1 55 ? 103.456 17.856 16.708 1.00 72.46 574 GLN C CA 1
ATOM 6180 C C . GLN C 1 55 ? 102.708 17.634 15.393 1.00 61.89 574 GLN C C 1
ATOM 6181 O O . GLN C 1 55 ? 102.938 16.599 14.755 1.00 53.17 574 GLN C O 1
ATOM 6195 N N . THR C 1 56 ? 101.868 18.564 14.936 1.00 58.36 575 THR C N 1
ATOM 6196 C CA . THR C 1 56 ? 101.151 18.318 13.697 1.00 53.44 575 THR C CA 1
ATOM 6197 C C . THR C 1 56 ? 101.987 18.730 12.496 1.00 46.80 575 THR C C 1
ATOM 6198 O O . THR C 1 56 ? 102.829 19.630 12.562 1.00 44.35 575 THR C O 1
ATOM 6209 N N . ARG C 1 57 ? 101.784 17.999 11.414 1.00 39.35 576 ARG C N 1
ATOM 6210 C CA . ARG C 1 57 ? 102.310 18.337 10.107 1.00 38.63 576 ARG C CA 1
ATOM 6211 C C . ARG C 1 57 ? 101.148 18.668 9.181 1.00 30.63 576 ARG C C 1
ATOM 6212 O O . ARG C 1 57 ? 100.139 17.956 9.171 1.00 32.31 576 ARG C O 1
ATOM 6233 N N . THR C 1 58 ? 101.267 19.757 8.435 1.00 25.00 577 THR C N 1
ATOM 6234 C CA . THR C 1 58 ? 100.238 20.143 7.488 1.00 35.01 577 THR C CA 1
ATOM 6235 C C . THR C 1 58 ? 100.730 19.869 6.072 1.00 32.96 577 THR C C 1
ATOM 6236 O O . THR C 1 58 ? 101.642 20.547 5.557 1.00 30.48 577 THR C O 1
ATOM 6247 N N . TYR C 1 59 ? 100.081 18.905 5.446 1.00 25.12 578 TYR C N 1
ATOM 6248 C CA . TYR C 1 59 ? 100.278 18.618 4.046 1.00 24.55 578 TYR C CA 1
ATOM 6249 C C . TYR C 1 59 ? 99.305 19.401 3.187 1.00 29.47 578 TYR C C 1
ATOM 6250 O O . TYR C 1 59 ? 98.119 19.477 3.471 1.00 25.41 578 TYR C O 1
ATOM 6268 N N . MET C 1 60 ? 99.812 19.947 2.104 1.00 21.79 579 MET C N 1
ATOM 6269 C CA . MET C 1 60 ? 99.010 20.741 1.191 1.00 25.32 579 MET C CA 1
ATOM 6270 C C . MET C 1 60 ? 99.211 20.270 -0.242 1.00 31.28 579 MET C C 1
ATOM 6271 O O . MET C 1 60 ? 100.342 20.080 -0.666 1.00 24.06 579 MET C O 1
ATOM 6285 N N . PHE C 1 61 ? 98.117 20.056 -0.978 1.00 27.20 580 PHE C N 1
ATOM 6286 C CA . PHE C 1 61 ? 98.170 19.829 -2.422 1.00 26.14 580 PHE C CA 1
ATOM 6287 C C . PHE C 1 61 ? 98.061 21.183 -3.124 1.00 24.76 580 PHE C C 1
ATOM 6288 O O . PHE C 1 61 ? 97.044 21.881 -3.020 1.00 26.71 580 PHE C O 1
ATOM 6305 N N . VAL C 1 62 ? 99.101 21.556 -3.836 1.00 21.90 581 VAL C N 1
ATOM 6306 C CA . VAL C 1 62 ? 99.207 22.862 -4.469 1.00 26.84 581 VAL C CA 1
ATOM 6307 C C . VAL C 1 62 ? 99.007 22.685 -5.960 1.00 27.78 581 VAL C C 1
ATOM 6308 O O . VAL C 1 62 ? 99.765 21.961 -6.610 1.00 27.31 581 VAL C O 1
ATOM 6321 N N . SER C 1 63 ? 98.030 23.385 -6.507 1.00 22.64 582 SER C N 1
ATOM 6322 C CA . SER C 1 63 ? 97.708 23.280 -7.920 1.00 28.38 582 SER C CA 1
ATOM 6323 C C . SER C 1 63 ? 98.793 23.986 -8.738 1.00 28.89 582 SER C C 1
ATOM 6324 O O . SER C 1 63 ? 99.600 24.747 -8.214 1.00 30.82 582 SER C O 1
ATOM 6332 N N . ASN C 1 64 ? 98.770 23.787 -10.051 1.00 31.92 583 ASN C N 1
ATOM 6333 C CA . ASN C 1 64 ? 99.783 24.426 -10.895 1.00 43.28 583 ASN C CA 1
ATOM 6334 C C . ASN C 1 64 ? 99.611 25.944 -10.952 1.00 38.81 583 ASN C C 1
ATOM 6335 O O . ASN C 1 64 ? 100.572 26.652 -11.265 1.00 44.53 583 ASN C O 1
ATOM 6346 N N . GLU C 1 65 ? 98.426 26.453 -10.638 1.00 38.23 584 GLU C N 1
ATOM 6347 C CA . GLU C 1 65 ? 98.203 27.882 -10.481 1.00 39.12 584 GLU C CA 1
ATOM 6348 C C . GLU C 1 65 ? 98.578 28.350 -9.093 1.00 39.64 584 GLU C C 1
ATOM 6349 O O . GLU C 1 65 ? 98.224 29.469 -8.701 1.00 40.65 584 GLU C O 1
ATOM 6361 N N . LYS C 1 66 ? 99.247 27.485 -8.336 1.00 29.85 585 LYS C N 1
ATOM 6362 C CA . LYS C 1 66 ? 99.828 27.823 -7.054 1.00 37.41 585 LYS C CA 1
ATOM 6363 C C . LYS C 1 66 ? 98.761 28.151 -6.009 1.00 36.76 585 LYS C C 1
ATOM 6364 O O . LYS C 1 66 ? 98.980 28.972 -5.118 1.00 34.31 585 LYS C O 1
ATOM 6383 N N . LYS C 1 67 ? 97.622 27.471 -6.095 1.00 33.33 586 LYS C N 1
ATOM 6384 C CA . LYS C 1 67 ? 96.561 27.541 -5.092 1.00 35.44 586 LYS C CA 1
ATOM 6385 C C . LYS C 1 67 ? 96.540 26.254 -4.265 1.00 32.87 586 LYS C C 1
ATOM 6386 O O . LYS C 1 67 ? 96.753 25.161 -4.795 1.00 30.00 586 LYS C O 1
ATOM 6405 N N . ILE C 1 68 ? 96.275 26.380 -2.967 1.00 27.22 587 ILE C N 1
ATOM 6406 C CA . ILE C 1 68 ? 96.151 25.233 -2.053 1.00 34.31 587 ILE C CA 1
ATOM 6407 C C . ILE C 1 68 ? 94.737 24.666 -2.213 1.00 33.49 587 ILE C C 1
ATOM 6408 O O . ILE C 1 68 ? 93.770 25.259 -1.738 1.00 31.72 587 ILE C O 1
ATOM 6424 N N . VAL C 1 69 ? 94.605 23.528 -2.904 1.00 26.08 588 VAL C N 1
ATOM 6425 C CA . VAL C 1 69 ? 93.301 22.934 -3.211 1.00 30.93 588 VAL C CA 1
ATOM 6426 C C . VAL C 1 69 ? 93.046 21.656 -2.429 1.00 26.67 588 VAL C C 1
ATOM 6427 O O . VAL C 1 69 ? 91.994 21.038 -2.585 1.00 23.34 588 VAL C O 1
ATOM 6440 N N . GLY C 1 70 ? 93.973 21.256 -1.591 1.00 21.95 589 GLY C N 1
ATOM 6441 C CA . GLY C 1 70 ? 93.814 20.091 -0.747 1.00 23.01 589 GLY C CA 1
ATOM 6442 C C . GLY C 1 70 ? 94.674 20.271 0.480 1.00 24.51 589 GLY C C 1
ATOM 6443 O O . GLY C 1 70 ? 95.751 20.867 0.427 1.00 25.01 589 GLY C O 1
ATOM 6447 N N . CYS C 1 71 ? 94.205 19.742 1.587 1.00 25.57 590 CYS C N 1
ATOM 6448 C CA . CYS C 1 71 ? 94.935 19.888 2.828 1.00 20.92 590 CYS C CA 1
ATOM 6449 C C . CYS C 1 71 ? 94.705 18.652 3.661 1.00 24.30 590 CYS C C 1
ATOM 6450 O O . CYS C 1 71 ? 93.600 18.112 3.663 1.00 27.36 590 CYS C O 1
ATOM 6458 N N . LEU C 1 72 ? 95.747 18.205 4.358 1.00 20.58 591 LEU C N 1
ATOM 6459 C CA . LEU C 1 72 ? 95.638 17.094 5.289 1.00 24.56 591 LEU C CA 1
ATOM 6460 C C . LEU C 1 72 ? 96.449 17.441 6.525 1.00 24.39 591 LEU C C 1
ATOM 6461 O O . LEU C 1 72 ? 97.659 17.641 6.431 1.00 26.16 591 LEU C O 1
ATOM 6477 N N . ILE C 1 73 ? 95.806 17.498 7.679 1.00 27.77 592 ILE C N 1
ATOM 6478 C CA . ILE C 1 73 ? 96.513 17.765 8.919 1.00 23.16 592 ILE C CA 1
ATOM 6479 C C . ILE C 1 73 ? 96.704 16.451 9.643 1.00 23.78 592 ILE C C 1
ATOM 6480 O O . ILE C 1 73 ? 95.742 15.728 9.934 1.00 28.28 592 ILE C O 1
ATOM 6496 N N . ALA C 1 74 ? 97.957 16.130 9.919 1.00 26.21 593 ALA C N 1
ATOM 6497 C CA . ALA C 1 74 ? 98.322 14.872 10.540 1.00 23.71 593 ALA C CA 1
ATOM 6498 C C . ALA C 1 74 ? 99.049 15.107 11.866 1.00 28.22 593 ALA C C 1
ATOM 6499 O O . ALA C 1 74 ? 99.747 16.114 12.042 1.00 32.92 593 ALA C O 1
ATOM 6506 N N . GLU C 1 75 ? 98.900 14.151 12.776 1.00 26.76 594 GLU C N 1
ATOM 6507 C CA . GLU C 1 75 ? 99.440 14.241 14.130 1.00 37.77 594 GLU C CA 1
ATOM 6508 C C . GLU C 1 75 ? 99.741 12.843 14.644 1.00 32.43 594 GLU C C 1
ATOM 6509 O O . GLU C 1 75 ? 99.031 11.890 14.293 1.00 31.14 594 GLU C O 1
ATOM 6521 N N . PRO C 1 76 ? 100.740 12.688 15.502 1.00 27.73 595 PRO C N 1
ATOM 6522 C CA . PRO C 1 76 ? 101.021 11.353 16.046 1.00 35.02 595 PRO C CA 1
ATOM 6523 C C . PRO C 1 76 ? 99.936 10.916 17.008 1.00 29.89 595 PRO C C 1
ATOM 6524 O O . PRO C 1 76 ? 99.314 11.735 17.686 1.00 31.10 595 PRO C O 1
ATOM 6535 N N . ILE C 1 77 ? 99.671 9.609 17.008 1.00 33.89 596 ILE C N 1
ATOM 6536 C CA . ILE C 1 77 ? 98.722 8.975 17.920 1.00 34.94 596 ILE C CA 1
ATOM 6537 C C . ILE C 1 77 ? 99.319 7.629 18.328 1.00 37.58 596 ILE C C 1
ATOM 6538 O O . ILE C 1 77 ? 100.266 7.135 17.721 1.00 37.74 596 ILE C O 1
ATOM 6554 N N . ARG C 1 78 ? 98.737 7.000 19.334 1.00 39.63 597 ARG C N 1
ATOM 6555 C CA . ARG C 1 78 ? 99.229 5.686 19.706 1.00 46.76 597 ARG C CA 1
ATOM 6556 C C . ARG C 1 78 ? 98.223 4.584 19.482 1.00 39.76 597 ARG C C 1
ATOM 6557 O O . ARG C 1 78 ? 98.628 3.426 19.322 1.00 43.66 597 ARG C O 1
ATOM 6578 N N . GLU C 1 79 ? 96.936 4.912 19.472 1.00 40.79 598 GLU C N 1
ATOM 6579 C CA . GLU C 1 79 ? 95.885 3.925 19.316 1.00 35.36 598 GLU C CA 1
ATOM 6580 C C . GLU C 1 79 ? 94.704 4.580 18.616 1.00 39.82 598 GLU C C 1
ATOM 6581 O O . GLU C 1 79 ? 94.600 5.809 18.544 1.00 34.14 598 GLU C O 1
ATOM 6593 N N . ALA C 1 80 ? 93.805 3.734 18.123 1.00 31.83 599 ALA C N 1
ATOM 6594 C CA . ALA C 1 80 ? 92.579 4.159 17.473 1.00 34.16 599 ALA C CA 1
ATOM 6595 C C . ALA C 1 80 ? 91.592 2.995 17.575 1.00 32.74 599 ALA C C 1
ATOM 6596 O O . ALA C 1 80 ? 91.950 1.915 18.030 1.00 36.64 599 ALA C O 1
ATOM 6603 N N . TYR C 1 81 ? 90.361 3.198 17.095 1.00 31.94 600 TYR C N 1
ATOM 6604 C CA . TYR C 1 81 ? 89.258 2.282 17.339 1.00 36.24 600 TYR C CA 1
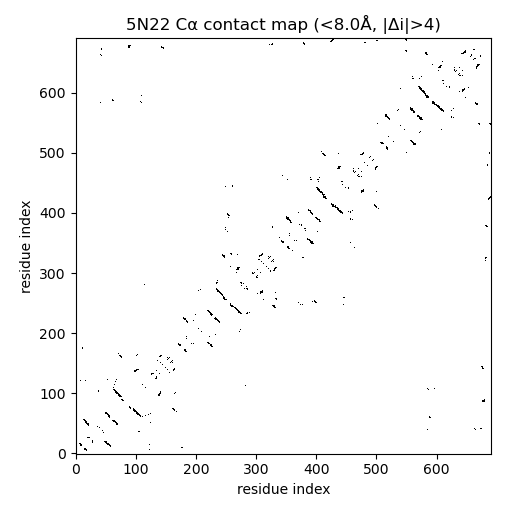ATOM 6605 C C . TYR C 1 81 ? 88.529 2.027 16.037 1.00 36.84 600 TYR C C 1
ATOM 6606 O O . TYR C 1 81 ? 88.234 2.963 15.275 1.00 33.46 600 TYR C O 1
ATOM 6624 N N . ARG C 1 82 ? 88.216 0.755 15.813 1.00 38.15 601 ARG C N 1
ATOM 6625 C CA . ARG C 1 82 ? 87.459 0.323 14.639 1.00 42.88 601 ARG C CA 1
ATOM 6626 C C . ARG C 1 82 ? 86.043 0.852 14.691 1.00 43.65 601 ARG C C 1
ATOM 6627 O O . ARG C 1 82 ? 85.346 0.673 15.683 1.00 50.55 601 ARG C O 1
ATOM 6648 N N . VAL C 1 83 ? 85.593 1.446 13.616 1.00 45.14 602 VAL C N 1
ATOM 6649 C CA . VAL C 1 83 ? 84.195 1.849 13.530 1.00 47.61 602 VAL C CA 1
ATOM 6650 C C . VAL C 1 83 ? 83.357 0.608 13.228 1.00 49.53 602 VAL C C 1
ATOM 6651 O O . VAL C 1 83 ? 83.723 -0.226 12.382 1.00 48.00 602 VAL C O 1
ATOM 6664 N N . LEU C 1 84 ? 82.222 0.481 13.919 1.00 48.55 603 LEU C N 1
ATOM 6665 C CA . LEU C 1 84 ? 81.374 -0.705 13.849 1.00 49.00 603 LEU C CA 1
ATOM 6666 C C . LEU C 1 84 ? 80.001 -0.369 13.296 1.00 41.99 603 LEU C C 1
ATOM 6667 O O . LEU C 1 84 ? 79.589 0.791 13.234 1.00 46.67 603 LEU C O 1
ATOM 6683 N N . ALA C 1 85 ? 79.323 -1.404 12.829 1.00 39.42 604 ALA C N 1
ATOM 6684 C CA . ALA C 1 85 ? 78.002 -1.229 12.244 1.00 50.07 604 ALA C CA 1
ATOM 6685 C C . ALA C 1 85 ? 76.934 -1.006 13.316 1.00 49.83 604 ALA C C 1
ATOM 6686 O O . ALA C 1 85 ? 77.015 -1.532 14.434 1.00 46.27 604 ALA C O 1
ATOM 6693 N N . GLU C 1 86 ? 75.980 -0.162 12.996 1.00 47.18 605 GLU C N 1
ATOM 6694 C CA . GLU C 1 86 ? 74.899 0.059 13.917 1.00 55.82 605 GLU C CA 1
ATOM 6695 C C . GLU C 1 86 ? 73.630 -0.619 13.421 1.00 52.81 605 GLU C C 1
ATOM 6696 O O . GLU C 1 86 ? 73.235 -0.400 12.265 1.00 45.48 605 GLU C O 1
ATOM 6708 N N . PRO C 1 87 ? 72.957 -1.420 14.243 1.00 48.35 606 PRO C N 1
ATOM 6709 C CA . PRO C 1 87 ? 71.665 -1.993 13.830 1.00 43.81 606 PRO C CA 1
ATOM 6710 C C . PRO C 1 87 ? 70.714 -0.890 13.402 1.00 43.72 606 PRO C C 1
ATOM 6711 O O . PRO C 1 87 ? 70.496 0.064 14.151 1.00 46.35 606 PRO C O 1
ATOM 6722 N N . PRO C 1 88 ? 70.164 -0.945 12.191 1.00 44.59 607 PRO C N 1
ATOM 6723 C CA . PRO C 1 88 ? 69.227 0.103 11.778 1.00 46.10 607 PRO C CA 1
ATOM 6724 C C . PRO C 1 88 ? 68.017 0.142 12.699 1.00 46.19 607 PRO C C 1
ATOM 6725 O O . PRO C 1 88 ? 67.588 -0.879 13.236 1.00 37.82 607 PRO C O 1
ATOM 6736 N N . SER C 1 89 ? 67.460 1.334 12.871 1.00 52.02 608 SER C N 1
ATOM 6737 C CA . SER C 1 89 ? 66.178 1.462 13.544 1.00 52.63 608 SER C CA 1
ATOM 6738 C C . SER C 1 89 ? 65.081 1.130 12.555 1.00 45.54 608 SER C C 1
ATOM 6739 O O . SER C 1 89 ? 65.151 1.501 11.385 1.00 44.50 608 SER C O 1
ATOM 6747 N N . LEU C 1 90 ? 64.057 0.433 13.027 1.00 49.70 609 LEU C N 1
ATOM 6748 C CA . LEU C 1 90 ? 62.998 -0.005 12.123 1.00 52.00 609 LEU C CA 1
ATOM 6749 C C . LEU C 1 90 ? 62.259 1.175 11.490 1.00 62.19 609 LEU C C 1
ATOM 6750 O O . LEU C 1 90 ? 61.828 1.087 10.335 1.00 56.28 609 LEU C O 1
ATOM 6766 N N . HIS C 1 91 ? 62.040 2.259 12.239 1.00 71.19 610 HIS C N 1
ATOM 6767 C CA . HIS C 1 91 ? 61.328 3.422 11.678 1.00 61.87 610 HIS C CA 1
ATOM 6768 C C . HIS C 1 91 ? 62.256 4.629 11.625 1.00 63.59 610 HIS C C 1
ATOM 6769 O O . HIS C 1 91 ? 63.293 4.608 10.954 1.00 64.54 610 HIS C O 1
ATOM 6783 N N . ARG C 1 102 ? 73.936 12.296 13.788 1.00 54.20 621 ARG C N 1
ATOM 6784 C CA . ARG C 1 102 ? 74.310 10.910 13.548 1.00 59.09 621 ARG C CA 1
ATOM 6785 C C . ARG C 1 102 ? 75.507 10.549 14.455 1.00 55.99 621 ARG C C 1
ATOM 6786 O O . ARG C 1 102 ? 76.526 11.243 14.484 1.00 52.07 621 ARG C O 1
ATOM 6806 N N . ALA C 1 103 ? 75.363 9.474 15.219 1.00 55.99 622 ALA C N 1
ATOM 6807 C CA . ALA C 1 103 ? 76.376 9.041 16.163 1.00 56.90 622 ALA C CA 1
ATOM 6808 C C . ALA C 1 103 ? 76.726 7.587 15.878 1.00 54.51 622 ALA C C 1
ATOM 6809 O O . ALA C 1 103 ? 75.845 6.756 15.659 1.00 57.42 622 ALA C O 1
ATOM 6816 N N . TRP C 1 104 ? 78.016 7.294 15.850 1.00 50.81 623 TRP C N 1
ATOM 6817 C CA . TRP C 1 104 ? 78.520 5.969 15.530 1.00 48.71 623 TRP C CA 1
ATOM 6818 C C . TRP C 1 104 ? 79.163 5.366 16.768 1.00 53.16 623 TRP C C 1
ATOM 6819 O O . TRP C 1 104 ? 79.626 6.074 17.678 1.00 48.07 623 TRP C O 1
ATOM 6840 N N . ARG C 1 105 ? 79.200 4.041 16.787 1.00 51.52 624 ARG C N 1
ATOM 6841 C CA . ARG C 1 105 ? 79.756 3.318 17.912 1.00 53.39 624 ARG C CA 1
ATOM 6842 C C . ARG C 1 105 ? 80.942 2.543 17.372 1.00 55.01 624 ARG C C 1
ATOM 6843 O O . ARG C 1 105 ? 80.874 1.975 16.276 1.00 50.71 624 ARG C O 1
ATOM 6864 N N . CYS C 1 106 ? 82.039 2.584 18.118 1.00 51.06 625 CYS C N 1
ATOM 6865 C CA . CYS C 1 106 ? 83.295 1.959 17.746 1.00 47.18 625 CYS C CA 1
ATOM 6866 C C . CYS C 1 106 ? 83.610 0.772 18.640 1.00 51.74 625 CYS C C 1
ATOM 6867 O O . CYS C 1 106 ? 83.040 0.595 19.715 1.00 52.68 625 CYS C O 1
ATOM 6875 N N . SER C 1 107 ? 84.577 -0.011 18.190 1.00 51.67 626 SER C N 1
ATOM 6876 C CA . SER C 1 107 ? 85.116 -1.070 19.019 1.00 59.85 626 SER C CA 1
ATOM 6877 C C . SER C 1 107 ? 85.680 -0.536 20.320 1.00 55.23 626 SER C C 1
ATOM 6878 O O . SER C 1 107 ? 86.288 0.537 20.381 1.00 45.73 626 SER C O 1
ATOM 6886 N N . THR C 1 108 ? 85.483 -1.322 21.370 1.00 61.86 627 THR C N 1
ATOM 6887 C CA . THR C 1 108 ? 86.026 -0.995 22.673 1.00 66.62 627 THR C CA 1
ATOM 6888 C C . THR C 1 108 ? 87.478 -1.438 22.796 1.00 61.90 627 THR C C 1
ATOM 6889 O O . THR C 1 108 ? 88.200 -0.925 23.650 1.00 57.93 627 THR C O 1
ATOM 6900 N N . GLU C 1 109 ? 87.931 -2.330 21.912 1.00 68.05 628 GLU C N 1
ATOM 6901 C CA . GLU C 1 109 ? 89.303 -2.818 21.916 1.00 65.99 628 GLU C CA 1
ATOM 6902 C C . GLU C 1 109 ? 90.163 -1.860 21.095 1.00 60.95 628 GLU C C 1
ATOM 6903 O O . GLU C 1 109 ? 90.046 -1.851 19.857 1.00 65.44 628 GLU C O 1
ATOM 6915 N N . PRO C 1 110 ? 91.046 -1.077 21.701 1.00 50.51 629 PRO C N 1
ATOM 6916 C CA . PRO C 1 110 ? 91.883 -0.175 20.903 1.00 51.95 629 PRO C CA 1
ATOM 6917 C C . PRO C 1 110 ? 92.905 -0.945 20.080 1.00 49.99 629 PRO C C 1
ATOM 6918 O O . PRO C 1 110 ? 93.394 -1.996 20.491 1.00 52.07 629 PRO C O 1
ATOM 6929 N N . GLU C 1 111 ? 93.277 -0.378 18.933 1.00 45.84 630 GLU C N 1
ATOM 6930 C CA . GLU C 1 111 ? 94.358 -0.966 18.164 1.00 43.87 630 GLU C CA 1
ATOM 6931 C C . GLU C 1 111 ? 95.496 0.035 18.007 1.00 42.27 630 GLU C C 1
ATOM 6932 O O . GLU C 1 111 ? 95.272 1.246 17.954 1.00 40.55 630 GLU C O 1
ATOM 6944 N N . PRO C 1 112 ? 96.736 -0.440 17.958 1.00 46.41 631 PRO C N 1
ATOM 6945 C CA . PRO C 1 112 ? 97.864 0.487 17.864 1.00 47.32 631 PRO C CA 1
ATOM 6946 C C . PRO C 1 112 ? 97.843 1.182 16.521 1.00 40.22 631 PRO C C 1
ATOM 6947 O O . PRO C 1 112 ? 97.484 0.593 15.500 1.00 40.44 631 PRO C O 1
ATOM 6958 N N . ALA C 1 113 ? 98.196 2.461 16.543 1.00 39.52 632 ALA C N 1
ATOM 6959 C CA . ALA C 1 113 ? 98.231 3.261 15.338 1.00 37.25 632 ALA C CA 1
ATOM 6960 C C . ALA C 1 113 ? 99.263 4.337 15.552 1.00 43.01 632 ALA C C 1
ATOM 6961 O O . ALA C 1 113 ? 99.613 4.672 16.682 1.00 40.58 632 ALA C O 1
ATOM 6968 N N . ILE C 1 114 ? 99.725 4.898 14.440 1.00 34.46 633 ILE C N 1
ATOM 6969 C CA . ILE C 1 114 ? 100.857 5.798 14.443 1.00 37.47 633 ILE C CA 1
ATOM 6970 C C . ILE C 1 114 ? 100.455 7.214 14.052 1.00 32.57 633 ILE C C 1
ATOM 6971 O O . ILE C 1 114 ? 100.919 8.181 14.661 1.00 28.44 633 ILE C O 1
ATOM 6987 N N . CYS C 1 115 ? 99.603 7.352 13.025 1.00 31.38 634 CYS C N 1
ATOM 6988 C CA . CYS C 1 115 ? 99.332 8.628 12.379 1.00 33.30 634 CYS C CA 1
ATOM 6989 C C . CYS C 1 115 ? 97.835 8.921 12.416 1.00 31.22 634 CYS C C 1
ATOM 6990 O O . CYS C 1 115 ? 97.042 8.137 11.891 1.00 28.49 634 CYS C O 1
ATOM 6998 N N . GLY C 1 116 ? 97.468 10.069 12.981 1.00 29.25 635 GLY C N 1
ATOM 6999 C CA . GLY C 1 116 ? 96.090 10.500 13.052 1.00 31.26 635 GLY C CA 1
ATOM 7000 C C . GLY C 1 116 ? 95.834 11.563 12.008 1.00 28.71 635 GLY C C 1
ATOM 7001 O O . GLY C 1 116 ? 96.494 12.611 11.988 1.00 27.69 635 GLY C O 1
ATOM 7005 N N . ILE C 1 117 ? 94.881 11.282 11.131 1.00 24.37 636 ILE C N 1
ATOM 7006 C CA . ILE C 1 117 ? 94.466 12.249 10.131 1.00 28.39 636 ILE C CA 1
ATOM 7007 C C . ILE C 1 117 ? 93.415 13.125 10.805 1.00 30.80 636 ILE C C 1
ATOM 7008 O O . ILE C 1 117 ? 92.270 12.747 10.973 1.00 26.44 636 ILE C O 1
ATOM 7024 N N . SER C 1 118 ? 93.837 14.299 11.230 1.00 27.70 637 SER C N 1
ATOM 7025 C CA . SER C 1 118 ? 92.980 15.156 12.033 1.00 31.48 637 SER C CA 1
ATOM 7026 C C . SER C 1 118 ? 91.980 15.911 11.180 1.00 31.69 637 SER C C 1
ATOM 7027 O O . SER C 1 118 ? 90.847 16.147 11.610 1.00 29.04 637 SER C O 1
ATOM 7035 N N . ARG C 1 119 ? 92.418 16.372 10.013 1.00 27.26 638 ARG C N 1
ATOM 7036 C CA . ARG C 1 119 ? 91.568 17.068 9.064 1.00 26.00 638 ARG C CA 1
ATOM 7037 C C . ARG C 1 119 ? 91.997 16.629 7.675 1.00 23.17 638 ARG C C 1
ATOM 7038 O O . ARG C 1 119 ? 93.168 16.347 7.446 1.00 21.57 638 ARG C O 1
ATOM 7059 N N . ILE C 1 120 ? 91.050 16.539 6.755 1.00 24.53 639 ILE C N 1
ATOM 7060 C CA . ILE C 1 120 ? 91.413 16.316 5.359 1.00 23.87 639 ILE C CA 1
ATOM 7061 C C . ILE C 1 120 ? 90.376 17.033 4.544 1.00 23.04 639 ILE C C 1
ATOM 7062 O O . ILE C 1 120 ? 89.193 16.974 4.863 1.00 19.94 639 ILE C O 1
ATOM 7078 N N . TRP C 1 121 ? 90.827 17.796 3.554 1.00 18.22 640 TRP C N 1
ATOM 7079 C CA . TRP C 1 121 ? 89.939 18.662 2.805 1.00 25.04 640 TRP C CA 1
ATOM 7080 C C . TRP C 1 121 ? 90.449 18.790 1.389 1.00 22.72 640 TRP C C 1
ATOM 7081 O O . TRP C 1 121 ? 91.669 18.955 1.157 1.00 18.50 640 TRP C O 1
ATOM 7102 N N . VAL C 1 122 ? 89.500 18.807 0.467 1.00 24.31 641 VAL C N 1
ATOM 7103 C CA . VAL C 1 122 ? 89.760 19.111 -0.932 1.00 19.07 641 VAL C CA 1
ATOM 7104 C C . VAL C 1 122 ? 88.746 20.139 -1.434 1.00 26.86 641 VAL C C 1
ATOM 7105 O O . VAL C 1 122 ? 87.539 20.020 -1.186 1.00 25.65 641 VAL C O 1
ATOM 7118 N N . PHE C 1 123 ? 89.240 21.144 -2.141 1.00 26.32 642 PHE C N 1
ATOM 7119 C CA . PHE C 1 123 ? 88.386 22.154 -2.759 1.00 28.88 642 PHE C CA 1
ATOM 7120 C C . PHE C 1 123 ? 87.215 21.514 -3.508 1.00 29.18 642 PHE C C 1
ATOM 7121 O O . PHE C 1 123 ? 87.407 20.635 -4.354 1.00 27.98 642 PHE C O 1
ATOM 7138 N N . ALA C 1 124 ? 85.989 21.990 -3.220 1.00 32.19 643 ALA C N 1
ATOM 7139 C CA . ALA C 1 124 ? 84.784 21.318 -3.719 1.00 33.71 643 ALA C CA 1
ATOM 7140 C C . ALA C 1 124 ? 84.804 21.126 -5.242 1.00 31.54 643 ALA C C 1
ATOM 7141 O O . ALA C 1 124 ? 84.474 20.046 -5.755 1.00 30.93 643 ALA C O 1
ATOM 7148 N N . LEU C 1 125 ? 85.202 22.137 -5.994 1.00 27.55 644 LEU C N 1
ATOM 7149 C CA . LEU C 1 125 ? 85.183 21.909 -7.437 1.00 33.97 644 LEU C CA 1
ATOM 7150 C C . LEU C 1 125 ? 86.273 20.967 -7.926 1.00 34.14 644 LEU C C 1
ATOM 7151 O O . LEU C 1 125 ? 86.259 20.630 -9.115 1.00 35.07 644 LEU C O 1
ATOM 7167 N N . MET C 1 126 ? 87.165 20.469 -7.062 1.00 32.42 645 MET C N 1
ATOM 7168 C CA . MET C 1 126 ? 88.232 19.570 -7.495 1.00 26.25 645 MET C CA 1
ATOM 7169 C C . MET C 1 126 ? 88.167 18.196 -6.859 1.00 28.38 645 MET C C 1
ATOM 7170 O O . MET C 1 126 ? 89.162 17.469 -6.877 1.00 25.82 645 MET C O 1
ATOM 7184 N N . ARG C 1 127 ? 87.017 17.834 -6.294 1.00 26.31 646 ARG C N 1
ATOM 7185 C CA . ARG C 1 127 ? 86.859 16.543 -5.661 1.00 25.86 646 ARG C CA 1
ATOM 7186 C C . ARG C 1 127 ? 86.700 15.453 -6.699 1.00 29.06 646 ARG C C 1
ATOM 7187 O O . ARG C 1 127 ? 86.405 15.704 -7.873 1.00 31.20 646 ARG C O 1
ATOM 7208 N N . ARG C 1 128 ? 86.919 14.228 -6.245 1.00 24.74 647 ARG C N 1
ATOM 7209 C CA . ARG C 1 128 ? 86.854 13.028 -7.091 1.00 33.43 647 ARG C CA 1
ATOM 7210 C C . ARG C 1 128 ? 87.900 13.056 -8.208 1.00 30.53 647 ARG C C 1
ATOM 7211 O O . ARG C 1 128 ? 87.703 12.475 -9.296 1.00 33.55 647 ARG C O 1
ATOM 7232 N N . LYS C 1 129 ? 89.022 13.698 -7.925 1.00 30.88 648 LYS C N 1
ATOM 7233 C CA . LYS C 1 129 ? 90.225 13.650 -8.749 1.00 24.31 648 LYS C CA 1
ATOM 7234 C C . LYS C 1 129 ? 91.432 13.075 -7.982 1.00 28.91 648 LYS C C 1
ATOM 7235 O O . LYS C 1 129 ? 92.573 13.365 -8.323 1.00 24.21 648 LYS C O 1
ATOM 7254 N N . ALA C 1 130 ? 91.183 12.271 -6.940 1.00 25.52 649 ALA C N 1
ATOM 7255 C CA . ALA C 1 130 ? 92.222 11.584 -6.168 1.00 25.24 649 ALA C CA 1
ATOM 7256 C C . ALA C 1 130 ? 93.219 12.538 -5.500 1.00 22.02 649 ALA C C 1
ATOM 7257 O O . ALA C 1 130 ? 94.344 12.151 -5.200 1.00 24.81 649 ALA C O 1
ATOM 7264 N N . ILE C 1 131 ? 92.816 13.778 -5.194 1.00 23.85 650 ILE C N 1
ATOM 7265 C CA . ILE C 1 131 ? 93.675 14.643 -4.387 1.00 25.10 650 ILE C CA 1
ATOM 7266 C C . ILE C 1 131 ? 93.813 14.084 -2.971 1.00 22.12 650 ILE C C 1
ATOM 7267 O O . ILE C 1 131 ? 94.932 13.888 -2.463 1.00 19.31 650 ILE C O 1
ATOM 7283 N N . ALA C 1 132 ? 92.693 13.731 -2.343 1.00 22.78 651 ALA C N 1
ATOM 7284 C CA . ALA C 1 132 ? 92.730 13.200 -0.980 1.00 18.32 651 ALA C CA 1
ATOM 7285 C C . ALA C 1 132 ? 93.507 11.889 -0.896 1.00 20.11 651 ALA C C 1
ATOM 7286 O O . ALA C 1 132 ? 94.291 11.681 0.041 1.00 21.76 651 ALA C O 1
ATOM 7293 N N . SER C 1 133 ? 93.294 10.979 -1.857 1.00 17.68 652 SER C N 1
ATOM 7294 C CA . SER C 1 133 ? 94.023 9.712 -1.840 1.00 19.43 652 SER C CA 1
ATOM 7295 C C . SER C 1 133 ? 95.522 9.943 -1.971 1.00 20.29 652 SER C C 1
ATOM 7296 O O . SER C 1 133 ? 96.322 9.258 -1.320 1.00 24.21 652 SER C O 1
ATOM 7304 N N . ARG C 1 134 ? 95.926 10.870 -2.849 1.00 25.05 653 ARG C N 1
ATOM 7305 C CA . ARG C 1 134 ? 97.365 11.108 -3.025 1.00 20.65 653 ARG C CA 1
ATOM 7306 C C . ARG C 1 134 ? 97.940 11.807 -1.797 1.00 24.59 653 ARG C C 1
ATOM 7307 O O . ARG C 1 134 ? 99.055 11.504 -1.373 1.00 22.21 653 ARG C O 1
ATOM 7328 N N . MET C 1 135 ? 97.161 12.667 -1.157 1.00 20.75 654 MET C N 1
ATOM 7329 C CA . MET C 1 135 ? 97.636 13.279 0.081 1.00 21.77 654 MET C CA 1
ATOM 7330 C C . MET C 1 135 ? 97.812 12.221 1.160 1.00 22.47 654 MET C C 1
ATOM 7331 O O . MET C 1 135 ? 98.817 12.222 1.877 1.00 23.23 654 MET C O 1
ATOM 7345 N N . VAL C 1 136 ? 96.884 11.270 1.263 1.00 25.50 655 VAL C N 1
ATOM 7346 C CA . VAL C 1 136 ? 97.060 10.230 2.280 1.00 23.40 655 VAL C CA 1
ATOM 7347 C C . VAL C 1 136 ? 98.270 9.349 1.945 1.00 30.14 655 VAL C C 1
ATOM 7348 O O . VAL C 1 136 ? 98.977 8.900 2.854 1.00 19.39 655 VAL C O 1
ATOM 7361 N N . ASP C 1 137 ? 98.499 9.061 0.644 1.00 24.50 656 ASP C N 1
ATOM 7362 C CA . ASP C 1 137 ? 99.710 8.351 0.221 1.00 26.99 656 ASP C CA 1
ATOM 7363 C C . ASP C 1 137 ? 100.957 9.076 0.685 1.00 24.25 656 ASP C C 1
ATOM 7364 O O . ASP C 1 137 ? 101.905 8.457 1.189 1.00 31.00 656 ASP C O 1
ATOM 7373 N N . ALA C 1 138 ? 100.986 10.395 0.490 1.00 23.67 657 ALA C N 1
ATOM 7374 C CA . ALA C 1 138 ? 102.157 11.188 0.858 1.00 26.74 657 ALA C CA 1
ATOM 7375 C C . ALA C 1 138 ? 102.405 11.142 2.360 1.00 28.01 657 ALA C C 1
ATOM 7376 O O . ALA C 1 138 ? 103.550 11.088 2.813 1.00 21.55 657 ALA C O 1
ATOM 7383 N N . VAL C 1 139 ? 101.344 11.231 3.149 1.00 20.24 658 VAL C N 1
ATOM 7384 C CA . VAL C 1 139 ? 101.486 11.110 4.611 1.00 29.85 658 VAL C CA 1
ATOM 7385 C C . VAL C 1 139 ? 102.059 9.748 4.981 1.00 24.90 658 VAL C C 1
ATOM 7386 O O . VAL C 1 139 ? 102.994 9.644 5.789 1.00 27.00 658 VAL C O 1
ATOM 7399 N N . ARG C 1 140 ? 101.484 8.673 4.420 1.00 22.26 659 ARG C N 1
ATOM 7400 C CA . ARG C 1 140 ? 101.979 7.344 4.768 1.00 30.10 659 ARG C CA 1
ATOM 7401 C C . ARG C 1 140 ? 103.442 7.207 4.417 1.00 31.95 659 ARG C C 1
ATOM 7402 O O . ARG C 1 140 ? 104.172 6.498 5.108 1.00 28.41 659 ARG C O 1
ATOM 7423 N N . SER C 1 141 ? 103.882 7.871 3.346 1.00 30.19 660 SER C N 1
ATOM 7424 C CA . SER C 1 141 ? 105.260 7.765 2.861 1.00 34.62 660 SER C CA 1
ATOM 7425 C C . SER C 1 141 ? 106.256 8.642 3.615 1.00 31.04 660 SER C C 1
ATOM 7426 O O . SER C 1 141 ? 107.456 8.490 3.412 1.00 32.52 660 SER C O 1
ATOM 7434 N N . SER C 1 142 ? 105.806 9.626 4.370 1.00 30.13 661 SER C N 1
ATOM 7435 C CA . SER C 1 142 ? 106.698 10.638 4.886 1.00 27.51 661 SER C CA 1
ATOM 7436 C C . SER C 1 142 ? 106.508 10.928 6.364 1.00 34.55 661 SER C C 1
ATOM 7437 O O . SER C 1 142 ? 107.265 11.733 6.921 1.00 36.16 661 SER C O 1
ATOM 7445 N N . PHE C 1 143 ? 105.511 10.343 7.009 1.00 34.65 662 PHE C N 1
ATOM 7446 C CA . PHE C 1 143 ? 105.237 10.723 8.386 1.00 40.12 662 PHE C CA 1
ATOM 7447 C C . PHE C 1 143 ? 106.319 10.193 9.313 1.00 36.00 662 PHE C C 1
ATOM 7448 O O . PHE C 1 143 ? 106.790 10.915 10.195 1.00 35.83 662 PHE C O 1
ATOM 7465 N N . MET C 1 144 ? 106.753 8.954 9.072 1.00 39.84 663 MET C N 1
ATOM 7466 C CA . MET C 1 144 ? 107.717 8.224 9.887 1.00 48.32 663 MET C CA 1
ATOM 7467 C C . MET C 1 144 ? 108.974 7.968 9.062 1.00 44.73 663 MET C C 1
ATOM 7468 O O . MET C 1 144 ? 108.975 7.117 8.163 1.00 41.05 663 MET C O 1
ATOM 7482 N N . TYR C 1 145 ? 110.052 8.644 9.426 1.00 47.60 664 TYR C N 1
ATOM 7483 C CA . TYR C 1 145 ? 111.293 8.558 8.672 1.00 61.44 664 TYR C CA 1
ATOM 7484 C C . TYR C 1 145 ? 111.685 7.100 8.425 1.00 56.51 664 TYR C C 1
ATOM 7485 O O . TYR C 1 145 ? 111.632 6.258 9.323 1.00 56.87 664 TYR C O 1
ATOM 7503 N N . GLY C 1 146 ? 112.005 6.802 7.175 1.00 52.55 665 GLY C N 1
ATOM 7504 C CA . GLY C 1 146 ? 112.500 5.508 6.747 1.00 52.04 665 GLY C CA 1
ATOM 7505 C C . GLY C 1 146 ? 111.471 4.412 6.627 1.00 48.77 665 GLY C C 1
ATOM 7506 O O . GLY C 1 146 ? 111.840 3.272 6.321 1.00 47.85 665 GLY C O 1
ATOM 7510 N N . SER C 1 147 ? 110.187 4.730 6.738 1.00 53.53 666 SER C N 1
ATOM 7511 C CA . SER C 1 147 ? 109.153 3.703 6.736 1.00 52.69 666 SER C CA 1
ATOM 7512 C C . SER C 1 147 ? 107.977 4.184 5.903 1.00 40.77 666 SER C C 1
ATOM 7513 O O . SER C 1 147 ? 107.819 5.376 5.636 1.00 38.90 666 SER C O 1
ATOM 7521 N N . VAL C 1 148 ? 107.163 3.234 5.472 1.00 39.27 667 VAL C N 1
ATOM 7522 C CA . VAL C 1 148 ? 105.894 3.532 4.840 1.00 37.13 667 VAL C CA 1
ATOM 7523 C C . VAL C 1 148 ? 104.793 2.897 5.661 1.00 37.87 667 VAL C C 1
ATOM 7524 O O . VAL C 1 148 ? 104.762 1.672 5.828 1.00 35.84 667 VAL C O 1
ATOM 7537 N N . LEU C 1 149 ? 103.908 3.740 6.192 1.00 37.76 668 LEU C N 1
ATOM 7538 C CA . LEU C 1 149 ? 102.789 3.283 7.012 1.00 36.13 668 LEU C CA 1
ATOM 7539 C C . LEU C 1 149 ? 101.795 2.485 6.192 1.00 31.38 668 LEU C C 1
ATOM 7540 O O . LEU C 1 149 ? 101.493 2.834 5.058 1.00 32.04 668 LEU C O 1
ATOM 7556 N N . THR C 1 150 ? 101.250 1.421 6.786 1.00 33.32 669 THR C N 1
ATOM 7557 C CA . THR C 1 150 ? 100.130 0.704 6.184 1.00 40.76 669 THR C CA 1
ATOM 7558 C C . THR C 1 150 ? 98.815 1.427 6.471 1.00 39.23 669 THR C C 1
ATOM 7559 O O . THR C 1 150 ? 98.746 2.316 7.325 1.00 36.70 669 THR C O 1
ATOM 7570 N N . THR C 1 151 ? 97.749 1.000 5.781 1.00 35.89 670 THR C N 1
ATOM 7571 C CA . THR C 1 151 ? 96.428 1.570 6.032 1.00 42.70 670 THR C CA 1
ATOM 7572 C C . THR C 1 151 ? 95.856 1.186 7.395 1.00 45.95 670 THR C C 1
ATOM 7573 O O . THR C 1 151 ? 94.858 1.793 7.800 1.00 38.47 670 THR C O 1
ATOM 7584 N N . GLU C 1 152 ? 96.449 0.206 8.099 1.00 43.79 671 GLU C N 1
ATOM 7585 C CA . GLU C 1 152 ? 96.075 -0.114 9.481 1.00 48.07 671 GLU C CA 1
ATOM 7586 C C . GLU C 1 152 ? 96.897 0.655 10.507 1.00 45.15 671 GLU C C 1
ATOM 7587 O O . GLU C 1 152 ? 96.685 0.477 11.714 1.00 45.05 671 GLU C O 1
ATOM 7599 N N . GLU C 1 153 ? 97.825 1.506 10.075 1.00 36.92 672 GLU C N 1
ATOM 7600 C CA . GLU C 1 153 ? 98.542 2.362 10.995 1.00 34.33 672 GLU C CA 1
ATOM 7601 C C . GLU C 1 153 ? 98.065 3.800 10.921 1.00 36.71 672 GLU C C 1
ATOM 7602 O O . GLU C 1 153 ? 98.633 4.662 11.603 1.00 31.91 672 GLU C O 1
ATOM 7614 N N . ILE C 1 154 ? 97.036 4.087 10.122 1.00 30.03 673 ILE C N 1
ATOM 7615 C CA . ILE C 1 154 ? 96.488 5.438 10.077 1.00 33.98 673 ILE C CA 1
ATOM 7616 C C . ILE C 1 154 ? 95.058 5.396 10.596 1.00 35.61 673 ILE C C 1
ATOM 7617 O O . ILE C 1 154 ? 94.396 4.357 10.555 1.00 32.47 673 ILE C O 1
ATOM 7633 N N . ALA C 1 155 ? 94.604 6.522 11.141 1.00 32.65 674 ALA C N 1
ATOM 7634 C CA . ALA C 1 155 ? 93.245 6.637 11.627 1.00 32.12 674 ALA C CA 1
ATOM 7635 C C . ALA C 1 155 ? 92.772 8.040 11.287 1.00 28.92 674 ALA C C 1
ATOM 7636 O O . ALA C 1 155 ? 93.579 8.953 11.084 1.00 26.35 674 ALA C O 1
ATOM 7643 N N . PHE C 1 156 ? 91.456 8.200 11.241 1.00 27.11 675 PHE C N 1
ATOM 7644 C CA . PHE C 1 156 ? 90.810 9.456 10.885 1.00 33.25 675 PHE C CA 1
ATOM 7645 C C . PHE C 1 156 ? 90.005 9.933 12.093 1.00 32.23 675 PHE C C 1
ATOM 7646 O O . PHE C 1 156 ? 89.329 9.134 12.743 1.00 26.22 675 PHE C O 1
ATOM 7663 N N . SER C 1 157 ? 90.051 11.220 12.376 1.00 30.20 676 SER C N 1
ATOM 7664 C CA . SER C 1 157 ? 89.298 11.753 13.499 1.00 37.01 676 SER C CA 1
ATOM 7665 C C . SER C 1 157 ? 87.852 11.995 13.081 1.00 34.55 676 SER C C 1
ATOM 7666 O O . SER C 1 157 ? 87.602 12.430 11.955 1.00 32.17 676 SER C O 1
ATOM 7674 N N . ASP C 1 158 ? 86.882 11.634 13.978 1.00 35.38 677 ASP C N 1
ATOM 7675 C CA . ASP C 1 158 ? 85.437 11.876 13.804 1.00 31.05 677 ASP C CA 1
ATOM 7676 C C . ASP C 1 158 ? 85.051 12.193 12.367 1.00 33.54 677 ASP C C 1
ATOM 7677 O O . ASP C 1 158 ? 84.812 13.361 12.050 1.00 33.89 677 ASP C O 1
ATOM 7686 N N . PRO C 1 159 ? 84.975 11.221 11.470 1.00 25.95 678 PRO C N 1
ATOM 7687 C CA . PRO C 1 159 ? 84.746 11.559 10.065 1.00 30.57 678 PRO C CA 1
ATOM 7688 C C . PRO C 1 159 ? 83.380 12.174 9.780 1.00 29.22 678 PRO C C 1
ATOM 7689 O O . PRO C 1 159 ? 82.371 11.827 10.382 1.00 31.73 678 PRO C O 1
ATOM 7700 N N . THR C 1 160 ? 83.379 13.142 8.914 1.00 24.15 679 THR C N 1
ATOM 7701 C CA . THR C 1 160 ? 82.157 13.601 8.274 1.00 27.92 679 THR C CA 1
ATOM 7702 C C . THR C 1 160 ? 81.601 12.458 7.425 1.00 33.48 679 THR C C 1
ATOM 7703 O O . THR C 1 160 ? 82.300 11.462 7.208 1.00 27.61 679 THR C O 1
ATOM 7714 N N . PRO C 1 161 ? 80.369 12.552 6.909 1.00 31.96 680 PRO C N 1
ATOM 7715 C CA . PRO C 1 161 ? 79.910 11.513 5.959 1.00 29.97 680 PRO C CA 1
ATOM 7716 C C . PRO C 1 161 ? 80.811 11.374 4.743 1.00 28.90 680 PRO C C 1
ATOM 7717 O O . PRO C 1 161 ? 81.115 10.240 4.345 1.00 29.37 680 PRO C O 1
ATOM 7728 N N . ASP C 1 162 ? 81.209 12.498 4.101 1.00 30.22 681 ASP C N 1
ATOM 7729 C CA . ASP C 1 162 ? 82.200 12.456 3.009 1.00 28.44 681 ASP C CA 1
ATOM 7730 C C . ASP C 1 162 ? 83.450 11.665 3.422 1.00 29.34 681 ASP C C 1
ATOM 7731 O O . ASP C 1 162 ? 83.968 10.812 2.679 1.00 23.26 681 ASP C O 1
ATOM 7740 N N . GLY C 1 163 ? 83.969 11.977 4.613 1.00 31.02 682 GLY C N 1
ATOM 7741 C CA . GLY C 1 163 ? 85.202 11.371 5.063 1.00 27.82 682 GLY C CA 1
ATOM 7742 C C . GLY C 1 163 ? 85.057 9.884 5.296 1.00 30.48 682 GLY C C 1
ATOM 7743 O O . GLY C 1 163 ? 85.964 9.103 4.990 1.00 24.58 682 GLY C O 1
ATOM 7747 N N . LYS C 1 164 ? 83.902 9.465 5.806 1.00 29.70 683 LYS C N 1
ATOM 7748 C CA . LYS C 1 164 ? 83.683 8.047 6.045 1.00 28.20 683 LYS C CA 1
ATOM 7749 C C . LYS C 1 164 ? 83.644 7.302 4.722 1.00 25.92 683 LYS C C 1
ATOM 7750 O O . LYS C 1 164 ? 84.204 6.208 4.591 1.00 31.43 683 LYS C O 1
ATOM 7769 N N . LEU C 1 165 ? 83.017 7.896 3.719 1.00 31.11 684 LEU C N 1
ATOM 7770 C CA . LEU C 1 165 ? 83.008 7.294 2.385 1.00 36.46 684 LEU C CA 1
ATOM 7771 C C . LEU C 1 165 ? 84.407 7.239 1.789 1.00 33.02 684 LEU C C 1
ATOM 7772 O O . LEU C 1 165 ? 84.803 6.227 1.202 1.00 30.80 684 LEU C O 1
ATOM 7788 N N . PHE C 1 166 ? 85.177 8.316 1.958 1.00 30.45 685 PHE C N 1
ATOM 7789 C CA . PHE C 1 166 ? 86.532 8.324 1.428 1.00 31.15 685 PHE C CA 1
ATOM 7790 C C . PHE C 1 166 ? 87.387 7.295 2.143 1.00 24.97 685 PHE C C 1
ATOM 7791 O O . PHE C 1 166 ? 88.075 6.494 1.506 1.00 33.05 685 PHE C O 1
ATOM 7808 N N . ALA C 1 167 ? 87.325 7.274 3.469 1.00 27.78 686 ALA C N 1
ATOM 7809 C CA . ALA C 1 167 ? 88.228 6.434 4.257 1.00 30.63 686 ALA C CA 1
ATOM 7810 C C . ALA C 1 167 ? 87.970 4.955 4.013 1.00 28.63 686 ALA C C 1
ATOM 7811 O O . ALA C 1 167 ? 88.906 4.163 3.960 1.00 30.46 686 ALA C O 1
ATOM 7818 N N . SER C 1 168 ? 86.705 4.562 3.903 1.00 32.44 687 SER C N 1
ATOM 7819 C CA . SER C 1 168 ? 86.390 3.156 3.712 1.00 33.18 687 SER C CA 1
ATOM 7820 C C . SER C 1 168 ? 86.834 2.692 2.332 1.00 36.03 687 SER C C 1
ATOM 7821 O O . SER C 1 168 ? 87.336 1.571 2.178 1.00 34.52 687 SER C O 1
ATOM 7829 N N . THR C 1 169 ? 86.701 3.556 1.328 1.00 31.37 688 THR C N 1
ATOM 7830 C CA . THR C 1 169 ? 87.250 3.226 0.017 1.00 28.32 688 THR C CA 1
ATOM 7831 C C . THR C 1 169 ? 88.777 3.161 0.058 1.00 35.99 688 THR C C 1
ATOM 7832 O O . THR C 1 169 ? 89.379 2.187 -0.414 1.00 33.32 688 THR C O 1
ATOM 7843 N N . TYR C 1 170 ? 89.422 4.175 0.648 1.00 35.44 689 TYR C N 1
ATOM 7844 C CA . TYR C 1 170 ? 90.883 4.253 0.621 1.00 31.84 689 TYR C CA 1
ATOM 7845 C C . TYR C 1 170 ? 91.496 3.085 1.358 1.00 36.63 689 TYR C C 1
ATOM 7846 O O . TYR C 1 170 ? 92.444 2.462 0.881 1.00 36.64 689 TYR C O 1
ATOM 7864 N N . CYS C 1 171 ? 90.986 2.795 2.544 1.00 34.85 690 CYS C N 1
ATOM 7865 C CA . CYS C 1 171 ? 91.485 1.697 3.355 1.00 35.19 690 CYS C CA 1
ATOM 7866 C C . CYS C 1 171 ? 90.914 0.346 2.959 1.00 36.59 690 CYS C C 1
ATOM 7867 O O . CYS C 1 171 ? 91.257 -0.652 3.605 1.00 36.35 690 CYS C O 1
ATOM 7875 N N . LYS C 1 172 ? 89.975 0.314 2.022 1.00 37.42 691 LYS C N 1
ATOM 7876 C CA . LYS C 1 172 ? 89.414 -0.914 1.483 1.00 41.26 691 LYS C CA 1
ATOM 7877 C C . LYS C 1 172 ? 88.629 -1.721 2.520 1.00 41.00 691 LYS C C 1
ATOM 7878 O O . LYS C 1 172 ? 88.434 -2.926 2.357 1.00 44.63 691 LYS C O 1
ATOM 7897 N N . VAL C 1 173 ? 88.178 -1.098 3.600 1.00 41.70 692 VAL C N 1
ATOM 7898 C CA . VAL C 1 173 ? 87.343 -1.790 4.575 1.00 39.93 692 VAL C CA 1
ATOM 7899 C C . VAL C 1 173 ? 86.306 -0.842 5.158 1.00 42.04 692 VAL C C 1
ATOM 7900 O O . VAL C 1 173 ? 86.552 0.376 5.206 1.00 36.26 692 VAL C O 1
ATOM 7913 N N . PRO C 1 174 ? 85.143 -1.347 5.596 1.00 41.00 693 PRO C N 1
ATOM 7914 C CA . PRO C 1 174 ? 84.163 -0.472 6.255 1.00 35.76 693 PRO C CA 1
ATOM 7915 C C . PRO C 1 174 ? 84.558 -0.095 7.662 1.00 33.70 693 PRO C C 1
ATOM 7916 O O . PRO C 1 174 ? 84.216 0.998 8.136 1.00 37.86 693 PRO C O 1
ATOM 7927 N N . ASP C 1 175 ? 85.259 -0.973 8.356 1.00 36.04 694 ASP C N 1
ATOM 7928 C CA . ASP C 1 175 ? 85.636 -0.722 9.738 1.00 35.61 694 ASP C CA 1
ATOM 7929 C C . ASP C 1 175 ? 87.088 -0.226 9.812 1.00 41.22 694 ASP C C 1
ATOM 7930 O O . ASP C 1 175 ? 87.979 -0.880 10.345 1.00 41.93 694 ASP C O 1
ATOM 7939 N N . PHE C 1 176 ? 87.321 0.970 9.275 1.00 37.07 695 PHE C N 1
ATOM 7940 C CA . PHE C 1 176 ? 88.627 1.610 9.374 1.00 36.30 695 PHE C CA 1
ATOM 7941 C C . PHE C 1 176 ? 88.790 2.258 10.750 1.00 36.16 695 PHE C C 1
ATOM 7942 O O . PHE C 1 176 ? 87.875 2.290 11.570 1.00 35.19 695 PHE C O 1
ATOM 7959 N N . LEU C 1 177 ? 89.968 2.794 11.002 1.00 34.85 696 LEU C N 1
ATOM 7960 C CA . LEU C 1 177 ? 90.306 3.285 12.332 1.00 37.14 696 LEU C CA 1
ATOM 7961 C C . LEU C 1 177 ? 89.915 4.739 12.524 1.00 34.93 696 LEU C C 1
ATOM 7962 O O . LEU C 1 177 ? 90.124 5.586 11.643 1.00 28.53 696 LEU C O 1
ATOM 7978 N N . VAL C 1 178 ? 89.416 5.022 13.718 1.00 32.35 697 VAL C N 1
ATOM 7979 C CA . VAL C 1 178 ? 88.891 6.329 14.091 1.00 35.89 697 VAL C CA 1
ATOM 7980 C C . VAL C 1 178 ? 89.426 6.703 15.467 1.00 33.30 697 VAL C C 1
ATOM 7981 O O . VAL C 1 178 ? 89.660 5.842 16.314 1.00 32.60 697 VAL C O 1
ATOM 7994 N N . TYR C 1 179 ? 89.552 8.008 15.703 1.00 32.35 698 TYR C N 1
ATOM 7995 C CA . TYR C 1 179 ? 89.850 8.566 17.014 1.00 37.87 698 TYR C CA 1
ATOM 7996 C C . TYR C 1 179 ? 89.093 9.887 17.076 1.00 38.05 698 TYR C C 1
ATOM 7997 O O . TYR C 1 179 ? 88.561 10.364 16.061 1.00 31.45 698 TYR C O 1
ATOM 8015 N N . ASN C 1 180 ? 88.993 10.453 18.280 1.00 37.49 699 ASN C N 1
ATOM 8016 C CA . ASN C 1 180 ? 88.261 11.706 18.468 1.00 43.02 699 ASN C CA 1
ATOM 8017 C C . ASN C 1 180 ? 89.200 12.898 18.301 1.00 47.53 699 ASN C C 1
ATOM 8018 O O . ASN C 1 180 ? 88.948 13.789 17.487 1.00 54.27 699 ASN C O 1
ATOM 8029 N N . PHE C 1 181 ? 90.262 12.941 19.111 1.00 56.23 700 PHE C N 1
ATOM 8030 C CA . PHE C 1 181 ? 91.311 13.970 19.104 1.00 70.58 700 PHE C CA 1
ATOM 8031 C C . PHE C 1 181 ? 92.329 13.621 20.188 1.00 73.37 700 PHE C C 1
ATOM 8032 O O . PHE C 1 181 ? 92.026 12.863 21.116 1.00 71.17 700 PHE C O 1
ATOM 8049 N N . VAL C 1 182 ? 93.542 14.157 20.042 1.00 77.13 701 VAL C N 1
ATOM 8050 C CA . VAL C 1 182 ? 94.635 13.911 20.984 1.00 92.90 701 VAL C CA 1
ATOM 8051 C C . VAL C 1 182 ? 94.415 14.746 22.249 1.00 106.10 701 VAL C C 1
ATOM 8052 O O . VAL C 1 182 ? 94.418 15.982 22.198 1.00 102.59 701 VAL C O 1
ATOM 8065 N N . SER C 1 183 ? 94.246 14.069 23.388 1.00 105.83 702 SER C N 1
ATOM 8066 C CA . SER C 1 183 ? 94.073 14.707 24.699 1.00 105.98 702 SER C CA 1
ATOM 8067 C C . SER C 1 183 ? 92.821 15.583 24.765 1.00 106.48 702 SER C C 1
ATOM 8068 O O . SER C 1 183 ? 92.114 15.607 25.781 1.00 104.10 702 SER C O 1
ATOM 8076 N N . LYS D 1 5 ? 109.361 -2.083 43.724 1.00 69.80 524 LYS D N 1
ATOM 8077 C CA . LYS D 1 5 ? 108.187 -2.398 42.927 1.00 74.72 524 LYS D CA 1
ATOM 8078 C C . LYS D 1 5 ? 107.176 -1.257 42.951 1.00 75.26 524 LYS D C 1
ATOM 8079 O O . LYS D 1 5 ? 106.449 -1.054 41.967 1.00 78.13 524 LYS D O 1
ATOM 8097 N N . GLU D 1 6 ? 107.141 -0.514 44.063 1.00 62.71 525 GLU D N 1
ATOM 8098 C CA . GLU D 1 6 ? 106.203 0.588 44.241 1.00 54.62 525 GLU D CA 1
ATOM 8099 C C . GLU D 1 6 ? 106.867 1.939 44.017 1.00 50.38 525 GLU D C 1
ATOM 8100 O O . GLU D 1 6 ? 107.994 2.183 44.468 1.00 50.26 525 GLU D O 1
ATOM 8112 N N . ARG D 1 7 ? 106.129 2.821 43.355 1.00 45.50 526 ARG D N 1
ATOM 8113 C CA . ARG D 1 7 ? 106.488 4.219 43.149 1.00 33.79 526 ARG D CA 1
ATOM 8114 C C . ARG D 1 7 ? 105.696 5.024 44.199 1.00 40.97 526 ARG D C 1
ATOM 8115 O O . ARG D 1 7 ? 104.528 5.374 43.978 1.00 31.04 526 ARG D O 1
ATOM 8136 N N . VAL D 1 8 ? 106.352 5.338 45.326 1.00 37.55 527 VAL D N 1
ATOM 8137 C CA . VAL D 1 8 ? 105.749 6.057 46.448 1.00 28.40 527 VAL D CA 1
ATOM 8138 C C . VAL D 1 8 ? 105.897 7.542 46.217 1.00 29.50 527 VAL D C 1
ATOM 8139 O O . VAL D 1 8 ? 107.004 8.042 46.059 1.00 27.07 527 VAL D O 1
ATOM 8152 N N . ILE D 1 9 ? 104.783 8.268 46.238 1.00 26.18 528 ILE D N 1
ATOM 8153 C CA . ILE D 1 9 ? 104.844 9.709 46.000 1.00 29.60 528 ILE D CA 1
ATOM 8154 C C . ILE D 1 9 ? 104.997 10.484 47.309 1.00 29.32 528 ILE D C 1
ATOM 8155 O O . ILE D 1 9 ? 105.834 11.381 47.442 1.00 24.01 528 ILE D O 1
ATOM 8171 N N . THR D 1 10 ? 104.162 10.166 48.275 1.00 25.23 529 THR D N 1
ATOM 8172 C CA . THR D 1 10 ? 104.149 10.826 49.568 1.00 26.55 529 THR D CA 1
ATOM 8173 C C . THR D 1 10 ? 103.728 9.781 50.568 1.00 27.16 529 THR D C 1
ATOM 8174 O O . THR D 1 10 ? 102.977 8.868 50.217 1.00 25.16 529 THR D O 1
ATOM 8185 N N . GLU D 1 11 ? 104.230 9.914 51.812 1.00 27.81 530 GLU D N 1
ATOM 8186 C CA . GLU D 1 11 ? 103.907 9.017 52.908 1.00 28.80 530 GLU D CA 1
ATOM 8187 C C . GLU D 1 11 ? 103.410 9.806 54.097 1.00 25.33 530 GLU D C 1
ATOM 8188 O O . GLU D 1 11 ? 103.875 10.909 54.385 1.00 25.52 530 GLU D O 1
ATOM 8200 N N . PHE D 1 12 ? 102.492 9.188 54.817 1.00 24.99 531 PHE D N 1
ATOM 8201 C CA . PHE D 1 12 ? 101.792 9.838 55.900 1.00 22.48 531 PHE D CA 1
ATOM 8202 C C . PHE D 1 12 ? 101.724 8.890 57.078 1.00 24.99 531 PHE D C 1
ATOM 8203 O O . PHE D 1 12 ? 101.965 7.697 56.949 1.00 21.65 531 PHE D O 1
ATOM 8220 N N . TRP D 1 13 ? 101.255 9.424 58.212 1.00 22.37 532 TRP D N 1
ATOM 8221 C CA . TRP D 1 13 ? 101.062 8.597 59.387 1.00 22.62 532 TRP D CA 1
ATOM 8222 C C . TRP D 1 13 ? 100.005 7.544 59.161 1.00 28.64 532 TRP D C 1
ATOM 8223 O O . TRP D 1 13 ? 100.069 6.483 59.772 1.00 22.90 532 TRP D O 1
ATOM 8244 N N . ASP D 1 14 ? 99.024 7.804 58.298 1.00 23.33 533 ASP D N 1
ATOM 8245 C CA . ASP D 1 14 ? 97.908 6.894 58.128 1.00 24.53 533 ASP D CA 1
ATOM 8246 C C . ASP D 1 14 ? 97.916 6.167 56.780 1.00 24.48 533 ASP D C 1
ATOM 8247 O O . ASP D 1 14 ? 96.891 5.601 56.389 1.00 26.06 533 ASP D O 1
ATOM 8256 N N . GLY D 1 15 ? 99.021 6.186 56.061 1.00 31.59 534 GLY D N 1
ATOM 8257 C CA . GLY D 1 15 ? 99.143 5.454 54.809 1.00 28.61 534 GLY D CA 1
ATOM 8258 C C . GLY D 1 15 ? 100.134 6.159 53.899 1.00 24.34 534 GLY D C 1
ATOM 8259 O O . GLY D 1 15 ? 100.891 7.024 54.333 1.00 27.88 534 GLY D O 1
ATOM 8263 N N . LYS D 1 16 ? 100.128 5.751 52.629 1.00 25.04 535 LYS D N 1
ATOM 8264 C CA . LYS D 1 16 ? 101.011 6.320 51.628 1.00 26.72 535 LYS D CA 1
ATOM 8265 C C . LYS D 1 16 ? 100.300 6.400 50.273 1.00 23.21 535 LYS D C 1
ATOM 8266 O O . LYS D 1 16 ? 99.352 5.671 49.979 1.00 24.59 535 LYS D O 1
ATOM 8285 N N . ILE D 1 17 ? 100.771 7.298 49.433 1.00 20.83 536 ILE D N 1
ATOM 8286 C CA . ILE D 1 17 ? 100.220 7.425 48.097 1.00 23.32 536 ILE D CA 1
ATOM 8287 C C . ILE D 1 17 ? 101.238 6.876 47.103 1.00 28.06 536 ILE D C 1
ATOM 8288 O O . ILE D 1 17 ? 102.370 7.346 47.039 1.00 23.89 536 ILE D O 1
ATOM 8304 N N . ILE D 1 18 ? 100.828 5.892 46.327 1.00 30.03 537 ILE D N 1
ATOM 8305 C CA . ILE D 1 18 ? 101.642 5.342 45.262 1.00 27.08 537 ILE D CA 1
ATOM 8306 C C . ILE D 1 18 ? 100.996 5.670 43.925 1.00 31.08 537 ILE D C 1
ATOM 8307 O O . ILE D 1 18 ? 99.823 6.058 43.830 1.00 26.16 537 ILE D O 1
ATOM 8323 N N . MET D 1 19 ? 101.780 5.506 42.877 1.00 30.53 538 MET D N 1
ATOM 8324 C CA . MET D 1 19 ? 101.322 5.820 41.536 1.00 31.75 538 MET D CA 1
ATOM 8325 C C . MET D 1 19 ? 101.809 4.758 40.563 1.00 40.60 538 MET D C 1
ATOM 8326 O O . MET D 1 19 ? 102.981 4.361 40.617 1.00 33.61 538 MET D O 1
ATOM 8340 N N . VAL D 1 20 ? 100.914 4.311 39.672 1.00 37.57 539 VAL D N 1
ATOM 8341 C CA . VAL D 1 20 ? 101.259 3.425 38.559 1.00 34.90 539 VAL D CA 1
ATOM 8342 C C . VAL D 1 20 ? 101.242 4.219 37.255 1.00 45.02 539 VAL D C 1
ATOM 8343 O O . VAL D 1 20 ? 100.251 4.890 36.930 1.00 36.41 539 VAL D O 1
ATOM 8356 N N . SER D 1 21 ? 102.305 4.111 36.506 1.00 52.83 540 SER D N 1
ATOM 8357 C CA . SER D 1 21 ? 102.521 4.834 35.265 1.00 49.50 540 SER D CA 1
ATOM 8358 C C . SER D 1 21 ? 102.285 3.917 34.079 1.00 46.27 540 SER D C 1
ATOM 8359 O O . SER D 1 21 ? 102.415 2.698 34.200 1.00 46.13 540 SER D O 1
ATOM 8367 N N . PRO D 1 22 ? 101.918 4.426 32.907 1.00 53.56 541 PRO D N 1
ATOM 8368 C CA . PRO D 1 22 ? 101.600 3.491 31.812 1.00 57.59 541 PRO D CA 1
ATOM 8369 C C . PRO D 1 22 ? 102.801 2.673 31.379 1.00 60.04 541 PRO D C 1
ATOM 8370 O O . PRO D 1 22 ? 102.639 1.496 31.023 1.00 55.89 541 PRO D O 1
ATOM 8381 N N . ASP D 1 23 ? 104.004 3.231 31.474 1.00 59.05 542 ASP D N 1
ATOM 8382 C CA . ASP D 1 23 ? 105.217 2.519 31.092 1.00 67.04 542 ASP D CA 1
ATOM 8383 C C . ASP D 1 23 ? 105.777 1.653 32.223 1.00 65.76 542 ASP D C 1
ATOM 8384 O O . ASP D 1 23 ? 106.926 1.215 32.130 1.00 69.86 542 ASP D O 1
ATOM 8393 N N . ASP D 1 24 ? 105.003 1.383 33.271 1.00 60.09 543 ASP D N 1
ATOM 8394 C CA . ASP D 1 24 ? 105.461 0.538 34.366 1.00 63.03 543 ASP D CA 1
ATOM 8395 C C . ASP D 1 24 ? 105.378 -0.912 33.938 1.00 59.76 543 ASP D C 1
ATOM 8396 O O . ASP D 1 24 ? 104.900 -1.204 32.841 1.00 57.27 543 ASP D O 1
ATOM 8405 N N . PRO D 1 25 ? 105.922 -1.822 34.746 1.00 61.68 544 PRO D N 1
ATOM 8406 C CA . PRO D 1 25 ? 105.805 -3.257 34.468 1.00 63.49 544 PRO D CA 1
ATOM 8407 C C . PRO D 1 25 ? 104.367 -3.699 34.309 1.00 58.30 544 PRO D C 1
ATOM 8408 O O . PRO D 1 25 ? 103.425 -2.984 34.621 1.00 58.22 544 PRO D O 1
ATOM 8419 N N . LYS D 1 26 ? 104.235 -4.917 33.767 1.00 69.49 545 LYS D N 1
ATOM 8420 C CA . LYS D 1 26 ? 102.942 -5.549 33.519 1.00 70.70 545 LYS D CA 1
ATOM 8421 C C . LYS D 1 26 ? 102.240 -5.887 34.827 1.00 60.49 545 LYS D C 1
ATOM 8422 O O . LYS D 1 26 ? 101.016 -5.799 34.903 1.00 62.74 545 LYS D O 1
ATOM 8441 N N . TYR D 1 27 ? 102.980 -6.257 35.872 1.00 54.78 546 TYR D N 1
ATOM 8442 C CA . TYR D 1 27 ? 102.324 -6.588 37.140 1.00 56.53 546 TYR D CA 1
ATOM 8443 C C . TYR D 1 27 ? 101.725 -5.344 37.790 1.00 59.04 546 TYR D C 1
ATOM 8444 O O . TYR D 1 27 ? 100.722 -5.426 38.512 1.00 47.56 546 TYR D O 1
ATOM 8462 N N . ALA D 1 28 ? 102.316 -4.181 37.532 1.00 59.20 547 ALA D N 1
ATOM 8463 C CA . ALA D 1 28 ? 101.770 -2.943 38.073 1.00 58.26 547 ALA D CA 1
ATOM 8464 C C . ALA D 1 28 ? 100.504 -2.543 37.326 1.00 53.75 547 ALA D C 1
ATOM 8465 O O . ALA D 1 28 ? 99.434 -2.379 37.932 1.00 46.59 547 ALA D O 1
ATOM 8472 N N . LEU D 1 29 ? 100.603 -2.471 35.992 1.00 53.66 548 LEU D N 1
ATOM 8473 C CA . LEU D 1 29 ? 99.476 -2.091 35.152 1.00 46.76 548 LEU D CA 1
ATOM 8474 C C . LEU D 1 29 ? 98.278 -2.988 35.418 1.00 47.43 548 LEU D C 1
ATOM 8475 O O . LEU D 1 29 ? 97.133 -2.517 35.417 1.00 47.37 548 LEU D O 1
ATOM 8491 N N . LYS D 1 30 ? 98.520 -4.255 35.742 1.00 43.39 549 LYS D N 1
ATOM 8492 C CA . LYS D 1 30 ? 97.408 -5.160 36.003 1.00 51.75 549 LYS D CA 1
ATOM 8493 C C . LYS D 1 30 ? 96.751 -4.873 37.346 1.00 46.38 549 LYS D C 1
ATOM 8494 O O . LYS D 1 30 ? 95.535 -5.036 37.487 1.00 50.71 549 LYS D O 1
ATOM 8513 N N . LYS D 1 31 ? 97.529 -4.504 38.369 1.00 50.98 550 LYS D N 1
ATOM 8514 C CA . LYS D 1 31 ? 96.892 -4.127 39.636 1.00 51.82 550 LYS D CA 1
ATOM 8515 C C . LYS D 1 31 ? 96.072 -2.853 39.461 1.00 45.56 550 LYS D C 1
ATOM 8516 O O . LYS D 1 31 ? 94.994 -2.714 40.040 1.00 41.86 550 LYS D O 1
ATOM 8535 N N . ALA D 1 32 ? 96.593 -1.902 38.680 1.00 49.04 551 ALA D N 1
ATOM 8536 C CA . ALA D 1 32 ? 95.841 -0.692 38.375 1.00 49.89 551 ALA D CA 1
ATOM 8537 C C . ALA D 1 32 ? 94.505 -1.026 37.729 1.00 47.98 551 ALA D C 1
ATOM 8538 O O . ALA D 1 32 ? 93.492 -0.399 38.057 1.00 42.14 551 ALA D O 1
ATOM 8545 N N . GLU D 1 33 ? 94.471 -2.020 36.821 1.00 52.45 552 GLU D N 1
ATOM 8546 C CA . GLU D 1 33 ? 93.195 -2.418 36.215 1.00 51.32 552 GLU D CA 1
ATOM 8547 C C . GLU D 1 33 ? 92.206 -2.896 37.262 1.00 45.78 552 GLU D C 1
ATOM 8548 O O . GLU D 1 33 ? 91.031 -2.519 37.221 1.00 46.80 552 GLU D O 1
ATOM 8560 N N . GLU D 1 34 ? 92.638 -3.768 38.185 1.00 44.84 553 GLU D N 1
ATOM 8561 C CA . GLU D 1 34 ? 91.708 -4.232 39.210 1.00 41.93 553 GLU D CA 1
ATOM 8562 C C . GLU D 1 34 ? 91.118 -3.053 39.956 1.00 44.98 553 GLU D C 1
ATOM 8563 O O . GLU D 1 34 ? 89.921 -3.023 40.245 1.00 42.66 553 GLU D O 1
ATOM 8575 N N . VAL D 1 35 ? 91.957 -2.086 40.317 1.00 42.17 554 VAL D N 1
ATOM 8576 C CA . VAL D 1 35 ? 91.445 -0.952 41.061 1.00 44.63 554 VAL D CA 1
ATOM 8577 C C . VAL D 1 35 ? 90.509 -0.139 40.188 1.00 33.60 554 VAL D C 1
ATOM 8578 O O . VAL D 1 35 ? 89.410 0.216 40.607 1.00 29.40 554 VAL D O 1
ATOM 8591 N N . ARG D 1 36 ? 90.897 0.101 38.938 1.00 37.48 555 ARG D N 1
ATOM 8592 C CA . ARG D 1 36 ? 90.042 0.859 38.037 1.00 39.04 555 ARG D CA 1
ATOM 8593 C C . ARG D 1 36 ? 88.685 0.187 37.852 1.00 39.82 555 ARG D C 1
ATOM 8594 O O . ARG D 1 36 ? 87.647 0.850 37.961 1.00 35.88 555 ARG D O 1
ATOM 8615 N N . GLU D 1 37 ? 88.657 -1.140 37.700 1.00 42.80 556 GLU D N 1
ATOM 8616 C CA . GLU D 1 37 ? 87.377 -1.824 37.527 1.00 37.30 556 GLU D CA 1
ATOM 8617 C C . GLU D 1 37 ? 86.494 -1.650 38.747 1.00 41.15 556 GLU D C 1
ATOM 8618 O O . GLU D 1 37 ? 85.268 -1.484 38.629 1.00 38.22 556 GLU D O 1
ATOM 8630 N N . LEU D 1 38 ? 87.088 -1.702 39.935 1.00 35.89 557 LEU D N 1
ATOM 8631 C CA . LEU D 1 38 ? 86.313 -1.475 41.143 1.00 41.20 557 LEU D CA 1
ATOM 8632 C C . LEU D 1 38 ? 85.778 -0.048 41.186 1.00 38.83 557 LEU D C 1
ATOM 8633 O O . LEU D 1 38 ? 84.586 0.185 41.435 1.00 35.51 557 LEU D O 1
ATOM 8649 N N . VAL D 1 39 ? 86.646 0.928 40.919 1.00 35.84 558 VAL D N 1
ATOM 8650 C CA . VAL D 1 39 ? 86.233 2.323 41.049 1.00 41.64 558 VAL D CA 1
ATOM 8651 C C . VAL D 1 39 ? 85.126 2.650 40.048 1.00 35.19 558 VAL D C 1
ATOM 8652 O O . VAL D 1 39 ? 84.157 3.332 40.383 1.00 31.14 558 VAL D O 1
ATOM 8665 N N . ASP D 1 40 ? 85.285 2.213 38.799 1.00 35.71 559 ASP D N 1
ATOM 8666 C CA . ASP D 1 40 ? 84.281 2.483 37.771 1.00 41.17 559 ASP D CA 1
ATOM 8667 C C . ASP D 1 40 ? 82.946 1.841 38.122 1.00 36.53 559 ASP D C 1
ATOM 8668 O O . ASP D 1 40 ? 81.882 2.451 37.948 1.00 34.83 559 ASP D O 1
ATOM 8677 N N . SER D 1 41 ? 82.984 0.605 38.615 1.00 35.10 560 SER D N 1
ATOM 8678 C CA . SER D 1 41 ? 81.759 -0.024 39.078 1.00 33.74 560 SER D CA 1
ATOM 8679 C C . SER D 1 41 ? 81.134 0.767 40.224 1.00 40.62 560 SER D C 1
ATOM 8680 O O . SER D 1 41 ? 79.924 0.994 40.242 1.00 37.16 560 SER D O 1
ATOM 8688 N N . GLU D 1 42 ? 81.943 1.218 41.188 1.00 38.13 561 GLU D N 1
ATOM 8689 C CA . GLU D 1 42 ? 81.382 2.009 42.275 1.00 39.52 561 GLU D CA 1
ATOM 8690 C C . GLU D 1 42 ? 80.854 3.351 41.792 1.00 34.17 561 GLU D C 1
ATOM 8691 O O . GLU D 1 42 ? 79.828 3.830 42.277 1.00 36.64 561 GLU D O 1
ATOM 8703 N N . LEU D 1 43 ? 81.532 3.981 40.843 1.00 34.79 562 LEU D N 1
ATOM 8704 C CA . LEU D 1 43 ? 81.049 5.254 40.333 1.00 36.01 562 LEU D CA 1
ATOM 8705 C C . LEU D 1 43 ? 79.949 5.121 39.296 1.00 39.17 562 LEU D C 1
ATOM 8706 O O . LEU D 1 43 ? 79.332 6.147 38.965 1.00 34.97 562 LEU D O 1
ATOM 8722 N N . GLY D 1 44 ? 79.725 3.923 38.740 1.00 34.68 563 GLY D N 1
ATOM 8723 C CA . GLY D 1 44 ? 78.843 3.873 37.592 1.00 36.09 563 GLY D CA 1
ATOM 8724 C C . GLY D 1 44 ? 79.498 4.546 36.391 1.00 43.32 563 GLY D C 1
ATOM 8725 O O . GLY D 1 44 ? 78.814 5.200 35.602 1.00 37.48 563 GLY D O 1
ATOM 8729 N N . PHE D 1 45 ? 80.823 4.459 36.270 1.00 42.40 564 PHE D N 1
ATOM 8730 C CA . PHE D 1 45 ? 81.545 5.168 35.227 1.00 38.18 564 PHE D CA 1
ATOM 8731 C C . PHE D 1 45 ? 81.541 4.310 33.980 1.00 39.20 564 PHE D C 1
ATOM 8732 O O . PHE D 1 45 ? 81.823 3.112 34.032 1.00 34.94 564 PHE D O 1
ATOM 8749 N N . GLN D 1 46 ? 81.145 4.912 32.880 1.00 40.63 565 GLN D N 1
ATOM 8750 C CA . GLN D 1 46 ? 81.229 4.274 31.580 1.00 51.92 565 GLN D CA 1
ATOM 8751 C C . GLN D 1 46 ? 82.094 5.115 30.664 1.00 41.14 565 GLN D C 1
ATOM 8752 O O . GLN D 1 46 ? 81.830 6.309 30.478 1.00 37.86 565 GLN D O 1
ATOM 8766 N N . GLN D 1 47 ? 83.006 4.458 29.980 1.00 50.17 566 GLN D N 1
ATOM 8767 C CA . GLN D 1 47 ? 83.890 5.142 29.049 1.00 53.10 566 GLN D CA 1
ATOM 8768 C C . GLN D 1 47 ? 83.135 5.256 27.737 1.00 48.24 566 GLN D C 1
ATOM 8769 O O . GLN D 1 47 ? 82.866 4.243 27.088 1.00 47.68 566 GLN D O 1
ATOM 8783 N N . VAL D 1 48 ? 82.770 6.480 27.366 1.00 54.22 567 VAL D N 1
ATOM 8784 C CA . VAL D 1 48 ? 82.017 6.733 26.146 1.00 62.47 567 VAL D CA 1
ATOM 8785 C C . VAL D 1 48 ? 82.884 7.368 25.059 1.00 54.87 567 VAL D C 1
ATOM 8786 O O . VAL D 1 48 ? 82.789 6.979 23.900 1.00 50.41 567 VAL D O 1
ATOM 8799 N N . SER D 1 49 ? 83.734 8.333 25.398 1.00 55.28 568 SER D N 1
ATOM 8800 C CA . SER D 1 49 ? 84.651 8.878 24.409 1.00 48.61 568 SER D CA 1
ATOM 8801 C C . SER D 1 49 ? 85.732 7.847 24.075 1.00 50.68 568 SER D C 1
ATOM 8802 O O . SER D 1 49 ? 86.036 6.951 24.867 1.00 46.70 568 SER D O 1
ATOM 8810 N N . LEU D 1 50 ? 86.309 7.974 22.876 1.00 54.20 569 LEU D N 1
ATOM 8811 C CA . LEU D 1 50 ? 87.320 7.025 22.401 1.00 46.80 569 LEU D CA 1
ATOM 8812 C C . LEU D 1 50 ? 88.628 7.261 23.136 1.00 45.03 569 LEU D C 1
ATOM 8813 O O . LEU D 1 50 ? 89.571 7.862 22.611 1.00 43.86 569 LEU D O 1
ATOM 8829 N N . ARG D 1 51 ? 88.666 6.822 24.377 1.00 43.51 570 ARG D N 1
ATOM 8830 C CA . ARG D 1 51 ? 89.862 6.896 25.169 1.00 44.07 570 ARG D CA 1
ATOM 8831 C C . ARG D 1 51 ? 90.132 5.508 25.696 1.00 42.73 570 ARG D C 1
ATOM 8832 O O . ARG D 1 51 ? 89.305 4.598 25.611 1.00 37.35 570 ARG D O 1
ATOM 8853 N N . CYS D 1 52 ? 91.322 5.395 26.236 1.00 42.25 571 CYS D N 1
ATOM 8854 C CA . CYS D 1 52 ? 92.028 4.209 26.469 1.00 44.16 571 CYS D CA 1
ATOM 8855 C C . CYS D 1 52 ? 92.716 4.367 27.824 1.00 51.01 571 CYS D C 1
ATOM 8856 O O . CYS D 1 52 ? 93.304 5.422 28.087 1.00 48.24 571 CYS D O 1
ATOM 8864 N N . PRO D 1 53 ? 92.673 3.366 28.705 1.00 45.96 572 PRO D N 1
ATOM 8865 C CA . PRO D 1 53 ? 93.435 3.488 29.960 1.00 53.03 572 PRO D CA 1
ATOM 8866 C C . PRO D 1 53 ? 94.941 3.586 29.775 1.00 45.34 572 PRO D C 1
ATOM 8867 O O . PRO D 1 53 ? 95.626 3.960 30.729 1.00 44.96 572 PRO D O 1
ATOM 8878 N N . SER D 1 54 ? 95.477 3.360 28.575 1.00 51.29 573 SER D N 1
ATOM 8879 C CA . SER D 1 54 ? 96.931 3.289 28.442 1.00 53.70 573 SER D CA 1
ATOM 8880 C C . SER D 1 54 ? 97.602 4.643 28.597 1.00 51.74 573 SER D C 1
ATOM 8881 O O . SER D 1 54 ? 98.820 4.708 28.728 1.00 41.62 573 SER D O 1
ATOM 8889 N N . GLN D 1 55 ? 96.840 5.705 28.770 1.00 49.83 574 GLN D N 1
ATOM 8890 C CA . GLN D 1 55 ? 97.413 7.032 28.895 1.00 58.29 574 GLN D CA 1
ATOM 8891 C C . GLN D 1 55 ? 97.225 7.590 30.301 1.00 47.94 574 GLN D C 1
ATOM 8892 O O . GLN D 1 55 ? 97.836 8.606 30.642 1.00 44.18 574 GLN D O 1
ATOM 8906 N N . THR D 1 56 ? 96.499 6.875 31.143 1.00 35.30 575 THR D N 1
ATOM 8907 C CA . THR D 1 56 ? 96.221 7.297 32.502 1.00 41.56 575 THR D CA 1
ATOM 8908 C C . THR D 1 56 ? 97.353 6.937 33.462 1.00 46.92 575 THR D C 1
ATOM 8909 O O . THR D 1 56 ? 98.122 5.996 33.230 1.00 46.63 575 THR D O 1
ATOM 8920 N N . ARG D 1 57 ? 97.476 7.738 34.525 1.00 43.57 576 ARG D N 1
ATOM 8921 C CA . ARG D 1 57 ? 98.297 7.398 35.682 1.00 37.78 576 ARG D CA 1
ATOM 8922 C C . ARG D 1 57 ? 97.322 7.101 36.816 1.00 37.34 576 ARG D C 1
ATOM 8923 O O . ARG D 1 57 ? 96.346 7.828 37.001 1.00 32.41 576 ARG D O 1
ATOM 8944 N N . THR D 1 58 ? 97.553 6.029 37.537 1.00 31.43 577 THR D N 1
ATOM 8945 C CA . THR D 1 58 ? 96.674 5.618 38.607 1.00 29.07 577 THR D CA 1
ATOM 8946 C C . THR D 1 58 ? 97.391 5.862 39.922 1.00 34.86 577 THR D C 1
ATOM 8947 O O . THR D 1 58 ? 98.406 5.211 40.208 1.00 27.02 577 THR D O 1
ATOM 8958 N N . TYR D 1 59 ? 96.855 6.805 40.697 1.00 26.46 578 TYR D N 1
ATOM 8959 C CA . TYR D 1 59 ? 97.299 7.113 42.047 1.00 26.68 578 TYR D CA 1
ATOM 8960 C C . TYR D 1 59 ? 96.432 6.360 43.026 1.00 26.76 578 TYR D C 1
ATOM 8961 O O . TYR D 1 59 ? 95.218 6.280 42.835 1.00 19.91 578 TYR D O 1
ATOM 8979 N N . MET D 1 60 ? 97.049 5.783 44.052 1.00 20.12 579 MET D N 1
ATOM 8980 C CA . MET D 1 60 ? 96.327 5.003 45.041 1.00 21.68 579 MET D CA 1
ATOM 8981 C C . MET D 1 60 ? 96.757 5.422 46.432 1.00 24.78 579 MET D C 1
ATOM 8982 O O . MET D 1 60 ? 97.948 5.582 46.688 1.00 21.04 579 MET D O 1
ATOM 8996 N N . PHE D 1 61 ? 95.800 5.648 47.309 1.00 26.42 580 PHE D N 1
ATOM 8997 C CA . PHE D 1 61 ? 96.106 5.830 48.717 1.00 23.63 580 PHE D CA 1
ATOM 8998 C C . PHE D 1 61 ? 96.036 4.460 49.393 1.00 25.58 580 PHE D C 1
ATOM 8999 O O . PHE D 1 61 ? 94.987 3.811 49.376 1.00 24.67 580 PHE D O 1
ATOM 9016 N N . VAL D 1 62 ? 97.158 4.013 49.962 1.00 24.91 581 VAL D N 1
ATOM 9017 C CA . VAL D 1 62 ? 97.277 2.693 50.563 1.00 23.75 581 VAL D CA 1
ATOM 9018 C C . VAL D 1 62 ? 97.261 2.876 52.072 1.00 24.52 581 VAL D C 1
ATOM 9019 O O . VAL D 1 62 ? 98.099 3.609 52.605 1.00 26.11 581 VAL D O 1
ATOM 9032 N N . SER D 1 63 ? 96.326 2.218 52.760 1.00 23.27 582 SER D N 1
ATOM 9033 C CA . SER D 1 63 ? 96.235 2.348 54.213 1.00 33.43 582 SER D CA 1
ATOM 9034 C C . SER D 1 63 ? 97.388 1.593 54.877 1.00 30.54 582 SER D C 1
ATOM 9035 O O . SER D 1 63 ? 98.145 0.869 54.242 1.00 27.07 582 SER D O 1
ATOM 9043 N N . ASN D 1 64 ? 97.519 1.767 56.170 1.00 32.15 583 ASN D N 1
ATOM 9044 C CA . ASN D 1 64 ? 98.572 1.060 56.877 1.00 40.68 583 ASN D CA 1
ATOM 9045 C C . ASN D 1 64 ? 98.317 -0.439 56.953 1.00 46.01 583 ASN D C 1
ATOM 9046 O O . ASN D 1 64 ? 99.255 -1.199 57.200 1.00 42.15 583 ASN D O 1
ATOM 9057 N N . GLU D 1 65 ? 97.082 -0.874 56.746 1.00 42.16 584 GLU D N 1
ATOM 9058 C CA . GLU D 1 65 ? 96.782 -2.283 56.581 1.00 42.51 584 GLU D CA 1
ATOM 9059 C C . GLU D 1 65 ? 96.961 -2.749 55.150 1.00 42.31 584 GLU D C 1
ATOM 9060 O O . GLU D 1 65 ? 96.489 -3.837 54.809 1.00 39.14 584 GLU D O 1
ATOM 9072 N N . LYS D 1 66 ? 97.604 -1.944 54.302 1.00 43.01 585 LYS D N 1
ATOM 9073 C CA . LYS D 1 66 ? 97.950 -2.332 52.937 1.00 40.44 585 LYS D CA 1
ATOM 9074 C C . LYS D 1 66 ? 96.717 -2.535 52.065 1.00 45.43 585 LYS D C 1
ATOM 9075 O O . LYS D 1 66 ? 96.724 -3.380 51.170 1.00 42.78 585 LYS D O 1
ATOM 9094 N N . LYS D 1 67 ? 95.657 -1.780 52.330 1.00 41.80 586 LYS D N 1
ATOM 9095 C CA . LYS D 1 67 ? 94.438 -1.804 51.534 1.00 44.36 586 LYS D CA 1
ATOM 9096 C C . LYS D 1 67 ? 94.316 -0.507 50.735 1.00 39.42 586 LYS D C 1
ATOM 9097 O O . LYS D 1 67 ? 94.532 0.582 51.282 1.00 34.18 586 LYS D O 1
ATOM 9116 N N . ILE D 1 68 ? 93.877 -0.618 49.479 1.00 39.08 587 ILE D N 1
ATOM 9117 C CA . ILE D 1 68 ? 93.741 0.540 48.597 1.00 35.94 587 ILE D CA 1
ATOM 9118 C C . ILE D 1 68 ? 92.409 1.211 48.903 1.00 34.87 587 ILE D C 1
ATOM 9119 O O . ILE D 1 68 ? 91.342 0.760 48.470 1.00 31.10 587 ILE D O 1
ATOM 9135 N N . VAL D 1 69 ? 92.480 2.321 49.638 1.00 31.78 588 VAL D N 1
ATOM 9136 C CA . VAL D 1 69 ? 91.289 3.010 50.135 1.00 25.88 588 VAL D CA 1
ATOM 9137 C C . VAL D 1 69 ? 90.998 4.307 49.394 1.00 30.72 588 VAL D C 1
ATOM 9138 O O . VAL D 1 69 ? 89.983 4.970 49.678 1.00 23.53 588 VAL D O 1
ATOM 9151 N N . GLY D 1 70 ? 91.810 4.651 48.411 1.00 28.00 589 GLY D N 1
ATOM 9152 C CA . GLY D 1 70 ? 91.580 5.840 47.616 1.00 24.96 589 GLY D CA 1
ATOM 9153 C C . GLY D 1 70 ? 92.213 5.579 46.289 1.00 22.39 589 GLY D C 1
ATOM 9154 O O . GLY D 1 70 ? 93.201 4.844 46.185 1.00 20.22 589 GLY D O 1
ATOM 9158 N N . CYS D 1 71 ? 91.599 6.118 45.268 1.00 23.46 590 CYS D N 1
ATOM 9159 C CA . CYS D 1 71 ? 92.105 5.982 43.928 1.00 18.56 590 CYS D CA 1
ATOM 9160 C C . CYS D 1 71 ? 91.813 7.254 43.173 1.00 22.24 590 CYS D C 1
ATOM 9161 O O . CYS D 1 71 ? 90.747 7.871 43.331 1.00 27.10 590 CYS D O 1
ATOM 9169 N N . LEU D 1 72 ? 92.764 7.639 42.356 1.00 20.33 591 LEU D N 1
ATOM 9170 C CA . LEU D 1 72 ? 92.611 8.807 41.519 1.00 24.12 591 LEU D CA 1
ATOM 9171 C C . LEU D 1 72 ? 93.259 8.464 40.184 1.00 30.52 591 LEU D C 1
ATOM 9172 O O . LEU D 1 72 ? 94.437 8.089 40.137 1.00 25.97 591 LEU D O 1
ATOM 9188 N N . ILE D 1 73 ? 92.464 8.503 39.121 1.00 26.81 592 ILE D N 1
ATOM 9189 C CA . ILE D 1 73 ? 92.949 8.248 37.765 1.00 28.19 592 ILE D CA 1
ATOM 9190 C C . ILE D 1 73 ? 93.078 9.578 37.041 1.00 29.57 592 ILE D C 1
ATOM 9191 O O . ILE D 1 73 ? 92.087 10.306 36.887 1.00 24.29 592 ILE D O 1
ATOM 9207 N N . ALA D 1 74 ? 94.289 9.892 36.587 1.00 24.24 593 ALA D N 1
ATOM 9208 C CA . ALA D 1 74 ? 94.604 11.154 35.942 1.00 30.30 593 ALA D CA 1
ATOM 9209 C C . ALA D 1 74 ? 95.082 10.919 34.507 1.00 38.92 593 ALA D C 1
ATOM 9210 O O . ALA D 1 74 ? 95.661 9.882 34.184 1.00 27.66 593 ALA D O 1
ATOM 9217 N N . GLU D 1 75 ? 94.835 11.901 33.653 1.00 30.39 594 GLU D N 1
ATOM 9218 C CA . GLU D 1 75 ? 95.158 11.784 32.232 1.00 33.58 594 GLU D CA 1
ATOM 9219 C C . GLU D 1 75 ? 95.555 13.140 31.688 1.00 29.83 594 GLU D C 1
ATOM 9220 O O . GLU D 1 75 ? 95.142 14.175 32.230 1.00 31.46 594 GLU D O 1
ATOM 9232 N N . PRO D 1 76 ? 96.401 13.178 30.669 1.00 31.78 595 PRO D N 1
ATOM 9233 C CA . PRO D 1 76 ? 96.784 14.474 30.090 1.00 36.92 595 PRO D CA 1
ATOM 9234 C C . PRO D 1 76 ? 95.626 15.074 29.311 1.00 35.60 595 PRO D C 1
ATOM 9235 O O . PRO D 1 76 ? 94.838 14.368 28.685 1.00 31.09 595 PRO D O 1
ATOM 9246 N N . ILE D 1 77 ? 95.522 16.391 29.382 1.00 32.73 596 ILE D N 1
ATOM 9247 C CA . ILE D 1 77 ? 94.534 17.169 28.654 1.00 42.38 596 ILE D CA 1
ATOM 9248 C C . ILE D 1 77 ? 95.238 18.445 28.246 1.00 38.10 596 ILE D C 1
ATOM 9249 O O . ILE D 1 77 ? 96.289 18.777 28.774 1.00 37.36 596 ILE D O 1
ATOM 9265 N N . ARG D 1 78 ? 94.617 19.186 27.331 1.00 45.71 597 ARG D N 1
ATOM 9266 C CA . ARG D 1 78 ? 95.146 20.469 26.905 1.00 45.70 597 ARG D CA 1
ATOM 9267 C C . ARG D 1 78 ? 94.221 21.623 27.214 1.00 42.40 597 ARG D C 1
ATOM 9268 O O . ARG D 1 78 ? 94.711 22.738 27.379 1.00 45.13 597 ARG D O 1
ATOM 9289 N N . GLU D 1 79 ? 92.924 21.379 27.388 1.00 38.74 598 GLU D N 1
ATOM 9290 C CA . GLU D 1 79 ? 91.958 22.441 27.583 1.00 46.24 598 GLU D CA 1
ATOM 9291 C C . GLU D 1 79 ? 90.921 22.004 28.610 1.00 44.69 598 GLU D C 1
ATOM 9292 O O . GLU D 1 79 ? 90.693 20.814 28.802 1.00 37.81 598 GLU D O 1
ATOM 9304 N N . ALA D 1 80 ? 90.248 22.983 29.221 1.00 44.53 599 ALA D N 1
ATOM 9305 C CA . ALA D 1 80 ? 89.149 22.717 30.143 1.00 45.97 599 ALA D CA 1
ATOM 9306 C C . ALA D 1 80 ? 88.251 23.942 30.226 1.00 43.43 599 ALA D C 1
ATOM 9307 O O . ALA D 1 80 ? 88.577 25.007 29.713 1.00 38.62 599 ALA D O 1
ATOM 9314 N N . TYR D 1 81 ? 87.142 23.791 30.949 1.00 42.39 600 TYR D N 1
ATOM 9315 C CA . TYR D 1 81 ? 86.068 24.770 30.926 1.00 41.44 600 TYR D CA 1
ATOM 9316 C C . TYR D 1 81 ? 85.565 25.024 32.334 1.00 42.24 600 TYR D C 1
ATOM 9317 O O . TYR D 1 81 ? 85.454 24.093 33.134 1.00 38.52 600 TYR D O 1
ATOM 9335 N N . ARG D 1 82 ? 85.230 26.276 32.624 1.00 41.27 601 ARG D N 1
ATOM 9336 C CA . ARG D 1 82 ? 84.635 26.593 33.913 1.00 39.56 601 ARG D CA 1
ATOM 9337 C C . ARG D 1 82 ? 83.302 25.850 34.035 1.00 45.15 601 ARG D C 1
ATOM 9338 O O . ARG D 1 82 ? 82.536 25.750 33.070 1.00 44.03 601 ARG D O 1
ATOM 9359 N N . VAL D 1 83 ? 83.067 25.221 35.187 1.00 39.25 602 VAL D N 1
ATOM 9360 C CA . VAL D 1 83 ? 81.793 24.550 35.397 1.00 40.84 602 VAL D CA 1
ATOM 9361 C C . VAL D 1 83 ? 80.724 25.611 35.653 1.00 43.17 602 VAL D C 1
ATOM 9362 O O . VAL D 1 83 ? 80.937 26.580 36.390 1.00 35.41 602 VAL D O 1
ATOM 9375 N N . LEU D 1 84 ? 79.598 25.486 34.994 1.00 46.68 603 LEU D N 1
ATOM 9376 C CA . LEU D 1 84 ? 78.550 26.460 35.218 1.00 53.56 603 LEU D CA 1
ATOM 9377 C C . LEU D 1 84 ? 77.241 25.715 35.405 1.00 51.97 603 LEU D C 1
ATOM 9378 O O . LEU D 1 84 ? 77.115 24.531 35.073 1.00 53.74 603 LEU D O 1
ATOM 9394 N N . ALA D 1 85 ? 76.277 26.418 35.984 1.00 57.83 604 ALA D N 1
ATOM 9395 C CA . ALA D 1 85 ? 74.972 25.820 36.218 1.00 64.16 604 ALA D CA 1
ATOM 9396 C C . ALA D 1 85 ? 74.224 25.643 34.895 1.00 56.64 604 ALA D C 1
ATOM 9397 O O . ALA D 1 85 ? 74.206 26.549 34.059 1.00 53.18 604 ALA D O 1
ATOM 9404 N N . GLU D 1 86 ? 73.535 24.457 34.739 1.00 57.99 605 GLU D N 1
ATOM 9405 C CA . GLU D 1 86 ? 72.669 24.110 33.597 1.00 63.98 605 GLU D CA 1
ATOM 9406 C C . GLU D 1 86 ? 71.245 24.558 33.900 1.00 57.18 605 GLU D C 1
ATOM 9407 O O . GLU D 1 86 ? 70.721 24.225 34.972 1.00 53.10 605 GLU D O 1
ATOM 9419 N N . PRO D 1 87 ? 70.603 25.293 32.990 1.00 46.76 606 PRO D N 1
ATOM 9420 C CA . PRO D 1 87 ? 69.214 25.719 33.197 1.00 45.30 606 PRO D CA 1
ATOM 9421 C C . PRO D 1 87 ? 68.299 24.537 33.452 1.00 35.37 606 PRO D C 1
ATOM 9422 O O . PRO D 1 87 ? 68.249 23.600 32.654 1.00 39.83 606 PRO D O 1
ATOM 9433 N N . PRO D 1 88 ? 67.630 24.504 34.594 1.00 36.21 607 PRO D N 1
ATOM 9434 C CA . PRO D 1 88 ? 66.669 23.439 34.859 1.00 39.69 607 PRO D CA 1
ATOM 9435 C C . PRO D 1 88 ? 65.470 23.549 33.937 1.00 42.57 607 PRO D C 1
ATOM 9436 O O . PRO D 1 88 ? 65.150 24.617 33.408 1.00 35.96 607 PRO D O 1
ATOM 9447 N N . SER D 1 89 ? 64.798 22.421 33.762 1.00 42.17 608 SER D N 1
ATOM 9448 C CA . SER D 1 89 ? 63.530 22.447 33.059 1.00 44.20 608 SER D CA 1
ATOM 9449 C C . SER D 1 89 ? 62.473 23.053 33.951 1.00 42.31 608 SER D C 1
ATOM 9450 O O . SER D 1 89 ? 62.473 22.869 35.178 1.00 43.44 608 SER D O 1
ATOM 9458 N N . LEU D 1 90 ? 61.596 23.840 33.334 1.00 41.74 609 LEU D N 1
ATOM 9459 C CA . LEU D 1 90 ? 60.490 24.394 34.094 1.00 39.86 609 LEU D CA 1
ATOM 9460 C C . LEU D 1 90 ? 59.630 23.268 34.655 1.00 39.83 609 LEU D C 1
ATOM 9461 O O . LEU D 1 90 ? 59.097 23.373 35.765 1.00 34.11 609 LEU D O 1
ATOM 9477 N N . HIS D 1 91 ? 59.455 22.202 33.883 1.00 41.08 610 HIS D N 1
ATOM 9478 C CA . HIS D 1 91 ? 58.534 21.135 34.261 1.00 50.52 610 HIS D CA 1
ATOM 9479 C C . HIS D 1 91 ? 59.257 19.809 34.444 1.00 52.25 610 HIS D C 1
ATOM 9480 O O . HIS D 1 91 ? 60.149 19.460 33.665 1.00 52.69 610 HIS D O 1
ATOM 9494 N N . SER D 1 92 ? 58.815 19.061 35.454 1.00 62.92 611 SER D N 1
ATOM 9495 C CA . SER D 1 92 ? 59.295 17.707 35.757 1.00 70.25 611 SER D CA 1
ATOM 9496 C C . SER D 1 92 ? 59.730 16.910 34.539 1.00 71.02 611 SER D C 1
ATOM 9497 O O . SER D 1 92 ? 59.510 15.698 34.490 1.00 70.22 611 SER D O 1
ATOM 9505 N N . TRP D 1 104 ? 77.929 20.151 35.228 1.00 84.18 623 TRP D N 1
ATOM 9506 C CA . TRP D 1 104 ? 77.086 19.413 34.289 1.00 94.75 623 TRP D CA 1
ATOM 9507 C C . TRP D 1 104 ? 76.933 20.224 33.001 1.00 86.52 623 TRP D C 1
ATOM 9508 O O . TRP D 1 104 ? 76.469 19.700 31.986 1.00 83.23 623 TRP D O 1
ATOM 9528 N N . ARG D 1 105 ? 77.314 21.504 33.051 1.00 79.42 624 ARG D N 1
ATOM 9529 C CA . ARG D 1 105 ? 77.527 22.294 31.843 1.00 76.93 624 ARG D CA 1
ATOM 9530 C C . ARG D 1 105 ? 78.921 22.917 31.817 1.00 71.01 624 ARG D C 1
ATOM 9531 O O . ARG D 1 105 ? 79.463 23.293 32.862 1.00 57.22 624 ARG D O 1
ATOM 9552 N N . CYS D 1 106 ? 79.489 23.012 30.605 1.00 72.09 625 CYS D N 1
ATOM 9553 C CA . CYS D 1 106 ? 80.749 23.692 30.382 1.00 65.31 625 CYS D CA 1
ATOM 9554 C C . CYS D 1 106 ? 80.531 25.101 29.925 1.00 67.20 625 CYS D C 1
ATOM 9555 O O . CYS D 1 106 ? 79.614 25.403 29.160 1.00 74.90 625 CYS D O 1
ATOM 9563 N N . SER D 1 107 ? 81.465 25.933 30.320 1.00 61.98 626 SER D N 1
ATOM 9564 C CA . SER D 1 107 ? 81.605 27.213 29.682 1.00 64.08 626 SER D CA 1
ATOM 9565 C C . SER D 1 107 ? 82.034 26.943 28.250 1.00 72.75 626 SER D C 1
ATOM 9566 O O . SER D 1 107 ? 82.576 25.881 27.937 1.00 69.78 626 SER D O 1
ATOM 9574 N N . THR D 1 108 ? 81.676 27.844 27.353 1.00 77.96 627 THR D N 1
ATOM 9575 C CA . THR D 1 108 ? 82.062 27.663 25.964 1.00 75.79 627 THR D CA 1
ATOM 9576 C C . THR D 1 108 ? 83.471 28.157 25.649 1.00 75.94 627 THR D C 1
ATOM 9577 O O . THR D 1 108 ? 84.059 27.692 24.668 1.00 73.35 627 THR D O 1
ATOM 9588 N N . GLU D 1 109 ? 84.042 29.053 26.455 1.00 80.43 628 GLU D N 1
ATOM 9589 C CA . GLU D 1 109 ? 85.406 29.518 26.216 1.00 87.02 628 GLU D CA 1
ATOM 9590 C C . GLU D 1 109 ? 86.403 28.613 26.928 1.00 76.07 628 GLU D C 1
ATOM 9591 O O . GLU D 1 109 ? 86.483 28.648 28.164 1.00 71.08 628 GLU D O 1
ATOM 9603 N N . PRO D 1 110 ? 87.187 27.816 26.204 1.00 70.52 629 PRO D N 1
ATOM 9604 C CA . PRO D 1 110 ? 88.147 26.923 26.855 1.00 65.23 629 PRO D CA 1
ATOM 9605 C C . PRO D 1 110 ? 89.293 27.682 27.489 1.00 58.30 629 PRO D C 1
ATOM 9606 O O . PRO D 1 110 ? 89.597 28.817 27.123 1.00 66.22 629 PRO D O 1
ATOM 9617 N N . GLU D 1 111 ? 89.881 27.062 28.504 1.00 59.90 630 GLU D N 1
ATOM 9618 C CA . GLU D 1 111 ? 91.077 27.546 29.163 1.00 56.78 630 GLU D CA 1
ATOM 9619 C C . GLU D 1 111 ? 92.160 26.470 29.131 1.00 56.15 630 GLU D C 1
ATOM 9620 O O . GLU D 1 111 ? 91.856 25.271 29.100 1.00 50.52 630 GLU D O 1
ATOM 9632 N N . PRO D 1 112 ? 93.427 26.860 29.141 1.00 55.97 631 PRO D N 1
ATOM 9633 C CA . PRO D 1 112 ? 94.487 25.853 29.149 1.00 50.04 631 PRO D CA 1
ATOM 9634 C C . PRO D 1 112 ? 94.439 25.064 30.439 1.00 49.25 631 PRO D C 1
ATOM 9635 O O . PRO D 1 112 ? 94.164 25.610 31.510 1.00 49.30 631 PRO D O 1
ATOM 9646 N N . ALA D 1 113 ? 94.710 23.767 30.324 1.00 46.84 632 ALA D N 1
ATOM 9647 C CA . ALA D 1 113 ? 94.793 22.889 31.487 1.00 43.97 632 ALA D CA 1
ATOM 9648 C C . ALA D 1 113 ? 95.744 21.760 31.148 1.00 42.07 632 ALA D C 1
ATOM 9649 O O . ALA D 1 113 ? 95.968 21.443 29.969 1.00 43.31 632 ALA D O 1
ATOM 9656 N N . ILE D 1 114 ? 96.277 21.127 32.187 1.00 30.92 633 ILE D N 1
ATOM 9657 C CA . ILE D 1 114 ? 97.351 20.147 32.035 1.00 35.69 633 ILE D CA 1
ATOM 9658 C C . ILE D 1 114 ? 96.907 18.742 32.424 1.00 35.93 633 ILE D C 1
ATOM 9659 O O . ILE D 1 114 ? 97.243 17.771 31.745 1.00 30.46 633 ILE D O 1
ATOM 9675 N N . CYS D 1 115 ? 96.188 18.608 33.536 1.00 29.18 634 CYS D N 1
ATOM 9676 C CA . CYS D 1 115 ? 95.910 17.315 34.130 1.00 32.09 634 CYS D CA 1
ATOM 9677 C C . CYS D 1 115 ? 94.413 17.154 34.312 1.00 27.13 634 CYS D C 1
ATOM 9678 O O . CYS D 1 115 ? 93.785 17.981 34.989 1.00 28.22 634 CYS D O 1
ATOM 9686 N N . GLY D 1 116 ? 93.872 16.069 33.755 1.00 29.80 635 GLY D N 1
ATOM 9687 C CA . GLY D 1 116 ? 92.466 15.733 33.888 1.00 32.62 635 GLY D CA 1
ATOM 9688 C C . GLY D 1 116 ? 92.259 14.627 34.909 1.00 35.27 635 GLY D C 1
ATOM 9689 O O . GLY D 1 116 ? 92.836 13.536 34.795 1.00 30.24 635 GLY D O 1
ATOM 9693 N N . ILE D 1 117 ? 91.451 14.920 35.923 1.00 28.39 636 ILE D N 1
ATOM 9694 C CA . ILE D 1 117 ? 91.085 13.923 36.919 1.00 26.73 636 ILE D CA 1
ATOM 9695 C C . ILE D 1 117 ? 89.879 13.200 36.352 1.00 26.58 636 ILE D C 1
ATOM 9696 O O . ILE D 1 117 ? 88.766 13.723 36.332 1.00 26.13 636 ILE D O 1
ATOM 9712 N N . SER D 1 118 ? 90.136 12.000 35.843 1.00 27.14 637 SER D N 1
ATOM 9713 C CA . SER D 1 118 ? 89.133 11.220 35.143 1.00 30.42 637 SER D CA 1
ATOM 9714 C C . SER D 1 118 ? 88.218 10.512 36.114 1.00 30.25 637 SER D C 1
ATOM 9715 O O . SER D 1 118 ? 87.006 10.437 35.883 1.00 26.54 637 SER D O 1
ATOM 9723 N N . ARG D 1 119 ? 88.778 9.976 37.196 1.00 28.02 638 ARG D N 1
ATOM 9724 C CA . ARG D 1 119 ? 87.995 9.409 38.270 1.00 25.27 638 ARG D CA 1
ATOM 9725 C C . ARG D 1 119 ? 88.676 9.678 39.590 1.00 23.64 638 ARG D C 1
ATOM 9726 O O . ARG D 1 119 ? 89.909 9.699 39.682 1.00 17.67 638 ARG D O 1
ATOM 9747 N N . ILE D 1 120 ? 87.855 9.838 40.624 1.00 21.65 639 ILE D N 1
ATOM 9748 C CA . ILE D 1 120 ? 88.378 9.951 41.986 1.00 20.81 639 ILE D CA 1
ATOM 9749 C C . ILE D 1 120 ? 87.374 9.315 42.924 1.00 26.75 639 ILE D C 1
ATOM 9750 O O . ILE D 1 120 ? 86.156 9.502 42.776 1.00 23.05 639 ILE D O 1
ATOM 9766 N N . TRP D 1 121 ? 87.895 8.494 43.840 1.00 22.01 640 TRP D N 1
ATOM 9767 C CA . TRP D 1 121 ? 87.071 7.652 44.675 1.00 22.68 640 TRP D CA 1
ATOM 9768 C C . TRP D 1 121 ? 87.796 7.429 45.997 1.00 29.62 640 TRP D C 1
ATOM 9769 O O . TRP D 1 121 ? 89.003 7.175 46.013 1.00 25.73 640 TRP D O 1
ATOM 9790 N N . VAL D 1 122 ? 87.047 7.496 47.089 1.00 25.92 641 VAL D N 1
ATOM 9791 C CA . VAL D 1 122 ? 87.538 7.156 48.422 1.00 22.75 641 VAL D CA 1
ATOM 9792 C C . VAL D 1 122 ? 86.553 6.201 49.078 1.00 28.18 641 VAL D C 1
ATOM 9793 O O . VAL D 1 122 ? 85.335 6.410 49.020 1.00 26.98 641 VAL D O 1
ATOM 9806 N N . PHE D 1 123 ? 87.093 5.141 49.673 1.00 29.10 642 PHE D N 1
ATOM 9807 C CA . PHE D 1 123 ? 86.323 4.145 50.406 1.00 28.86 642 PHE D CA 1
ATOM 9808 C C . PHE D 1 123 ? 85.389 4.830 51.389 1.00 29.07 642 PHE D C 1
ATOM 9809 O O . PHE D 1 123 ? 85.801 5.692 52.159 1.00 30.31 642 PHE D O 1
ATOM 9826 N N . ALA D 1 124 ? 84.111 4.462 51.326 1.00 31.04 643 ALA D N 1
ATOM 9827 C CA . ALA D 1 124 ? 83.065 5.213 52.012 1.00 33.80 643 ALA D CA 1
ATOM 9828 C C . ALA D 1 124 ? 83.341 5.379 53.501 1.00 34.62 643 ALA D C 1
ATOM 9829 O O . ALA D 1 124 ? 83.199 6.481 54.050 1.00 32.55 643 ALA D O 1
ATOM 9836 N N . LEU D 1 125 ? 83.777 4.313 54.166 1.00 35.30 644 LEU D N 1
ATOM 9837 C CA . LEU D 1 125 ? 84.056 4.416 55.598 1.00 41.16 644 LEU D CA 1
ATOM 9838 C C . LEU D 1 125 ? 85.282 5.269 55.917 1.00 38.95 644 LEU D C 1
ATOM 9839 O O . LEU D 1 125 ? 85.564 5.501 57.094 1.00 41.11 644 LEU D O 1
ATOM 9855 N N . MET D 1 126 ? 85.992 5.774 54.911 1.00 39.82 645 MET D N 1
ATOM 9856 C CA . MET D 1 126 ? 87.203 6.557 55.114 1.00 39.38 645 MET D CA 1
ATOM 9857 C C . MET D 1 126 ? 87.070 7.979 54.587 1.00 37.97 645 MET D C 1
ATOM 9858 O O . MET D 1 126 ? 88.078 8.702 54.478 1.00 27.11 645 MET D O 1
ATOM 9872 N N . ARG D 1 127 ? 85.861 8.411 54.274 1.00 35.83 646 ARG D N 1
ATOM 9873 C CA . ARG D 1 127 ? 85.709 9.731 53.698 1.00 30.25 646 ARG D CA 1
ATOM 9874 C C . ARG D 1 127 ? 85.808 10.792 54.763 1.00 31.07 646 ARG D C 1
ATOM 9875 O O . ARG D 1 127 ? 85.705 10.521 55.962 1.00 36.42 646 ARG D O 1
ATOM 9896 N N . ARG D 1 128 ? 86.044 12.020 54.298 1.00 27.34 647 ARG D N 1
ATOM 9897 C CA . ARG D 1 128 ? 86.231 13.188 55.151 1.00 28.24 647 ARG D CA 1
ATOM 9898 C C . ARG D 1 128 ? 87.481 13.065 56.040 1.00 39.08 647 ARG D C 1
ATOM 9899 O O . ARG D 1 128 ? 87.556 13.678 57.117 1.00 35.69 647 ARG D O 1
ATOM 9920 N N . LYS D 1 129 ? 88.508 12.340 55.550 1.00 34.07 648 LYS D N 1
ATOM 9921 C CA . LYS D 1 129 ? 89.809 12.239 56.199 1.00 26.26 648 LYS D CA 1
ATOM 9922 C C . LYS D 1 129 ? 90.933 12.718 55.291 1.00 33.75 648 LYS D C 1
ATOM 9923 O O . LYS D 1 129 ? 92.089 12.314 55.461 1.00 25.43 648 LYS D O 1
ATOM 9942 N N . ALA D 1 130 ? 90.600 13.596 54.342 1.00 25.48 649 ALA D N 1
ATOM 9943 C CA . ALA D 1 130 ? 91.563 14.250 53.453 1.00 29.16 649 ALA D CA 1
ATOM 9944 C C . ALA D 1 130 ? 92.343 13.271 52.542 1.00 21.96 649 ALA D C 1
ATOM 9945 O O . ALA D 1 130 ? 93.449 13.613 52.054 1.00 22.34 649 ALA D O 1
ATOM 9952 N N . ILE D 1 131 ? 91.796 12.095 52.264 1.00 24.28 650 ILE D N 1
ATOM 9953 C CA . ILE D 1 131 ? 92.450 11.176 51.341 1.00 26.63 650 ILE D CA 1
ATOM 9954 C C . ILE D 1 131 ? 92.386 11.720 49.913 1.00 25.01 650 ILE D C 1
ATOM 9955 O O . ILE D 1 131 ? 93.403 11.813 49.230 1.00 22.54 650 ILE D O 1
ATOM 9971 N N . ALA D 1 132 ? 91.205 12.154 49.473 1.00 22.12 651 ALA D N 1
ATOM 9972 C CA . ALA D 1 132 ? 91.091 12.738 48.146 1.00 22.11 651 ALA D CA 1
ATOM 9973 C C . ALA D 1 132 ? 91.928 14.011 48.002 1.00 24.10 651 ALA D C 1
ATOM 9974 O O . ALA D 1 132 ? 92.613 14.208 46.986 1.00 22.61 651 ALA D O 1
ATOM 9981 N N . SER D 1 133 ? 91.905 14.884 48.997 1.00 19.52 652 SER D N 1
ATOM 9982 C CA . SER D 1 133 ? 92.722 16.084 48.900 1.00 21.99 652 SER D CA 1
ATOM 9983 C C . SER D 1 133 ? 94.209 15.731 48.788 1.00 21.11 652 SER D C 1
ATOM 9984 O O . SER D 1 133 ? 94.954 16.338 48.002 1.00 21.67 652 SER D O 1
ATOM 9992 N N . ARG D 1 134 ? 94.674 14.766 49.590 1.00 20.02 653 ARG D N 1
ATOM 9993 C CA . ARG D 1 134 ? 96.093 14.411 49.516 1.00 20.35 653 ARG D CA 1
ATOM 9994 C C . ARG D 1 134 ? 96.419 13.758 48.177 1.00 22.89 653 ARG D C 1
ATOM 9995 O O . ARG D 1 134 ? 97.506 13.976 47.634 1.00 18.62 653 ARG D O 1
ATOM 10016 N N . MET D 1 135 ? 95.476 13.012 47.598 1.00 17.52 654 MET D N 1
ATOM 10017 C CA . MET D 1 135 ? 95.719 12.430 46.287 1.00 21.04 654 MET D CA 1
ATOM 10018 C C . MET D 1 135 ? 95.831 13.503 45.223 1.00 22.87 654 MET D C 1
ATOM 10019 O O . MET D 1 135 ? 96.636 13.376 44.295 1.00 20.91 654 MET D O 1
ATOM 10033 N N . VAL D 1 136 ? 94.992 14.538 45.273 1.00 21.88 655 VAL D N 1
ATOM 10034 C CA . VAL D 1 136 ? 95.182 15.603 44.285 1.00 23.21 655 VAL D CA 1
ATOM 10035 C C . VAL D 1 136 ? 96.512 16.345 44.522 1.00 18.75 655 VAL D C 1
ATOM 10036 O O . VAL D 1 136 ? 97.205 16.712 43.570 1.00 25.31 655 VAL D O 1
ATOM 10049 N N . ASP D 1 137 ? 96.895 16.588 45.773 1.00 23.60 656 ASP D N 1
ATOM 10050 C CA . ASP D 1 137 ? 98.221 17.198 46.024 1.00 23.86 656 ASP D CA 1
ATOM 10051 C C . ASP D 1 137 ? 99.317 16.372 45.355 1.00 25.97 656 ASP D C 1
ATOM 10052 O O . ASP D 1 137 ? 100.229 16.911 44.719 1.00 26.99 656 ASP D O 1
ATOM 10061 N N . ALA D 1 138 ? 99.246 15.043 45.522 1.00 23.55 657 ALA D N 1
ATOM 10062 C CA . ALA D 1 138 ? 100.246 14.156 44.923 1.00 26.43 657 ALA D CA 1
ATOM 10063 C C . ALA D 1 138 ? 100.271 14.269 43.403 1.00 25.52 657 ALA D C 1
ATOM 10064 O O . ALA D 1 138 ? 101.347 14.399 42.798 1.00 26.12 657 ALA D O 1
ATOM 10071 N N . VAL D 1 139 ? 99.093 14.280 42.768 1.00 23.36 658 VAL D N 1
ATOM 10072 C CA . VAL D 1 139 ? 99.025 14.463 41.311 1.00 25.56 658 VAL D CA 1
ATOM 10073 C C . VAL D 1 139 ? 99.698 15.774 40.906 1.00 26.40 658 VAL D C 1
ATOM 10074 O O . VAL D 1 139 ? 100.550 15.818 40.002 1.00 30.64 658 VAL D O 1
ATOM 10087 N N . ARG D 1 140 ? 99.325 16.858 41.564 1.00 23.78 659 ARG D N 1
ATOM 10088 C CA . ARG D 1 140 ? 99.903 18.152 41.238 1.00 29.42 659 ARG D CA 1
ATOM 10089 C C . ARG D 1 140 ? 101.418 18.138 41.360 1.00 34.22 659 ARG D C 1
ATOM 10090 O O . ARG D 1 140 ? 102.092 18.774 40.543 1.00 29.30 659 ARG D O 1
ATOM 10111 N N . SER D 1 141 ? 101.964 17.383 42.329 1.00 26.45 660 SER D N 1
ATOM 10112 C CA . SER D 1 141 ? 103.403 17.350 42.563 1.00 36.09 660 SER D CA 1
ATOM 10113 C C . SER D 1 141 ? 104.153 16.482 41.584 1.00 35.54 660 SER D C 1
ATOM 10114 O O . SER D 1 141 ? 105.343 16.723 41.388 1.00 33.04 660 SER D O 1
ATOM 10122 N N . SER D 1 142 ? 103.491 15.507 40.962 1.00 27.57 661 SER D N 1
ATOM 10123 C CA . SER D 1 142 ? 104.191 14.428 40.292 1.00 29.04 661 SER D CA 1
ATOM 10124 C C . SER D 1 142 ? 103.680 14.138 38.898 1.00 33.67 661 SER D C 1
ATOM 10125 O O . SER D 1 142 ? 104.245 13.276 38.226 1.00 33.63 661 SER D O 1
ATOM 10133 N N . PHE D 1 143 ? 102.598 14.766 38.461 1.00 34.26 662 PHE D N 1
ATOM 10134 C CA . PHE D 1 143 ? 102.034 14.376 37.176 1.00 30.99 662 PHE D CA 1
ATOM 10135 C C . PHE D 1 143 ? 102.941 14.804 36.031 1.00 37.14 662 PHE D C 1
ATOM 10136 O O . PHE D 1 143 ? 103.111 14.073 35.048 1.00 31.24 662 PHE D O 1
ATOM 10153 N N . MET D 1 144 ? 103.502 15.992 36.135 1.00 37.69 663 MET D N 1
ATOM 10154 C CA . MET D 1 144 ? 104.318 16.579 35.091 1.00 44.74 663 MET D CA 1
ATOM 10155 C C . MET D 1 144 ? 105.739 16.710 35.602 1.00 51.96 663 MET D C 1
ATOM 10156 O O . MET D 1 144 ? 105.990 17.473 36.546 1.00 48.89 663 MET D O 1
ATOM 10170 N N . TYR D 1 145 ? 106.657 15.976 34.967 1.00 59.81 664 TYR D N 1
ATOM 10171 C CA . TYR D 1 145 ? 108.069 16.034 35.329 1.00 71.50 664 TYR D CA 1
ATOM 10172 C C . TYR D 1 145 ? 108.522 17.483 35.441 1.00 64.38 664 TYR D C 1
ATOM 10173 O O . TYR D 1 145 ? 108.309 18.288 34.530 1.00 58.32 664 TYR D O 1
ATOM 10191 N N . GLY D 1 146 ? 109.151 17.808 36.565 1.00 56.25 665 GLY D N 1
ATOM 10192 C CA . GLY D 1 146 ? 109.737 19.112 36.715 1.00 61.69 665 GLY D CA 1
ATOM 10193 C C . GLY D 1 146 ? 108.773 20.233 36.994 1.00 67.45 665 GLY D C 1
ATOM 10194 O O . GLY D 1 146 ? 109.120 21.394 36.756 1.00 63.66 665 GLY D O 1
ATOM 10198 N N . SER D 1 147 ? 107.539 19.938 37.390 1.00 62.62 666 SER D N 1
ATOM 10199 C CA . SER D 1 147 ? 106.596 21.005 37.667 1.00 51.00 666 SER D CA 1
ATOM 10200 C C . SER D 1 147 ? 105.717 20.611 38.840 1.00 46.73 666 SER D C 1
ATOM 10201 O O . SER D 1 147 ? 105.573 19.434 39.174 1.00 50.10 666 SER D O 1
ATOM 10209 N N . VAL D 1 148 ? 105.143 21.622 39.467 1.00 45.07 667 VAL D N 1
ATOM 10210 C CA . VAL D 1 148 ? 104.079 21.455 40.431 1.00 39.95 667 VAL D CA 1
ATOM 10211 C C . VAL D 1 148 ? 102.895 22.218 39.874 1.00 43.32 667 VAL D C 1
ATOM 10212 O O . VAL D 1 148 ? 102.964 23.444 39.756 1.00 36.65 667 VAL D O 1
ATOM 10225 N N . LEU D 1 149 ? 101.820 21.497 39.527 1.00 42.40 668 LEU D N 1
ATOM 10226 C CA . LEU D 1 149 ? 100.615 22.104 38.968 1.00 40.69 668 LEU D CA 1
ATOM 10227 C C . LEU D 1 149 ? 99.904 22.952 40.011 1.00 40.88 668 LEU D C 1
ATOM 10228 O O . LEU D 1 149 ? 99.860 22.606 41.193 1.00 37.62 668 LEU D O 1
ATOM 10244 N N . THR D 1 150 ? 99.358 24.079 39.566 1.00 36.80 669 THR D N 1
ATOM 10245 C CA . THR D 1 150 ? 98.442 24.860 40.374 1.00 41.80 669 THR D CA 1
ATOM 10246 C C . THR D 1 150 ? 97.053 24.242 40.298 1.00 38.15 669 THR D C 1
ATOM 10247 O O . THR D 1 150 ? 96.782 23.356 39.480 1.00 36.37 669 THR D O 1
ATOM 10258 N N . THR D 1 151 ? 96.155 24.723 41.155 1.00 44.79 670 THR D N 1
ATOM 10259 C CA . THR D 1 151 ? 94.766 24.279 41.082 1.00 39.84 670 THR D CA 1
ATOM 10260 C C . THR D 1 151 ? 94.050 24.788 39.838 1.00 41.40 670 THR D C 1
ATOM 10261 O O . THR D 1 151 ? 92.964 24.294 39.521 1.00 43.28 670 THR D O 1
ATOM 10272 N N . GLU D 1 152 ? 94.631 25.736 39.118 1.00 40.57 671 GLU D N 1
ATOM 10273 C CA . GLU D 1 152 ? 94.065 26.168 37.852 1.00 45.29 671 GLU D CA 1
ATOM 10274 C C . GLU D 1 152 ? 94.575 25.367 36.660 1.00 39.53 671 GLU D C 1
ATOM 10275 O O . GLU D 1 152 ? 94.116 25.587 35.542 1.00 40.13 671 GLU D O 1
ATOM 10287 N N . GLU D 1 153 ? 95.469 24.409 36.861 1.00 40.50 672 GLU D N 1
ATOM 10288 C CA . GLU D 1 153 ? 95.957 23.601 35.761 1.00 38.60 672 GLU D CA 1
ATOM 10289 C C . GLU D 1 153 ? 95.404 22.191 35.781 1.00 37.69 672 GLU D C 1
ATOM 10290 O O . GLU D 1 153 ? 95.836 21.369 34.958 1.00 33.53 672 GLU D O 1
ATOM 10302 N N . ILE D 1 154 ? 94.479 21.884 36.715 1.00 31.53 673 ILE D N 1
ATOM 10303 C CA . ILE D 1 154 ? 93.828 20.586 36.801 1.00 31.60 673 ILE D CA 1
ATOM 10304 C C . ILE D 1 154 ? 92.329 20.754 36.531 1.00 34.13 673 ILE D C 1
ATOM 10305 O O . ILE D 1 154 ? 91.740 21.785 36.856 1.00 34.00 673 ILE D O 1
ATOM 10321 N N . ALA D 1 155 ? 91.697 19.699 36.013 1.00 29.98 674 ALA D N 1
ATOM 10322 C CA . ALA D 1 155 ? 90.260 19.728 35.743 1.00 35.60 674 ALA D CA 1
ATOM 10323 C C . ALA D 1 155 ? 89.634 18.387 36.090 1.00 29.29 674 ALA D C 1
ATOM 10324 O O . ALA D 1 155 ? 90.305 17.352 36.156 1.00 25.28 674 ALA D O 1
ATOM 10331 N N . PHE D 1 156 ? 88.331 18.401 36.293 1.00 27.19 675 PHE D N 1
ATOM 10332 C CA . PHE D 1 156 ? 87.606 17.211 36.707 1.00 29.82 675 PHE D CA 1
ATOM 10333 C C . PHE D 1 156 ? 86.636 16.726 35.642 1.00 31.18 675 PHE D C 1
ATOM 10334 O O . PHE D 1 156 ? 85.885 17.516 35.060 1.00 28.40 675 PHE D O 1
ATOM 10351 N N . SER D 1 157 ? 86.601 15.421 35.415 1.00 28.16 676 SER D N 1
ATOM 10352 C CA . SER D 1 157 ? 85.668 14.927 34.420 1.00 41.72 676 SER D CA 1
ATOM 10353 C C . SER D 1 157 ? 84.288 14.735 35.050 1.00 48.15 676 SER D C 1
ATOM 10354 O O . SER D 1 157 ? 84.158 14.107 36.101 1.00 46.13 676 SER D O 1
ATOM 10362 N N . ASP D 1 158 ? 83.255 15.238 34.374 1.00 52.25 677 ASP D N 1
ATOM 10363 C CA . ASP D 1 158 ? 81.861 15.006 34.743 1.00 50.72 677 ASP D CA 1
ATOM 10364 C C . ASP D 1 158 ? 81.653 14.786 36.241 1.00 38.13 677 ASP D C 1
ATOM 10365 O O . ASP D 1 158 ? 81.427 13.662 36.675 1.00 36.60 677 ASP D O 1
ATOM 10374 N N . PRO D 1 159 ? 81.701 15.828 37.057 1.00 42.83 678 PRO D N 1
ATOM 10375 C CA . PRO D 1 159 ? 81.661 15.647 38.522 1.00 37.99 678 PRO D CA 1
ATOM 10376 C C . PRO D 1 159 ? 80.309 15.164 39.054 1.00 39.63 678 PRO D C 1
ATOM 10377 O O . PRO D 1 159 ? 79.277 15.789 38.824 1.00 38.60 678 PRO D O 1
ATOM 10388 N N . THR D 1 160 ? 80.338 14.154 39.906 1.00 38.95 679 THR D N 1
ATOM 10389 C CA . THR D 1 160 ? 79.179 13.803 40.700 1.00 34.32 679 THR D CA 1
ATOM 10390 C C . THR D 1 160 ? 78.889 14.903 41.711 1.00 34.15 679 THR D C 1
ATOM 10391 O O . THR D 1 160 ? 79.674 15.838 41.885 1.00 30.42 679 THR D O 1
ATOM 10402 N N . PRO D 1 161 ? 77.765 14.811 42.417 1.00 28.60 680 PRO D N 1
ATOM 10403 C CA . PRO D 1 161 ? 77.540 15.759 43.516 1.00 31.67 680 PRO D CA 1
ATOM 10404 C C . PRO D 1 161 ? 78.627 15.734 44.587 1.00 30.19 680 PRO D C 1
ATOM 10405 O O . PRO D 1 161 ? 79.071 16.808 45.029 1.00 28.16 680 PRO D O 1
ATOM 10416 N N . ASP D 1 162 ? 79.023 14.545 45.068 1.00 35.39 681 ASP D N 1
ATOM 10417 C CA . ASP D 1 162 ? 80.154 14.454 45.995 1.00 31.00 681 ASP D CA 1
ATOM 10418 C C . ASP D 1 162 ? 81.370 15.157 45.408 1.00 30.37 681 ASP D C 1
ATOM 10419 O O . ASP D 1 162 ? 82.048 15.950 46.076 1.00 28.15 681 ASP D O 1
ATOM 10428 N N . GLY D 1 163 ? 81.651 14.881 44.139 1.00 26.88 682 GLY D N 1
ATOM 10429 C CA . GLY D 1 163 ? 82.854 15.408 43.528 1.00 30.39 682 GLY D CA 1
ATOM 10430 C C . GLY D 1 163 ? 82.812 16.912 43.400 1.00 32.38 682 GLY D C 1
ATOM 10431 O O . GLY D 1 163 ? 83.826 17.598 43.616 1.00 26.43 682 GLY D O 1
ATOM 10435 N N . LYS D 1 164 ? 81.633 17.456 43.083 1.00 30.67 683 LYS D N 1
ATOM 10436 C CA . LYS D 1 164 ? 81.529 18.904 42.986 1.00 32.32 683 LYS D CA 1
ATOM 10437 C C . LYS D 1 164 ? 81.770 19.546 44.345 1.00 25.79 683 LYS D C 1
ATOM 10438 O O . LYS D 1 164 ? 82.443 20.569 44.448 1.00 28.65 683 LYS D O 1
ATOM 10457 N N . LEU D 1 165 ? 81.236 18.962 45.405 1.00 28.65 684 LEU D N 1
ATOM 10458 C CA . LEU D 1 165 ? 81.507 19.530 46.719 1.00 28.08 684 LEU D CA 1
ATOM 10459 C C . LEU D 1 165 ? 82.990 19.433 47.048 1.00 32.17 684 LEU D C 1
ATOM 10460 O O . LEU D 1 165 ? 83.589 20.388 47.560 1.00 30.22 684 LEU D O 1
ATOM 10476 N N . PHE D 1 166 ? 83.613 18.294 46.731 1.00 28.50 685 PHE D N 1
ATOM 10477 C CA . PHE D 1 166 ? 85.039 18.176 47.010 1.00 29.56 685 PHE D CA 1
ATOM 10478 C C . PHE D 1 166 ? 85.845 19.154 46.165 1.00 26.36 685 PHE D C 1
ATOM 10479 O O . PHE D 1 166 ? 86.738 19.837 46.667 1.00 26.19 685 PHE D O 1
ATOM 10496 N N . ALA D 1 167 ? 85.550 19.223 44.873 1.00 25.21 686 ALA D N 1
ATOM 10497 C CA . ALA D 1 167 ? 86.374 20.016 43.958 1.00 31.67 686 ALA D CA 1
ATOM 10498 C C . ALA D 1 167 ? 86.275 21.497 44.255 1.00 33.20 686 ALA D C 1
ATOM 10499 O O . ALA D 1 167 ? 87.279 22.211 44.189 1.00 28.53 686 ALA D O 1
ATOM 10506 N N . SER D 1 168 ? 85.060 21.982 44.554 1.00 33.95 687 SER D N 1
ATOM 10507 C CA . SER D 1 168 ? 84.906 23.401 44.830 1.00 39.24 687 SER D CA 1
ATOM 10508 C C . SER D 1 168 ? 85.658 23.773 46.099 1.00 34.52 687 SER D C 1
ATOM 10509 O O . SER D 1 168 ? 86.308 24.814 46.149 1.00 37.61 687 SER D O 1
ATOM 10517 N N . THR D 1 169 ? 85.639 22.904 47.115 1.00 34.92 688 THR D N 1
ATOM 10518 C CA . THR D 1 169 ? 86.438 23.181 48.307 1.00 30.90 688 THR D CA 1
ATOM 10519 C C . THR D 1 169 ? 87.925 23.163 47.989 1.00 33.17 688 THR D C 1
ATOM 10520 O O . THR D 1 169 ? 88.641 24.114 48.297 1.00 35.36 688 THR D O 1
ATOM 10531 N N . TYR D 1 170 ? 88.390 22.104 47.309 1.00 34.45 689 TYR D N 1
ATOM 10532 C CA . TYR D 1 170 ? 89.813 21.924 47.049 1.00 29.93 689 TYR D CA 1
ATOM 10533 C C . TYR D 1 170 ? 90.343 23.044 46.175 1.00 38.85 689 TYR D C 1
ATOM 10534 O O . TYR D 1 170 ? 91.432 23.591 46.426 1.00 35.74 689 TYR D O 1
ATOM 10552 N N . CYS D 1 171 ? 89.616 23.372 45.102 1.00 32.35 690 CYS D N 1
ATOM 10553 C CA . CYS D 1 171 ? 90.046 24.479 44.257 1.00 37.79 690 CYS D CA 1
ATOM 10554 C C . CYS D 1 171 ? 89.635 25.829 44.839 1.00 40.47 690 CYS D C 1
ATOM 10555 O O . CYS D 1 171 ? 90.032 26.866 44.315 1.00 41.39 690 CYS D O 1
ATOM 10563 N N . LYS D 1 172 ? 88.878 25.833 45.929 1.00 40.67 691 LYS D N 1
ATOM 10564 C CA . LYS D 1 172 ? 88.488 27.063 46.614 1.00 46.10 691 LYS D CA 1
ATOM 10565 C C . LYS D 1 172 ? 87.587 27.976 45.761 1.00 47.48 691 LYS D C 1
ATOM 10566 O O . LYS D 1 172 ? 87.415 29.143 46.088 1.00 44.74 691 LYS D O 1
ATOM 10585 N N . VAL D 1 173 ? 86.956 27.453 44.709 1.00 42.87 692 VAL D N 1
ATOM 10586 C CA . VAL D 1 173 ? 86.048 28.250 43.887 1.00 40.73 692 VAL D CA 1
ATOM 10587 C C . VAL D 1 173 ? 84.891 27.388 43.445 1.00 42.95 692 VAL D C 1
ATOM 10588 O O . VAL D 1 173 ? 85.036 26.184 43.190 1.00 41.60 692 VAL D O 1
ATOM 10601 N N . PRO D 1 174 ? 83.725 28.003 43.266 1.00 40.86 693 PRO D N 1
ATOM 10602 C CA . PRO D 1 174 ? 82.593 27.219 42.783 1.00 39.65 693 PRO D CA 1
ATOM 10603 C C . PRO D 1 174 ? 82.721 26.853 41.309 1.00 40.84 693 PRO D C 1
ATOM 10604 O O . PRO D 1 174 ? 82.231 25.794 40.897 1.00 39.92 693 PRO D O 1
ATOM 10615 N N . ASP D 1 175 ? 83.374 27.693 40.517 1.00 35.44 694 ASP D N 1
ATOM 10616 C CA . ASP D 1 175 ? 83.525 27.474 39.092 1.00 41.21 694 ASP D CA 1
ATOM 10617 C C . ASP D 1 175 ? 84.932 26.957 38.771 1.00 42.87 694 ASP D C 1
ATOM 10618 O O . ASP D 1 175 ? 85.738 27.637 38.148 1.00 41.65 694 ASP D O 1
ATOM 10627 N N . PHE D 1 176 ? 85.208 25.717 39.196 1.00 39.23 695 PHE D N 1
ATOM 10628 C CA . PHE D 1 176 ? 86.460 25.024 38.870 1.00 36.72 695 PHE D CA 1
ATOM 10629 C C . PHE D 1 176 ? 86.405 24.499 37.432 1.00 39.55 695 PHE D C 1
ATOM 10630 O O . PHE D 1 176 ? 85.398 24.643 36.733 1.00 34.84 695 PHE D O 1
ATOM 10647 N N . LEU D 1 177 ? 87.500 23.896 36.962 1.00 32.22 696 LEU D N 1
ATOM 10648 C CA . LEU D 1 177 ? 87.595 23.428 35.576 1.00 36.96 696 LEU D CA 1
ATOM 10649 C C . LEU D 1 177 ? 87.100 21.992 35.465 1.00 35.93 696 LEU D C 1
ATOM 10650 O O . LEU D 1 177 ? 87.384 21.164 36.337 1.00 35.05 696 LEU D O 1
ATOM 10666 N N . VAL D 1 178 ? 86.370 21.708 34.380 1.00 29.63 697 VAL D N 1
ATOM 10667 C CA . VAL D 1 178 ? 85.780 20.408 34.078 1.00 32.46 697 VAL D CA 1
ATOM 10668 C C . VAL D 1 178 ? 86.040 20.089 32.611 1.00 35.25 697 VAL D C 1
ATOM 10669 O O . VAL D 1 178 ? 86.366 20.963 31.805 1.00 37.72 697 VAL D O 1
ATOM 10682 N N . TYR D 1 179 ? 85.927 18.814 32.270 1.00 29.40 698 TYR D N 1
ATOM 10683 C CA . TYR D 1 179 ? 86.117 18.398 30.890 1.00 41.98 698 TYR D CA 1
ATOM 10684 C C . TYR D 1 179 ? 85.323 17.127 30.646 1.00 44.61 698 TYR D C 1
ATOM 10685 O O . TYR D 1 179 ? 84.679 16.590 31.549 1.00 36.63 698 TYR D O 1
ATOM 10703 N N . ASN D 1 180 ? 85.362 16.680 29.392 1.00 51.64 699 ASN D N 1
ATOM 10704 C CA . ASN D 1 180 ? 84.697 15.476 28.897 1.00 68.72 699 ASN D CA 1
ATOM 10705 C C . ASN D 1 180 ? 83.407 15.150 29.651 1.00 77.43 699 ASN D C 1
ATOM 10706 O O . ASN D 1 180 ? 83.442 14.560 30.740 1.00 80.92 699 ASN D O 1
ATOM 10717 N N . PHE D 1 181 ? 82.260 15.521 29.082 1.00 82.28 700 PHE D N 1
ATOM 10718 C CA . PHE D 1 181 ? 80.964 15.139 29.636 1.00 86.90 700 PHE D CA 1
ATOM 10719 C C . PHE D 1 181 ? 80.403 13.949 28.865 1.00 102.62 700 PHE D C 1
ATOM 10720 O O . PHE D 1 181 ? 80.348 13.973 27.626 1.00 101.62 700 PHE D O 1
ATOM 10737 N N . VAL D 1 182 ? 79.934 12.940 29.601 1.00 97.57 701 VAL D N 1
ATOM 10738 C CA . VAL D 1 182 ? 79.374 11.740 28.982 1.00 101.32 701 VAL D CA 1
ATOM 10739 C C . VAL D 1 182 ? 78.210 12.126 28.074 1.00 99.76 701 VAL D C 1
ATOM 10740 O O . VAL D 1 182 ? 78.397 12.326 26.867 1.00 93.47 701 VAL D O 1
ATOM 10753 N N . GLY E 2 5 ? 86.011 31.800 48.675 1.00 63.65 103 GLY E N 1
ATOM 10754 C CA . GLY E 2 5 ? 84.835 31.009 48.363 1.00 60.29 103 GLY E CA 1
ATOM 10755 C C . GLY E 2 5 ? 83.718 31.799 47.668 1.00 56.63 103 GLY E C 1
ATOM 10756 O O . GLY E 2 5 ? 83.697 31.943 46.446 1.00 53.48 103 GLY E O 1
ATOM 10759 N N . ALA E 2 6 ? 82.783 32.308 48.466 1.00 59.19 104 ALA E N 1
ATOM 10760 C CA . ALA E 2 6 ? 81.556 32.896 47.943 1.00 50.08 104 ALA E CA 1
ATOM 10761 C C . ALA E 2 6 ? 81.840 34.131 47.086 1.00 52.95 104 ALA E C 1
ATOM 10762 O O . ALA E 2 6 ? 82.775 34.901 47.337 1.00 47.45 104 ALA E O 1
ATOM 10769 N N . LYS E 2 7 ? 81.012 34.328 46.061 1.00 49.86 105 LYS E N 1
ATOM 10770 C CA . LYS E 2 7 ? 81.253 35.440 45.141 1.00 48.29 105 LYS E CA 1
ATOM 10771 C C . LYS E 2 7 ? 80.676 36.784 45.617 1.00 38.09 105 LYS E C 1
ATOM 10772 O O . LYS E 2 7 ? 81.054 37.837 45.109 1.00 30.89 105 LYS E O 1
ATOM 10791 N N . LYS E 2 8 ? 79.770 36.746 46.586 1.00 38.85 106 LYS E N 1
ATOM 10792 C CA . LYS E 2 8 ? 79.193 37.963 47.127 1.00 46.04 106 LYS E CA 1
ATOM 10793 C C . LYS E 2 8 ? 80.258 38.650 47.948 1.00 50.61 106 LYS E C 1
ATOM 10794 O O . LYS E 2 8 ? 80.846 38.037 48.860 1.00 47.12 106 LYS E O 1
ATOM 10811 N N . ASP E 2 9 ? 80.318 39.988 47.863 1.00 53.65 107 ASP E N 1
ATOM 10812 C CA . ASP E 2 9 ? 81.274 40.787 48.665 1.00 49.21 107 ASP E CA 1
ATOM 10813 C C . ASP E 2 9 ? 80.619 41.026 50.012 1.00 46.94 107 ASP E C 1
ATOM 10814 O O . ASP E 2 9 ? 79.488 40.598 50.255 1.00 42.15 107 ASP E O 1
ATOM 10823 N N . GLN E 2 10 ? 81.358 41.669 50.898 1.00 46.62 108 GLN E N 1
ATOM 10824 C CA . GLN E 2 10 ? 80.868 42.050 52.203 1.00 48.32 108 GLN E CA 1
ATOM 10825 C C . GLN E 2 10 ? 80.551 43.529 52.163 1.00 44.80 108 GLN E C 1
ATOM 10826 O O . GLN E 2 10 ? 81.260 44.305 51.524 1.00 37.68 108 GLN E O 1
ATOM 10840 N N . TYR E 2 11 ? 79.475 43.906 52.832 1.00 45.76 109 TYR E N 1
ATOM 10841 C CA . TYR E 2 11 ? 79.011 45.283 52.856 1.00 47.22 109 TYR E CA 1
ATOM 10842 C C . TYR E 2 11 ? 78.765 45.656 54.314 1.00 54.29 109 TYR E C 1
ATOM 10843 O O . TYR E 2 11 ? 77.985 44.993 54.997 1.00 47.26 109 TYR E O 1
ATOM 10861 N N . PHE E 2 12 ? 79.438 46.705 54.784 1.00 63.06 110 PHE E N 1
ATOM 10862 C CA . PHE E 2 12 ? 79.441 47.114 56.184 1.00 59.99 110 PHE E CA 1
ATOM 10863 C C . PHE E 2 12 ? 78.985 48.565 56.311 1.00 55.05 110 PHE E C 1
ATOM 10864 O O . PHE E 2 12 ? 78.899 49.292 55.322 1.00 54.39 110 PHE E O 1
ATOM 10881 N N . LEU E 2 13 ? 78.656 48.984 57.539 1.00 58.07 111 LEU E N 1
ATOM 10882 C CA . LEU E 2 13 ? 78.396 50.406 57.815 1.00 54.52 111 LEU E CA 1
ATOM 10883 C C . LEU E 2 13 ? 79.730 51.119 58.029 1.00 54.74 111 LEU E C 1
ATOM 10884 O O . LEU E 2 13 ? 79.965 52.176 57.435 1.00 56.72 111 LEU E O 1
ATOM 10900 N N . GLY F 2 5 ? 75.133 22.292 13.550 1.00 63.48 103 GLY G N 1
ATOM 10901 C CA . GLY F 2 5 ? 76.302 22.947 12.996 1.00 63.71 103 GLY G CA 1
ATOM 10902 C C . GLY F 2 5 ? 77.300 22.042 12.260 1.00 58.17 103 GLY G C 1
ATOM 10903 O O . GLY F 2 5 ? 77.202 21.810 11.054 1.00 53.95 103 GLY G O 1
ATOM 10906 N N . ALA F 2 6 ? 78.276 21.547 13.016 1.00 53.45 104 ALA G N 1
ATOM 10907 C CA . ALA F 2 6 ? 79.446 20.885 12.450 1.00 55.00 104 ALA G CA 1
ATOM 10908 C C . ALA F 2 6 ? 79.095 19.612 11.670 1.00 55.77 104 ALA G C 1
ATOM 10909 O O . ALA F 2 6 ? 78.198 18.845 12.030 1.00 51.21 104 ALA G O 1
ATOM 10916 N N . LYS F 2 7 ? 79.860 19.364 10.610 1.00 50.63 105 LYS G N 1
ATOM 10917 C CA . LYS F 2 7 ? 79.587 18.242 9.724 1.00 48.91 105 LYS G CA 1
ATOM 10918 C C . LYS F 2 7 ? 80.202 16.902 10.194 1.00 40.72 105 LYS G C 1
ATOM 10919 O O . LYS F 2 7 ? 79.871 15.855 9.672 1.00 33.47 105 LYS G O 1
ATOM 10938 N N . LYS F 2 8 ? 81.075 16.936 11.192 1.00 35.84 106 LYS G N 1
ATOM 10939 C CA . LYS F 2 8 ? 81.704 15.733 11.696 1.00 42.72 106 LYS G CA 1
ATOM 10940 C C . LYS F 2 8 ? 80.649 14.977 12.495 1.00 50.36 106 LYS G C 1
ATOM 10941 O O . LYS F 2 8 ? 80.035 15.549 13.424 1.00 45.76 106 LYS G O 1
ATOM 10958 N N . ASP F 2 9 ? 80.600 13.639 12.381 1.00 50.18 107 ASP G N 1
ATOM 10959 C CA . ASP F 2 9 ? 79.634 12.832 13.171 1.00 46.95 107 ASP G CA 1
ATOM 10960 C C . ASP F 2 9 ? 80.247 12.608 14.540 1.00 42.82 107 ASP G C 1
ATOM 10961 O O . ASP F 2 9 ? 81.356 13.064 14.798 1.00 42.03 107 ASP G O 1
ATOM 10970 N N . GLN F 2 10 ? 79.506 11.960 15.422 1.00 44.93 108 GLN G N 1
ATOM 10971 C CA . GLN F 2 10 ? 80.001 11.597 16.741 1.00 50.20 108 GLN G CA 1
ATOM 10972 C C . GLN F 2 10 ? 80.345 10.122 16.744 1.00 43.42 108 GLN G C 1
ATOM 10973 O O . GLN F 2 10 ? 79.631 9.305 16.158 1.00 44.16 108 GLN G O 1
ATOM 10987 N N . TYR F 2 11 ? 81.439 9.786 17.408 1.00 42.80 109 TYR G N 1
ATOM 10988 C CA . TYR F 2 11 ? 81.930 8.415 17.461 1.00 47.01 109 TYR G CA 1
ATOM 10989 C C . TYR F 2 11 ? 82.169 8.079 18.927 1.00 49.36 109 TYR G C 1
ATOM 10990 O O . TYR F 2 11 ? 82.906 8.789 19.616 1.00 48.38 109 TYR G O 1
ATOM 11008 N N . PHE F 2 12 ? 81.501 7.037 19.412 1.00 57.52 110 PHE G N 1
ATOM 11009 C CA . PHE F 2 12 ? 81.523 6.658 20.822 1.00 55.58 110 PHE G CA 1
ATOM 11010 C C . PHE F 2 12 ? 81.964 5.196 20.961 1.00 50.33 110 PHE G C 1
ATOM 11011 O O . PHE F 2 12 ? 81.987 4.436 19.995 1.00 52.20 110 PHE G O 1
ATOM 11028 N N . LEU F 2 13 ? 82.309 4.790 22.181 1.00 55.60 111 LEU G N 1
ATOM 11029 C CA . LEU F 2 13 ? 82.568 3.378 22.476 1.00 57.46 111 LEU G CA 1
ATOM 11030 C C . LEU F 2 13 ? 81.262 2.622 22.663 1.00 59.57 111 LEU G C 1
ATOM 11031 O O . LEU F 2 13 ? 81.079 1.570 22.054 1.00 64.35 111 LEU G O 1
ATOM 11047 N N . LYS G 2 7 ? 83.580 43.812 1.472 1.00 62.75 2 LYS J N 1
ATOM 11048 C CA . LYS G 2 7 ? 83.011 44.803 2.380 1.00 54.04 2 LYS J CA 1
ATOM 11049 C C . LYS G 2 7 ? 83.620 44.625 3.802 1.00 60.17 2 LYS J C 1
ATOM 11050 O O . LYS G 2 7 ? 84.097 43.517 4.197 1.00 52.22 2 LYS J O 1
ATOM 11067 N N . LYS H 2 7 ? 76.555 9.919 36.617 1.00 59.26 2 LYS L N 1
ATOM 11068 C CA . LYS H 2 7 ? 77.284 8.905 37.377 1.00 57.61 2 LYS L CA 1
ATOM 11069 C C . LYS H 2 7 ? 77.268 9.164 38.924 1.00 58.64 2 LYS L C 1
ATOM 11070 O O . LYS H 2 7 ? 77.752 8.292 39.702 1.00 55.95 2 LYS L O 1
#

B-factor: mean 48.4, std 19.98, range [10.09, 137.77]

InterPro domains:
  IPR028005 N-acetyltransferase ESCO, zinc-finger [PF13878] (473-512)
  IPR028009 N-acetyltransferase ESCO, acetyl-transferase domain [PF13880] (630-698)

Foldseek 3Di:
DADDWAWQAADPFFTKTKDAQPHDPVSVVVQVVVVVVQCVVVPHDHHNFKMKIFTAGPVRDGFKIWIKGFDFWFWWWDDDPADPVHPDTDTDPDIDTATMEGETIGGHVVCPPVCPRVVRVQSCQVPVDPPGGHAQQRYEYAPDDPVRQVVSCVSNVHNTGTYDHDDD/DWAWQAADPFFTKTKDALPDDPVSVVVLVVVVVVQCVVVVNDDDDPDDLNQKMKMFTAGPVRDGFKIWIKHFDFWWFFDDDDDDDPPDRDGDPDIDGATMEGEGIDGHPVCPPVCPRVVSVQSCQCPVDPPGRDDQQRYAYEPDDPVRQVVNCVSSVHNGGTYDDPPD/DADDWAWLAADPFFTKTKDAQPHDPVRVVVQVVVVCVQCVVVPHDDDGRFKMKIFTAGPVRDGFKIWIKGFDFWWWWWDDDDDDPVPDTDTDPDIDTATMEGETIGGHVVCPPVCPRLVSVQSCQVPVDPPHGHAQQRYEYEPDDPVRQVVSCVSNVHNTGTYDHDDD/DWAWQAADPFFTKTKDALPDDPVRVVVLVVVVVVQCVVVVNDDDPPDDLSFWMKMFTAGPVRHGFKIWIKGFDFWWFWDDDDDDDPPPFDGDPDIDGATMEGEGIDGHPVCPPVCPRVVRVQSCQCPVDPPGRDDQQRYEYEPDDPVRQVVSCVSNVHNGGIYDDHD/DDPDDDDDD/DDPDDDDDD

Radius of gyration: 30.13 Å; Cα contacts (8 Å, |Δi|>4): 1347; chains: 8; bounding box: 76×67×73 Å

Solvent-accessible surface area: 37899 Å² tot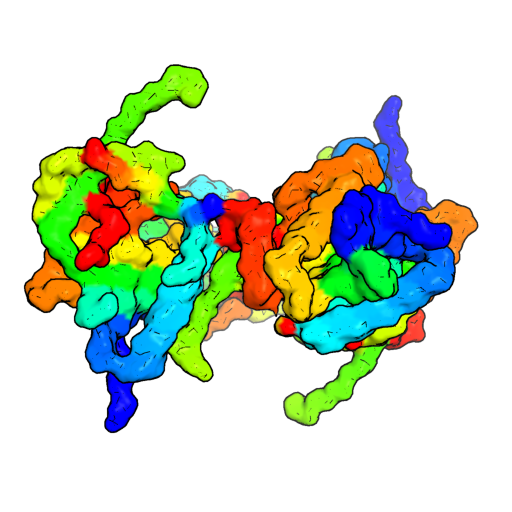al; per-residue (Å²): 158,157,136,142,63,63,56,45,46,127,46,99,36,3,48,0,7,17,14,17,43,121,24,30,159,117,18,55,120,31,11,90,77,0,96,119,20,0,20,38,36,23,28,68,157,188,126,92,62,35,61,10,0,0,2,0,11,89,126,107,70,0,3,0,1,0,8,0,18,54,16,184,86,0,60,44,4,75,97,62,101,130,74,156,168,132,183,48,49,121,7,14,88,118,77,59,114,5,55,0,0,4,20,49,39,15,13,10,32,63,63,85,221,104,36,9,20,34,8,0,0,66,1,0,47,61,34,11,85,223,80,42,99,2,62,31,96,53,1,0,8,6,24,5,18,76,96,14,45,128,42,0,29,105,28,10,175,56,103,59,2,3,2,16,69,150,75,143,215,110,92,58,41,48,124,43,102,34,4,45,0,22,16,13,26,24,144,25,66,171,134,15,62,120,98,3,52,96,11,26,119,90,0,26,90,109,29,60,29,146,61,110,30,188,92,77,62,74,94,11,41,3,0,3,2,12,13,86,122,150,126,50,7,0,0,0,0,0,12,56,24,218,88,0,56,62,11,15,13,54,11,12,43,13,112,140,176,83,19,21,89,132,71,60,117,6,47,0,0,3,4,18,31,24,13,78,60,141,60,102,221,104,34,8,20,36,5,0,0,62,2,0,53,60,33,20,69,221,80,36,101,0,62,30,103,48,1,0,8,11,47,18,22,101,94,15,61,120,42,0,30,107,27,11,154,54,19,37,2,4,0,8,47,59,102,160,169,161,88,125,63,56,58,46,48,123,68,220,35,4,42,0,8,10,15,15,40,120,12,40,170,127,20,57,118,23,10,66,69,0,95,102,26,0,16,56,42,25,28,72,144,163,118,144,94,63,38,68,9,0,0,2,1,17,105,137,95,67,0,2,0,1,0,8,0,15,64,22,192,30,0,4,38,5,78,98,53,101,128,92,165,203,167,42,52,125,1,12,85,114,58,60,113,6,52,0,0,3,19,50,42,15,12,11,31,60,62,88,238,123,56,9,21,35,38,0,0,67,3,0,46,65,28,24,86,223,82,42,99,2,64,33,98,52,1,0,9,5,27,5,18,74,94,13,45,123,42,0,32,105,28,9,178,55,106,58,2,2,0,10,23,114,65,46,218,101,95,58,44,48,124,71,220,33,4,40,0,23,17,14,24,32,143,24,69,177,125,12,63,126,102,3,62,95,10,28,119,87,0,25,85,115,26,54,26,130,49,37,32,13,32,10,65,61,56,10,53,2,0,2,2,12,12,86,122,148,130,48,9,0,1,0,0,0,8,49,13,128,40,0,53,61,3,12,3,60,8,12,48,14,115,152,119,75,23,21,60,122,38,52,114,6,48,0,0,3,3,14,33,29,14,83,60,143,46,103,239,120,55,8,18,36,35,0,0,64,1,0,53,61,32,22,71,225,78,38,105,1,63,33,100,52,1,0,9,11,31,27,26,108,95,14,30,122,44,0,28,102,32,13,157,53,10,39,2,4,0,7,51,66,113,84,51,86,35,17,100,8,108,114,84,48,84,36,20,102,2,64,33,102,114

Sequence (691 aa):
SMKKERVITEFWDGKIIMVSPDDPKYALKKAEEVRELVDSELGFQQPSQTRTYMFVSNEKKIVGCLIAEPIREAYRVLAEPPSLHSRAWRCSTEPEPAICGISRIWVFALMRRKAIASRMVDAVRSSFMYGSVLTTEEIAFSDPTPDGKLFASTYCKVPDFLVYNFVSKERVITEFWDGKIIMVSPDDPKYALKKAEEVRELVDSELGFQQVSLRCPSQTRTYMFVSNEKKIVGCLIAEPIREAYRVLAEPPSLHSWRCSTEPEPAICGISRIWVFALMRRKAIASRMVDAVRSSFMYGSVLTTEEIAFSDPTPDGKLFASTYCKVPDFLVYNFVSSMKKERVITEFWDGKIIMVSPDDPKYALKKAEEVRELVDSELGFQQVPSQTRTYMFVSNEKKIVGCLIAEPIREAYRVLAEPPSLHRAWRCSTEPEPAICGISRIWVFALMRRKAIASRMVDAVRSSFMYGSVLTTEEIAFSDPTPDGKLFASTYCKVPDFLVYNFVSKERVITEFWDGKIIMVSPDDPKYALKKAEEVRELVDSELGFQQVSLRCPSQTRTYMFVSNEKKIVGCLIAEPIREAYRVLAEPPSLHSWRCSTEPEPAICGISRIWVFALMRRKAIASRMVDAVRSSFMYGSVLTTEEIAFSDPTPDGKLFASTYCKVPDFLVYNFVGAKKDQYFLGAKKDQYFLKK

Nearest PDB structures (foldseek):
  5n22-assembly4_D  TM=1.002E+00  e=1.117E-34  Xenopus laevis
  5n1w-assembly1_A  TM=9.471E-01  e=1.519E-33  Xenopus laevis
  5n22-assembly1_A  TM=9.314E-01  e=8.627E-32  Xenopus laevis
  5n1u-assembly2_B  TM=9.365E-01  e=2.640E-31  Xenopus laevis
  5n22-assembly3_C  TM=9.286E-01  e=9.768E-32  Xenopus laevis

Organism: Xenopus laevis (NCBI:txid8355)